Protein AF-A0A182S7S6-F1 (afdb_monomer_lite)

Organism: NCBI:txid74869

Foldseek 3Di:
DDQDPDHPALLSQQAPFDWAWDDPPLVVVVFQATEIERQQCPRPLRFPLLLLLSLLVVVCVVVVLADAAAEEEEQDLQSVQSSVLRVCLRRVHAYEYEYEPLFFVLSVVSNVVSVYHYHYAHPPAACPHCSHRVNVSVVVQVVDPRYDYSYCLAHLSLLQSQQVGVLVSVCVNVVLFAAEEFEFAASQSNLNNNLVNNCVSPVNHAREYEAEALAQAFPPRVQNDDPDPDANATDGGDPDHRNNRDCVSHPHYDYDGQLQQLVQCVCCCVVVVRQAGRVQSSRVVRQSVVSNPPHRPHYYYTYRTGGCSRACVASVDPLNCLLVVSDPQDPPPPDPQQQPFLLVDPDDDFAAAEQQDFQLVVVVVCVVVVHQKHFYAYPVRDTQAMAGNVQSVVCVVVVVDDRRDGNNSRGDRPEGEDERRDGVSSVVSRVVPTVYYHYDHDDPDDPDDDDDPDDDDDDDDDDDPPDPDDDDPPPDDPPPVCLQALVSLVVQLVVPVVCNVVSVVVLLVVLVVQLPDPDLVSLLRSLLNVLVVLVVVDAPLVCLVSLLVQCQDPDLSSVLSSLSSCLSHPDPPRPCLVSLLVSLVVQCPDPDVSSVVSSVVSCVRRDDPSD

InterPro domains:
  IPR000644 CBS domain [PF00571] (349-397)
  IPR000644 CBS domain [PS51371] (346-402)
  IPR001216 Cysteine synthase/cystathionine beta-synthase, pyridoxal-phosphate attachment site [PS00901] (38-56)
  IPR001926 Tryptophan synthase beta chain-like, PALP domain [PF00291] (11-306)
  IPR002553 Clathrin/coatomer adaptor, adaptin-like, N-terminal [PF01602] (500-611)
  IPR005857 Cystathionine beta-synthase [TIGR01137] (8-442)
  IPR011989 Armadillo-like helical [G3DSA:1.25.10.10] (472-611)
  IPR016024 Armadillo-type fold [SSF48371] (484-608)
  IPR036052 Tryptophan synthase beta chain-like, PALP domain superfamily [G3DSA:3.40.50.1100] (14-312)
  IPR036052 Tryptophan synthase beta chain-like, PALP domain superfamily [G3DSA:3.40.50.1100] (46-159)
  IPR036052 Tryptophan synthase beta chain-like, PALP domain superfamily [SSF53686] (4-325)
  IPR046342 CBS domain superfamily [G3DSA:3.10.580.10] (327-471)
  IPR046342 CBS domain superfamily [SSF54631] (346-440)
  IPR050214 Cysteine synthase/Cystathionine beta-synthase [PTHR10314] (9-323)

Sequence (611 aa):
APKPSVLPSILEAVGGTPLVKLNKIPQSLGLKCNVYVKCEFLNPGGSVKDRIGVRMVLEAERKGLLKPGCTIIEPTSGNTGIGLAMAAAARGYRCLIVMPEKMSNEKVDTLKALGAEVIRTPTEAAFDSPEGLIAVSQRLQRAIPDSVILDQYRNAGNPLAHYDGTGAEIVEQLGGRVDMVVIGTGTGGTMTGIGRRIKESCPNCKVIAADPEGSILAEPEELNQTNVSFYEVEGVGYDFLPTVLDRTVVDQWYKFNDRVALPLARRLIRDEGLLCGGSSGGNLFVALEAAKDLKEGENCVVVLPDNIRNYLTKFVSDNWMEARNFKESENCHNQKWWNEKVNTLPLETLLTVRDDAPINDAIEIMKQNNRTHLPVVDGTGAINGVVHLPNLLSKLLNRLAKPSDQVRRTIFKQFVKIDHEENIGRASRILEKDSFVLVTRQELGDHNQTDPCLICSASEKTQPVVGKMALKMVKGNLERMFDKNLTDLVRGIRNNKDNEAKYIAQCIEEIKQELRQDNVNVKSNAVAKLTYLQMCGYDISWAGFNIIEVMSSNRFTCKRIGYLAASQCFHPDSELLMLTTNMIRKDLSSTNQYDAGVALSGLSCFISTDL

Structure (mmCIF, N/CA/C/O backbone):
data_AF-A0A182S7S6-F1
#
_entry.id   AF-A0A182S7S6-F1
#
loop_
_atom_site.group_PDB
_atom_site.id
_atom_site.type_symbol
_atom_site.label_atom_id
_atom_site.label_alt_id
_atom_site.label_comp_id
_atom_site.label_asym_id
_atom_site.label_entity_id
_atom_site.label_seq_id
_atom_site.pdbx_PDB_ins_code
_atom_site.Cartn_x
_atom_site.Cartn_y
_atom_site.Cartn_z
_atom_site.occupancy
_atom_site.B_iso_or_equiv
_atom_site.auth_seq_id
_atom_site.auth_comp_id
_atom_site.auth_asym_id
_atom_site.auth_atom_id
_atom_site.pdbx_PDB_model_num
ATOM 1 N N . ALA A 1 1 ? -21.320 -16.061 14.068 1.00 49.69 1 ALA A N 1
ATOM 2 C CA . ALA A 1 1 ? -21.103 -17.372 14.717 1.00 49.69 1 ALA A CA 1
ATOM 3 C C . ALA A 1 1 ? -19.629 -17.487 15.087 1.00 49.69 1 ALA A C 1
ATOM 5 O O . ALA A 1 1 ? -18.818 -16.956 14.331 1.00 49.69 1 ALA A O 1
ATOM 6 N N . PRO A 1 2 ? -19.276 -18.115 16.221 1.00 68.62 2 PRO A N 1
ATOM 7 C CA . PRO A 1 2 ? -17.877 -18.340 16.581 1.00 68.62 2 PRO A CA 1
ATOM 8 C C . PRO A 1 2 ? -17.161 -19.141 15.484 1.00 68.62 2 PRO A C 1
ATOM 10 O O . PRO A 1 2 ? -17.769 -20.008 14.852 1.00 68.62 2 PRO A O 1
ATOM 13 N N . LYS A 1 3 ? -15.884 -18.822 15.232 1.00 81.75 3 LYS A N 1
ATOM 14 C CA . LYS A 1 3 ? -15.070 -19.544 14.244 1.00 81.75 3 LYS A CA 1
ATOM 15 C C . LYS A 1 3 ? -14.921 -21.013 14.677 1.00 81.75 3 LYS A C 1
ATOM 17 O O . LYS A 1 3 ? -14.753 -21.261 15.874 1.00 81.75 3 LYS A O 1
ATOM 22 N N . PRO A 1 4 ? -14.991 -21.985 13.747 1.00 85.12 4 PRO A N 1
ATOM 23 C CA . PRO A 1 4 ? -14.756 -23.383 14.087 1.00 85.12 4 PRO A CA 1
ATOM 24 C C . PRO A 1 4 ? -13.319 -23.567 14.596 1.00 85.12 4 PRO A C 1
ATOM 26 O O . PRO A 1 4 ? -12.420 -22.820 14.210 1.00 85.12 4 PRO A O 1
ATOM 29 N N . SER A 1 5 ? -13.094 -24.567 15.452 1.00 90.00 5 SER A N 1
ATOM 30 C CA . SER A 1 5 ? -11.764 -24.858 16.014 1.00 90.00 5 SER A CA 1
ATOM 31 C C . SER A 1 5 ? -10.734 -25.247 14.949 1.00 90.00 5 SER A C 1
ATOM 33 O O . SER A 1 5 ? -9.546 -24.985 15.117 1.00 90.00 5 SER A O 1
ATOM 35 N N . VAL A 1 6 ? -11.193 -25.841 13.846 1.00 94.81 6 VAL A N 1
ATOM 36 C CA . VAL A 1 6 ? -10.404 -26.124 12.645 1.00 94.81 6 VAL A CA 1
ATOM 37 C C . VAL A 1 6 ? -11.029 -25.359 11.485 1.00 94.81 6 VAL A C 1
ATOM 39 O O . VAL A 1 6 ? -12.206 -25.546 11.175 1.00 94.81 6 VAL A O 1
ATOM 42 N N . LEU A 1 7 ? -10.248 -24.481 10.857 1.00 96.06 7 LEU A N 1
ATOM 43 C CA . LEU A 1 7 ? -10.706 -23.688 9.719 1.00 96.06 7 LEU A CA 1
ATOM 44 C C . LEU A 1 7 ? -10.622 -24.529 8.432 1.00 96.06 7 LEU A C 1
ATOM 46 O O . LEU A 1 7 ? -9.568 -25.113 8.176 1.00 96.06 7 LEU A O 1
ATOM 50 N N . PRO A 1 8 ? -11.692 -24.602 7.617 1.00 94.25 8 PRO A N 1
ATOM 51 C CA . PRO A 1 8 ? -11.692 -25.408 6.395 1.00 94.25 8 PRO A CA 1
ATOM 52 C C . PRO A 1 8 ? -10.830 -24.793 5.284 1.00 94.25 8 PRO A C 1
ATOM 54 O O . PRO A 1 8 ? -10.317 -25.515 4.433 1.00 94.25 8 PRO A O 1
ATOM 57 N N . SER A 1 9 ? -10.646 -23.472 5.290 1.00 95.75 9 SER A N 1
ATOM 58 C CA . SER A 1 9 ? -9.704 -22.774 4.423 1.00 95.75 9 SER A CA 1
ATOM 59 C C . SER A 1 9 ? -9.145 -21.525 5.113 1.00 95.75 9 SER A C 1
ATOM 61 O O . SER A 1 9 ? -9.561 -21.135 6.206 1.00 95.75 9 SER A O 1
ATOM 63 N N . ILE A 1 10 ? -8.199 -20.856 4.450 1.00 97.31 10 ILE A N 1
ATOM 64 C CA . ILE A 1 10 ? -7.665 -19.574 4.924 1.00 97.31 10 ILE A CA 1
ATOM 65 C C . ILE A 1 10 ? -8.719 -18.453 4.905 1.00 97.31 10 ILE A C 1
ATOM 67 O O . ILE A 1 10 ? -8.581 -17.460 5.615 1.00 97.31 10 ILE A O 1
ATOM 71 N N . LEU A 1 11 ? -9.794 -18.598 4.123 1.00 97.06 11 LEU A N 1
ATOM 72 C CA . LEU A 1 11 ? -10.809 -17.554 3.968 1.00 97.06 11 LEU A CA 1
ATOM 73 C C . LEU A 1 11 ? -11.618 -17.354 5.253 1.00 97.06 11 LEU A C 1
ATOM 75 O O . LEU A 1 11 ? -11.952 -16.222 5.591 1.00 97.06 11 LEU A O 1
ATOM 79 N N . GLU A 1 12 ? -11.860 -18.417 6.025 1.00 96.12 12 GLU A N 1
ATOM 80 C CA . GLU A 1 12 ? -12.516 -18.340 7.336 1.00 96.12 12 GLU A CA 1
ATOM 81 C C . GLU A 1 12 ? -11.613 -17.702 8.410 1.00 96.12 12 GLU A C 1
ATOM 83 O O . GLU A 1 12 ? -12.096 -17.284 9.467 1.00 96.12 12 GLU A O 1
ATOM 88 N N . ALA A 1 13 ? -10.306 -17.574 8.147 1.00 96.62 13 ALA A N 1
ATOM 89 C CA . ALA A 1 13 ? -9.391 -16.842 9.019 1.00 96.62 13 ALA A CA 1
ATOM 90 C C . ALA A 1 13 ? -9.548 -15.318 8.884 1.00 96.62 13 ALA A C 1
ATOM 92 O O . ALA A 1 13 ? -9.164 -14.600 9.804 1.00 96.62 13 ALA A O 1
ATOM 93 N N . VAL A 1 14 ? -10.172 -14.818 7.811 1.00 97.94 14 VAL A N 1
ATOM 94 C CA . VAL A 1 14 ? -10.471 -13.389 7.635 1.00 97.94 14 VAL A CA 1
ATOM 95 C C . VAL A 1 14 ? -11.443 -12.900 8.718 1.00 97.94 14 VAL A C 1
ATOM 97 O O . VAL A 1 14 ? -12.355 -13.609 9.146 1.00 97.94 14 VAL A O 1
ATOM 100 N N . GLY A 1 15 ? -11.227 -11.682 9.205 1.00 97.75 15 GLY A N 1
ATOM 101 C CA . GLY A 1 15 ? -11.987 -11.060 10.283 1.00 97.75 15 GLY A CA 1
ATOM 102 C C . GLY A 1 15 ? -11.678 -11.593 11.681 1.00 97.75 15 GLY A C 1
ATOM 103 O O . GLY A 1 15 ? -10.742 -12.367 11.879 1.00 97.75 15 GLY A O 1
ATOM 104 N N . GLY A 1 16 ? -12.457 -11.166 12.678 1.00 96.94 16 GLY A N 1
ATOM 105 C CA . GLY A 1 16 ? -12.148 -11.443 14.087 1.00 96.94 16 GLY A CA 1
ATOM 106 C C . GLY A 1 16 ? -10.830 -10.800 14.533 1.00 96.94 16 GLY A C 1
ATOM 107 O O . GLY A 1 16 ? -10.088 -11.374 15.326 1.00 96.94 16 GLY A O 1
ATOM 108 N N . THR A 1 17 ? -10.506 -9.634 13.973 1.00 98.56 17 THR A N 1
ATOM 109 C CA . THR A 1 17 ? -9.255 -8.919 14.249 1.00 98.56 17 THR A CA 1
ATOM 110 C C . THR A 1 17 ? -9.295 -8.292 15.645 1.00 98.56 17 THR A C 1
ATOM 112 O O . THR A 1 17 ? -10.367 -7.877 16.111 1.00 98.56 17 THR A O 1
ATOM 115 N N . PRO A 1 18 ? -8.156 -8.200 16.347 1.00 98.56 18 PRO A N 1
ATOM 116 C CA . PRO A 1 18 ? -8.143 -7.672 17.701 1.00 98.56 18 PRO A CA 1
ATOM 117 C C . PRO A 1 18 ? -8.401 -6.161 17.720 1.00 98.56 18 PRO A C 1
ATOM 119 O O . PRO A 1 18 ? -8.042 -5.431 16.791 1.00 98.56 18 PRO A O 1
ATOM 122 N N . LEU A 1 19 ? -9.012 -5.711 18.814 1.00 98.81 19 LEU A N 1
ATOM 123 C CA . LEU A 1 19 ? -9.125 -4.308 19.189 1.00 98.81 19 LEU A CA 1
ATOM 124 C C . LEU A 1 19 ? -8.151 -4.057 20.344 1.00 98.81 19 LEU A C 1
ATOM 126 O O . LEU A 1 19 ? -8.290 -4.653 21.411 1.00 98.81 19 LEU A O 1
ATOM 130 N N . VAL A 1 20 ? -7.140 -3.221 20.121 1.00 98.81 20 VAL A N 1
ATOM 131 C CA . VAL A 1 20 ? -6.027 -3.025 21.064 1.00 98.81 20 VAL A CA 1
ATOM 132 C C . VAL A 1 20 ? -6.047 -1.597 21.594 1.00 98.81 20 VAL A C 1
ATOM 134 O O . VAL A 1 20 ? -6.167 -0.657 20.818 1.00 98.81 20 VAL A O 1
ATOM 137 N N . LYS A 1 21 ? -5.928 -1.411 22.911 1.00 98.56 21 LYS A N 1
ATOM 138 C CA . LYS A 1 21 ? -5.810 -0.076 23.517 1.00 98.56 21 LYS A CA 1
ATOM 139 C C . LYS A 1 21 ? -4.400 0.478 23.301 1.00 98.56 21 LYS A C 1
ATOM 141 O O . LYS A 1 21 ? -3.430 -0.205 23.626 1.00 98.56 21 LYS A O 1
ATOM 146 N N . LEU A 1 22 ? -4.293 1.705 22.795 1.00 98.50 22 LEU A N 1
ATOM 147 C CA . LEU A 1 22 ? -3.026 2.435 22.735 1.00 98.50 22 LEU A CA 1
ATOM 148 C C . LEU A 1 22 ? -2.698 3.015 24.108 1.00 98.50 22 LEU A C 1
ATOM 150 O O . LEU A 1 22 ? -3.566 3.599 24.761 1.00 98.50 22 LEU A O 1
ATOM 154 N N . ASN A 1 23 ? -1.444 2.875 24.536 1.00 94.38 23 ASN A N 1
ATOM 155 C CA . ASN A 1 23 ? -1.043 3.267 25.885 1.00 94.38 23 ASN A CA 1
ATOM 156 C C . ASN A 1 23 ? -0.066 4.438 25.890 1.00 94.38 23 ASN A C 1
ATOM 158 O O . ASN A 1 23 ? -0.181 5.302 26.743 1.00 94.38 23 ASN A O 1
ATOM 162 N N . LYS A 1 24 ? 0.881 4.519 24.957 1.00 96.88 24 LYS A N 1
ATOM 163 C CA . LYS A 1 24 ? 1.946 5.529 24.993 1.00 96.88 24 LYS A CA 1
ATOM 164 C C . LYS A 1 24 ? 1.611 6.761 24.166 1.00 96.88 24 LYS A C 1
ATOM 166 O O . LYS A 1 24 ? 1.774 7.880 24.650 1.00 96.88 24 LYS A O 1
ATOM 171 N N . ILE A 1 25 ? 1.139 6.583 22.932 1.00 97.56 25 ILE A N 1
ATOM 172 C CA . ILE A 1 25 ? 0.964 7.709 22.001 1.00 97.56 25 ILE A CA 1
ATOM 173 C C . ILE A 1 25 ? -0.102 8.703 22.503 1.00 97.56 25 ILE A C 1
ATOM 175 O O . ILE A 1 25 ? 0.243 9.879 22.648 1.00 97.56 25 ILE A O 1
ATOM 179 N N . PRO A 1 26 ? -1.340 8.290 22.849 1.00 96.75 26 PRO A N 1
ATOM 180 C CA . PRO A 1 26 ? -2.356 9.226 23.341 1.00 96.75 26 PRO A CA 1
ATOM 181 C C . PRO A 1 26 ? -1.942 9.917 24.648 1.00 96.75 26 PRO A C 1
ATOM 183 O O . PRO A 1 26 ? -2.117 11.126 24.794 1.00 96.75 26 PRO A O 1
ATOM 186 N N . GLN A 1 27 ? -1.326 9.170 25.575 1.00 93.62 27 GLN A N 1
ATOM 187 C CA . GLN A 1 27 ? -0.860 9.704 26.860 1.00 93.62 27 GLN A CA 1
ATOM 188 C C . GLN A 1 27 ? 0.243 10.751 26.685 1.00 93.62 27 GLN A C 1
ATOM 190 O O . GLN A 1 27 ? 0.220 11.772 27.367 1.00 93.62 27 GLN A O 1
ATOM 195 N N . SER A 1 28 ? 1.160 10.549 25.729 1.00 95.56 28 SER A N 1
ATOM 196 C CA . SER A 1 28 ? 2.210 11.530 25.410 1.00 95.56 28 SER A CA 1
ATOM 197 C C . SER A 1 28 ? 1.666 12.880 24.923 1.00 95.56 28 SER A C 1
ATOM 199 O O . SER A 1 28 ? 2.389 13.870 24.949 1.00 95.56 28 SER A O 1
ATOM 201 N N . LEU A 1 29 ? 0.395 12.923 24.509 1.00 94.00 29 LEU A N 1
ATOM 202 C CA . LEU A 1 29 ? -0.312 14.119 24.048 1.00 94.00 29 LEU A CA 1
ATOM 203 C C . LEU A 1 29 ? -1.386 14.595 25.039 1.00 94.00 29 LEU A C 1
ATOM 205 O O . LEU A 1 29 ? -2.148 15.507 24.733 1.00 94.00 29 LEU A O 1
ATOM 209 N N . GLY A 1 30 ? -1.461 13.985 26.227 1.00 95.00 30 GLY A N 1
ATOM 210 C CA . GLY A 1 30 ? -2.385 14.389 27.286 1.00 95.00 30 GLY A CA 1
ATOM 211 C C . GLY A 1 30 ? -3.857 14.033 27.051 1.00 95.00 30 GLY A C 1
ATOM 212 O O . GLY A 1 30 ? -4.703 14.511 27.811 1.00 95.00 30 GLY A O 1
ATOM 213 N N . LEU A 1 31 ? -4.176 13.194 26.055 1.00 95.88 31 LEU A N 1
ATOM 214 C CA . LEU A 1 31 ? -5.549 12.746 25.800 1.00 95.88 31 LEU A CA 1
ATOM 215 C C . LEU A 1 31 ? -6.095 11.945 26.989 1.00 95.88 31 LEU A C 1
ATOM 217 O O . LEU A 1 31 ? -5.397 11.111 27.570 1.00 95.88 31 LEU A O 1
ATOM 221 N N . LYS A 1 32 ? -7.352 12.220 27.355 1.00 94.31 32 LYS A N 1
ATOM 222 C CA . LYS A 1 32 ? -8.025 11.617 28.519 1.00 94.31 32 LYS A CA 1
ATOM 223 C C . LYS A 1 32 ? -8.926 10.439 28.160 1.00 94.31 32 LYS A C 1
ATOM 225 O O . LYS A 1 32 ? -9.136 9.563 28.994 1.00 94.31 32 LYS A O 1
ATOM 230 N N . CYS A 1 33 ? -9.449 10.416 26.938 1.00 97.88 33 CYS A N 1
ATOM 231 C CA . CYS A 1 33 ? -10.264 9.321 26.430 1.00 97.88 33 CYS A CA 1
ATOM 232 C C . CYS A 1 33 ? -9.437 8.047 26.195 1.00 97.88 33 CYS A C 1
ATOM 234 O O . CYS A 1 33 ? -8.205 8.062 26.109 1.00 97.88 33 CYS A O 1
ATOM 236 N N . ASN A 1 34 ? -10.124 6.916 26.069 1.00 98.44 34 ASN A N 1
ATOM 237 C CA . ASN A 1 34 ? -9.515 5.675 25.624 1.00 98.44 34 ASN A CA 1
ATOM 238 C C . ASN A 1 34 ? -9.375 5.696 24.099 1.00 98.44 34 ASN A C 1
ATOM 240 O O . ASN A 1 34 ? -10.366 5.850 23.389 1.00 98.44 34 ASN A O 1
ATOM 244 N N . VAL A 1 35 ? -8.165 5.461 23.592 1.00 98.69 35 VAL A N 1
ATOM 245 C CA . VAL A 1 35 ? -7.932 5.267 22.155 1.00 98.69 35 VAL A CA 1
ATOM 246 C C . VAL A 1 35 ? -7.641 3.795 21.894 1.00 98.69 35 VAL A C 1
ATOM 248 O O . VAL A 1 35 ? -6.674 3.235 22.414 1.00 98.69 35 VAL A O 1
ATOM 251 N N . TYR A 1 36 ? -8.476 3.173 21.074 1.00 98.88 36 TYR A N 1
ATOM 252 C CA . TYR A 1 36 ? -8.341 1.801 20.613 1.00 98.88 36 TYR A CA 1
ATOM 253 C C . TYR A 1 36 ? -8.019 1.768 19.126 1.00 98.88 36 TYR A C 1
ATOM 255 O O . TYR A 1 36 ? -8.467 2.612 18.356 1.00 98.88 36 TYR A O 1
ATOM 263 N N . VAL A 1 37 ? -7.291 0.744 18.703 1.00 98.88 37 VAL A N 1
ATOM 264 C CA . VAL A 1 37 ? -6.992 0.478 17.302 1.00 98.88 37 VAL A CA 1
ATOM 265 C C . VAL A 1 37 ? -7.560 -0.868 16.879 1.00 98.88 37 VAL A C 1
ATOM 267 O O . VAL A 1 37 ? -7.342 -1.888 17.534 1.00 98.88 37 VAL A O 1
ATOM 270 N N . LYS A 1 38 ? -8.302 -0.879 15.771 1.00 98.94 38 LYS A N 1
ATOM 271 C CA . LYS A 1 38 ? -8.810 -2.095 15.133 1.00 98.94 38 LYS A CA 1
ATOM 272 C C . LYS A 1 38 ? -7.752 -2.598 14.152 1.00 98.94 38 LYS A C 1
ATOM 274 O O . LYS A 1 38 ? -7.540 -1.998 13.095 1.00 98.94 38 LYS A O 1
ATOM 279 N N . CYS A 1 39 ? -7.064 -3.677 14.523 1.00 98.81 39 CYS A N 1
ATOM 280 C CA . CYS A 1 39 ? -5.866 -4.174 13.839 1.00 98.81 39 CYS A CA 1
ATOM 281 C C . CYS A 1 39 ? -6.203 -4.999 12.585 1.00 98.81 39 CYS A C 1
ATOM 283 O O . CYS A 1 39 ? -5.927 -6.196 12.514 1.00 98.81 39 CYS A O 1
ATOM 285 N N . GLU A 1 40 ? -6.797 -4.363 11.574 1.00 98.88 40 GLU A N 1
ATOM 286 C CA . GLU A 1 40 ? -7.159 -5.015 10.305 1.00 98.88 40 GLU A CA 1
ATOM 287 C C . GLU A 1 40 ? -5.955 -5.537 9.510 1.00 98.88 40 GLU A C 1
ATOM 289 O O . GLU A 1 40 ? -6.084 -6.444 8.687 1.00 98.88 40 GLU A O 1
ATOM 294 N N . PHE A 1 41 ? -4.767 -5.025 9.807 1.00 98.62 41 PHE A N 1
ATOM 295 C CA . PHE A 1 41 ? -3.502 -5.495 9.258 1.00 98.62 41 PHE A CA 1
ATOM 296 C C . PHE A 1 41 ? -3.118 -6.939 9.645 1.00 98.62 41 PHE A C 1
ATOM 298 O O . PHE A 1 41 ? -2.167 -7.483 9.078 1.00 98.62 41 PHE A O 1
ATOM 305 N N . LEU A 1 42 ? -3.845 -7.549 10.594 1.00 98.75 42 LEU A N 1
ATOM 306 C CA . LEU A 1 42 ? -3.673 -8.936 11.053 1.00 98.75 42 LEU A CA 1
ATOM 307 C C . LEU A 1 42 ? -4.596 -9.947 10.357 1.00 98.75 42 LEU A C 1
ATOM 309 O O . LEU A 1 42 ? -4.567 -11.129 10.694 1.00 98.75 42 LEU A O 1
ATOM 313 N N . ASN A 1 43 ? -5.413 -9.519 9.391 1.00 98.75 43 ASN A N 1
ATOM 314 C CA . ASN A 1 43 ? -6.061 -10.467 8.482 1.00 98.75 43 ASN A CA 1
ATOM 315 C C . ASN A 1 43 ? -4.993 -11.306 7.730 1.00 98.75 43 ASN A C 1
ATOM 317 O O . ASN A 1 43 ? -3.868 -10.834 7.560 1.00 98.75 43 ASN A O 1
ATOM 321 N N . PRO A 1 44 ? -5.302 -12.532 7.262 1.00 97.94 44 PRO A N 1
ATOM 322 C CA . PRO A 1 44 ? -4.302 -13.462 6.713 1.00 97.94 44 PRO A CA 1
ATOM 323 C C . PRO A 1 44 ? -3.586 -12.969 5.443 1.00 97.94 44 PRO A C 1
ATOM 325 O O . PRO A 1 44 ? -2.400 -13.234 5.259 1.00 97.94 44 PRO A O 1
ATOM 328 N N . GLY A 1 45 ? -4.270 -12.223 4.577 1.00 97.38 45 GLY A N 1
ATOM 329 C CA . GLY A 1 45 ? -3.675 -11.524 3.434 1.00 97.38 45 GLY A CA 1
ATOM 330 C C . GLY A 1 45 ? -2.964 -10.226 3.835 1.00 97.38 45 GLY A C 1
ATOM 331 O O . GLY A 1 45 ? -2.153 -9.696 3.068 1.00 97.38 45 GLY A O 1
ATOM 332 N N . GLY A 1 46 ? -3.177 -9.755 5.064 1.00 98.06 46 GLY A N 1
ATOM 333 C CA . GLY A 1 46 ? -2.471 -8.644 5.694 1.00 98.06 46 GLY A CA 1
ATOM 334 C C . GLY A 1 46 ? -3.206 -7.310 5.636 1.00 98.06 46 GLY A C 1
ATOM 335 O O . GLY A 1 46 ? -2.575 -6.272 5.852 1.00 98.06 46 GLY A O 1
ATOM 336 N N . SER A 1 47 ? -4.501 -7.299 5.296 1.00 98.69 47 SER A N 1
ATOM 337 C CA . SER A 1 47 ? -5.242 -6.044 5.163 1.00 98.69 47 SER A CA 1
ATOM 338 C C . SER A 1 47 ? -6.746 -6.141 5.426 1.00 98.69 47 SER A C 1
ATOM 340 O O . SER A 1 47 ? -7.373 -7.187 5.288 1.00 98.69 47 SER A O 1
ATOM 342 N N . VAL A 1 48 ? -7.362 -4.984 5.664 1.00 98.75 48 VAL A N 1
ATOM 343 C CA . VAL A 1 48 ? -8.819 -4.787 5.727 1.00 98.75 48 VAL A CA 1
ATOM 344 C C . VAL A 1 48 ? -9.546 -5.245 4.457 1.00 98.75 48 VAL A C 1
ATOM 346 O O . VAL A 1 48 ? -10.736 -5.560 4.494 1.00 98.75 48 VAL A O 1
ATOM 349 N N . LYS A 1 49 ? -8.850 -5.276 3.310 1.00 98.62 49 LYS A N 1
ATOM 350 C CA . LYS A 1 49 ? -9.446 -5.607 2.011 1.00 98.62 49 LYS A CA 1
ATOM 351 C C . LYS A 1 49 ? -9.625 -7.109 1.802 1.00 98.62 49 LYS A C 1
ATOM 353 O O . LYS A 1 49 ? -10.387 -7.502 0.922 1.00 98.62 49 LYS A O 1
ATOM 358 N N . ASP A 1 50 ? -9.039 -7.937 2.660 1.00 98.75 50 ASP A N 1
ATOM 359 C CA . ASP A 1 50 ? -9.280 -9.379 2.673 1.00 98.75 50 ASP A CA 1
ATOM 360 C C . ASP A 1 50 ? -10.772 -9.666 2.897 1.00 98.75 50 ASP A C 1
ATOM 362 O O . ASP A 1 50 ? -11.356 -10.518 2.229 1.00 98.75 50 ASP A O 1
ATOM 366 N N . ARG A 1 51 ? -11.423 -8.875 3.764 1.00 98.75 51 ARG A N 1
ATOM 367 C CA . ARG A 1 51 ? -12.864 -8.971 4.045 1.00 98.75 51 ARG A CA 1
ATOM 368 C C . ARG A 1 51 ? -13.706 -8.786 2.792 1.00 98.75 51 ARG A C 1
ATOM 370 O O . ARG A 1 51 ? -14.606 -9.581 2.534 1.00 98.75 51 ARG A O 1
ATOM 377 N N . ILE A 1 52 ? -13.410 -7.747 2.012 1.00 98.62 52 ILE A N 1
ATOM 378 C CA . ILE A 1 52 ? -14.189 -7.434 0.812 1.00 98.62 52 ILE A CA 1
ATOM 379 C C . ILE A 1 52 ? -13.858 -8.404 -0.319 1.00 98.62 52 ILE A C 1
ATOM 381 O O . ILE A 1 52 ? -14.762 -8.804 -1.042 1.00 98.62 52 ILE A O 1
ATOM 385 N N . GLY A 1 53 ? -12.596 -8.832 -0.438 1.00 98.38 53 GLY A N 1
ATOM 386 C CA . GLY A 1 53 ? -12.181 -9.824 -1.427 1.00 98.38 53 GLY A CA 1
ATOM 387 C C . GLY A 1 53 ? -12.937 -11.136 -1.231 1.00 98.38 53 GLY A C 1
ATOM 388 O O . GLY A 1 53 ? -13.600 -11.612 -2.151 1.00 98.38 53 GLY A O 1
ATOM 389 N N . VAL A 1 54 ? -12.939 -11.658 0.000 1.00 98.44 54 VAL A N 1
ATOM 390 C CA . VAL A 1 54 ? -13.701 -12.864 0.349 1.00 98.44 54 VAL A CA 1
ATOM 391 C C . VAL A 1 54 ? -15.202 -12.643 0.160 1.00 98.44 54 VAL A C 1
ATOM 393 O O . VAL A 1 54 ? -15.849 -13.448 -0.508 1.00 98.44 54 VAL A O 1
ATOM 396 N N . ARG A 1 55 ? -15.777 -11.547 0.680 1.00 98.56 55 ARG A N 1
ATOM 397 C CA . ARG A 1 55 ? -17.227 -11.311 0.571 1.00 98.56 55 ARG A CA 1
ATOM 398 C C . ARG A 1 55 ? -17.691 -11.211 -0.881 1.00 98.56 55 ARG A C 1
ATOM 400 O O . ARG A 1 55 ? -18.703 -11.815 -1.222 1.00 98.56 55 ARG A O 1
ATOM 407 N N . MET A 1 56 ? -16.978 -10.474 -1.733 1.00 98.62 56 MET A N 1
ATOM 408 C CA . MET A 1 56 ? -17.362 -10.304 -3.137 1.00 98.62 56 MET A CA 1
ATOM 409 C C . MET A 1 56 ? -17.274 -11.619 -3.919 1.00 98.62 56 MET A C 1
ATOM 411 O O . MET A 1 56 ? -18.182 -11.898 -4.699 1.00 98.62 56 MET A O 1
ATOM 415 N N . VAL A 1 57 ? -16.245 -12.444 -3.679 1.00 98.31 57 VAL A N 1
ATOM 416 C CA . VAL A 1 57 ? -16.122 -13.771 -4.308 1.00 98.31 57 VAL A CA 1
ATOM 417 C C . VAL A 1 57 ? -17.270 -14.682 -3.881 1.00 98.31 57 VAL A C 1
ATOM 419 O O . VAL A 1 57 ? -17.971 -15.207 -4.741 1.00 98.31 57 VAL A O 1
ATOM 422 N N . LEU A 1 58 ? -17.531 -14.809 -2.576 1.00 96.94 58 LEU A N 1
ATOM 423 C CA . LEU A 1 58 ? -18.600 -15.678 -2.070 1.00 96.94 58 LEU A CA 1
ATOM 424 C C . LEU A 1 58 ? -19.992 -15.238 -2.548 1.00 96.94 58 LEU A C 1
ATOM 426 O O . LEU A 1 58 ? -20.835 -16.071 -2.874 1.00 96.94 58 LEU A O 1
ATOM 430 N N . GLU A 1 59 ? -20.254 -13.931 -2.627 1.00 97.69 59 GLU A N 1
ATOM 431 C CA . GLU A 1 59 ? -21.517 -13.422 -3.175 1.00 97.69 59 GLU A CA 1
ATOM 432 C C . GLU A 1 59 ? -21.637 -13.660 -4.683 1.00 97.69 59 GLU A C 1
ATOM 434 O O . GLU A 1 59 ? -22.732 -13.947 -5.169 1.00 97.69 59 GLU A O 1
ATOM 439 N N . ALA A 1 60 ? -20.540 -13.547 -5.435 1.00 97.69 60 ALA A N 1
ATOM 440 C CA . ALA A 1 60 ? -20.532 -13.839 -6.864 1.00 97.69 60 ALA A CA 1
ATOM 441 C C . ALA A 1 60 ? -20.747 -15.337 -7.139 1.00 97.69 60 ALA A C 1
ATOM 443 O O . ALA A 1 60 ? -21.530 -15.672 -8.028 1.00 97.69 60 ALA A O 1
ATOM 444 N N . GLU A 1 61 ? -20.145 -16.226 -6.344 1.00 97.31 61 GLU A N 1
ATOM 445 C CA . GLU A 1 61 ? -20.418 -17.672 -6.371 1.00 97.31 61 GLU A CA 1
ATOM 446 C C . GLU A 1 61 ? -21.893 -17.958 -6.068 1.00 97.31 61 GLU A C 1
ATOM 448 O O . GLU A 1 61 ? -22.576 -18.622 -6.847 1.00 97.31 61 GLU A O 1
ATOM 453 N N . ARG A 1 62 ? -22.427 -17.387 -4.980 1.00 97.12 62 ARG A N 1
ATOM 454 C CA . ARG A 1 62 ? -23.829 -17.566 -4.569 1.00 97.12 62 ARG A CA 1
ATOM 455 C C . ARG A 1 62 ? -24.824 -17.114 -5.642 1.00 97.12 62 ARG A C 1
ATOM 457 O O . ARG A 1 62 ? -25.899 -17.692 -5.764 1.00 97.12 62 ARG A O 1
ATOM 464 N N . LYS A 1 63 ? -24.480 -16.076 -6.409 1.00 96.50 63 LYS A N 1
ATOM 465 C CA . LYS A 1 63 ? -25.288 -15.551 -7.524 1.00 96.50 63 LYS A CA 1
ATOM 466 C C . LYS A 1 63 ? -25.056 -16.290 -8.850 1.00 96.50 63 LYS A C 1
ATOM 468 O O . LYS A 1 63 ? -25.699 -15.948 -9.836 1.00 96.50 63 LYS A O 1
ATOM 473 N N . GLY A 1 64 ? -24.140 -17.258 -8.899 1.00 95.31 64 GLY A N 1
ATOM 474 C CA . GLY A 1 64 ? -23.776 -17.983 -10.121 1.00 95.31 64 GLY A CA 1
ATOM 475 C C . GLY A 1 64 ? -22.985 -17.157 -11.144 1.00 95.31 64 GLY A C 1
ATOM 476 O O . GLY A 1 64 ? -22.900 -17.559 -12.306 1.00 95.31 64 GLY A O 1
ATOM 477 N N . LEU A 1 65 ? -22.423 -16.012 -10.730 1.00 94.19 65 LEU A N 1
ATOM 478 C CA . LEU A 1 65 ? -21.575 -15.144 -11.560 1.00 94.19 65 LEU A CA 1
ATOM 479 C C . LEU A 1 65 ? -20.141 -15.677 -11.668 1.00 94.19 65 LEU A C 1
ATOM 481 O O . LEU A 1 65 ? -19.482 -15.450 -12.677 1.00 94.19 65 LEU A O 1
ATOM 485 N N . LEU A 1 66 ? -19.670 -16.381 -10.634 1.00 95.56 66 LEU A N 1
ATOM 486 C CA . LEU A 1 66 ? -18.415 -17.128 -10.646 1.00 95.56 66 LEU A CA 1
ATOM 487 C C . LEU A 1 66 ? -18.703 -18.627 -10.727 1.00 95.56 66 LEU A C 1
ATOM 489 O O . LEU A 1 66 ? -19.512 -19.153 -9.962 1.00 95.56 66 LEU A O 1
ATOM 493 N N . LYS A 1 67 ? -18.032 -19.302 -11.662 1.00 93.50 67 LYS A N 1
ATOM 494 C CA . LYS A 1 67 ? -18.091 -20.753 -11.884 1.00 93.50 67 LYS A CA 1
ATOM 495 C C . LYS A 1 67 ? -16.669 -21.322 -11.922 1.00 93.50 67 LYS A C 1
ATOM 497 O O . LYS A 1 67 ? -15.744 -20.569 -12.232 1.00 93.50 67 LYS A O 1
ATOM 502 N N . PRO A 1 68 ? -16.465 -22.622 -11.640 1.00 92.75 68 PRO A N 1
ATOM 503 C CA . PRO A 1 68 ? -15.141 -23.238 -11.714 1.00 92.75 68 PRO A CA 1
ATOM 504 C C . PRO A 1 68 ? -14.430 -22.922 -13.038 1.00 92.75 68 PRO A C 1
ATOM 506 O O . PRO A 1 68 ? -15.023 -23.064 -14.105 1.00 92.75 68 PRO A O 1
ATOM 509 N N . GLY A 1 69 ? -13.175 -22.473 -12.961 1.00 87.81 69 GLY A N 1
ATOM 510 C CA . GLY A 1 69 ? -12.384 -22.061 -14.127 1.00 87.81 69 GLY A CA 1
ATOM 511 C C . GLY A 1 69 ? -12.557 -20.601 -14.569 1.00 87.81 69 GLY A C 1
ATOM 512 O O . GLY A 1 69 ? -11.801 -20.155 -15.431 1.00 87.81 69 GLY A O 1
ATOM 513 N N . CYS A 1 70 ? -13.479 -19.831 -13.974 1.00 95.75 70 CYS A N 1
ATOM 514 C CA . CYS A 1 70 ? -13.604 -18.399 -14.256 1.00 95.75 70 CYS A CA 1
ATOM 515 C C . CYS A 1 70 ? -12.336 -17.609 -13.891 1.00 95.75 70 CYS A C 1
ATOM 517 O O . CYS A 1 70 ? -11.575 -17.966 -12.985 1.00 95.75 70 CYS A O 1
ATOM 519 N N . THR A 1 71 ? -12.156 -16.479 -14.577 1.00 98.06 71 THR A N 1
ATOM 520 C CA . THR A 1 71 ? -11.090 -15.510 -14.297 1.00 98.06 71 THR A CA 1
ATOM 521 C C . THR A 1 71 ? -11.643 -14.292 -13.555 1.00 98.06 71 THR A C 1
ATOM 523 O O . THR A 1 71 ? -12.553 -13.622 -14.035 1.00 98.06 71 THR A O 1
ATOM 526 N N . ILE A 1 72 ? -11.069 -13.962 -12.401 1.00 98.50 72 ILE A N 1
ATOM 527 C CA . ILE A 1 72 ? -11.338 -12.709 -11.689 1.00 98.50 72 ILE A CA 1
ATOM 528 C C . ILE A 1 72 ? -10.373 -11.645 -12.213 1.00 98.50 72 ILE A C 1
ATOM 530 O O . ILE A 1 72 ? -9.161 -11.857 -12.216 1.00 98.50 72 ILE A O 1
ATOM 534 N N . ILE A 1 73 ? -10.908 -10.503 -12.637 1.00 98.19 73 ILE A N 1
ATOM 535 C CA . ILE A 1 73 ? -10.144 -9.330 -13.067 1.00 98.19 73 ILE A CA 1
ATOM 536 C C . ILE A 1 73 ? -10.502 -8.178 -12.137 1.00 98.19 73 ILE A C 1
ATOM 538 O O . ILE A 1 73 ? -11.678 -7.864 -12.021 1.00 98.19 73 ILE A O 1
ATOM 542 N N . GLU A 1 74 ? -9.536 -7.514 -11.500 1.00 98.00 74 GLU A N 1
ATOM 543 C CA . GLU A 1 74 ? -9.870 -6.391 -10.610 1.00 98.00 74 GLU A CA 1
ATOM 544 C C . GLU A 1 74 ? -8.924 -5.182 -10.755 1.00 98.00 74 GLU A C 1
ATOM 546 O O . GLU A 1 74 ? -7.701 -5.342 -10.639 1.00 98.00 74 GLU A O 1
ATOM 551 N N . PRO A 1 75 ? -9.473 -3.960 -10.934 1.00 94.19 75 PRO A N 1
ATOM 552 C CA . PRO A 1 75 ? -8.736 -2.712 -10.754 1.00 94.19 75 PRO A CA 1
ATOM 553 C C . PRO A 1 75 ? -8.486 -2.419 -9.267 1.00 94.19 75 PRO A C 1
ATOM 555 O O . PRO A 1 75 ? -9.423 -2.280 -8.475 1.00 94.19 75 PRO A O 1
ATOM 558 N N . THR A 1 76 ? -7.224 -2.283 -8.850 1.00 92.00 76 THR A N 1
ATOM 559 C CA . THR A 1 76 ? -6.904 -2.072 -7.428 1.00 92.00 76 THR A CA 1
ATOM 560 C C . THR A 1 76 ? -5.602 -1.312 -7.163 1.00 92.00 76 THR A C 1
ATOM 562 O O . THR A 1 76 ? -4.662 -1.331 -7.948 1.00 92.00 76 THR A O 1
ATOM 565 N N . SER A 1 77 ? -5.525 -0.681 -5.986 1.00 83.06 77 SER A N 1
ATOM 566 C CA . SER A 1 77 ? -4.299 -0.124 -5.390 1.00 83.06 77 SER A CA 1
ATOM 567 C C . SER A 1 77 ? -3.437 -1.173 -4.659 1.00 83.06 77 SER A C 1
ATOM 569 O O . SER A 1 77 ? -2.443 -0.842 -4.008 1.00 83.06 77 SER A O 1
ATOM 571 N N . GLY A 1 78 ? -3.825 -2.450 -4.730 1.00 91.19 78 GLY A N 1
ATOM 572 C CA . GLY A 1 78 ? -3.023 -3.602 -4.312 1.00 91.19 78 GLY A CA 1
ATOM 573 C C . GLY A 1 78 ? -3.715 -4.490 -3.285 1.00 91.19 78 GLY A C 1
ATOM 574 O O . GLY A 1 78 ? -3.886 -5.677 -3.535 1.00 91.19 78 GLY A O 1
ATOM 575 N N . ASN A 1 79 ? -4.171 -3.932 -2.158 1.00 97.62 79 ASN A N 1
ATOM 576 C CA . ASN A 1 79 ? -4.700 -4.730 -1.040 1.00 97.62 79 ASN A CA 1
ATOM 577 C C . ASN A 1 79 ? -5.958 -5.538 -1.413 1.00 97.62 79 ASN A C 1
ATOM 579 O O . ASN A 1 79 ? -6.048 -6.715 -1.077 1.00 97.62 79 ASN A O 1
ATOM 583 N N . THR A 1 80 ? -6.898 -4.958 -2.170 1.00 98.12 80 THR A N 1
ATOM 584 C CA . THR A 1 80 ? -8.056 -5.716 -2.691 1.00 98.12 80 THR A CA 1
ATOM 585 C C . THR A 1 80 ? -7.613 -6.802 -3.662 1.00 98.12 80 THR A C 1
ATOM 587 O O . THR A 1 80 ? -8.147 -7.904 -3.621 1.00 98.12 80 THR A O 1
ATOM 590 N N . GLY A 1 81 ? -6.591 -6.529 -4.477 1.00 97.62 81 GLY A N 1
ATOM 591 C CA . GLY A 1 81 ? -5.987 -7.539 -5.337 1.00 97.62 81 GLY A CA 1
ATOM 592 C C . GLY A 1 81 ? -5.413 -8.713 -4.546 1.00 97.62 81 GLY A C 1
ATOM 593 O O . GLY A 1 81 ? -5.644 -9.852 -4.925 1.00 97.62 81 GLY A O 1
ATOM 594 N N . ILE A 1 82 ? -4.721 -8.460 -3.430 1.00 98.50 82 ILE A N 1
ATOM 595 C CA . ILE A 1 82 ? -4.175 -9.512 -2.555 1.00 98.50 82 ILE A CA 1
ATOM 596 C C . ILE A 1 82 ? -5.309 -10.338 -1.936 1.00 98.50 82 ILE A C 1
ATOM 598 O O . ILE A 1 82 ? -5.268 -11.565 -1.995 1.00 98.50 82 ILE A O 1
ATOM 602 N N . GLY A 1 83 ? -6.352 -9.685 -1.411 1.00 98.50 83 GLY A N 1
ATOM 603 C CA . GLY A 1 83 ? -7.523 -10.375 -0.864 1.00 98.50 83 GLY A CA 1
ATOM 604 C C . GLY A 1 83 ? -8.240 -11.249 -1.901 1.00 98.50 83 GLY A C 1
ATOM 605 O O . GLY A 1 83 ? -8.612 -12.384 -1.605 1.00 98.50 83 GLY A O 1
ATOM 606 N N . LEU A 1 84 ? -8.387 -10.755 -3.135 1.00 98.56 84 LEU A N 1
ATOM 607 C CA . LEU A 1 84 ? -8.977 -11.509 -4.244 1.00 98.56 84 LEU A CA 1
ATOM 608 C C . LEU A 1 84 ? -8.069 -12.626 -4.752 1.00 98.56 84 LEU A C 1
ATOM 610 O O . LEU A 1 84 ? -8.566 -13.710 -5.022 1.00 98.56 84 LEU A O 1
ATOM 614 N N . ALA A 1 85 ? -6.759 -12.405 -4.851 1.00 98.50 85 ALA A N 1
ATOM 615 C CA . ALA A 1 85 ? -5.798 -13.431 -5.242 1.00 98.50 85 ALA A CA 1
ATOM 616 C C . ALA A 1 85 ? -5.740 -14.569 -4.214 1.00 98.50 85 ALA A C 1
ATOM 618 O O . ALA A 1 85 ? -5.739 -15.733 -4.597 1.00 98.50 85 ALA A O 1
ATOM 619 N N . MET A 1 86 ? -5.793 -14.253 -2.915 1.00 98.56 86 MET A N 1
ATOM 620 C CA . MET A 1 86 ? -5.913 -15.253 -1.850 1.00 98.56 86 MET A CA 1
ATOM 621 C C . MET A 1 86 ? -7.216 -16.059 -1.978 1.00 98.56 86 MET A C 1
ATOM 623 O O . MET A 1 86 ? -7.189 -17.287 -1.900 1.00 98.56 86 MET A O 1
ATOM 627 N N . ALA A 1 87 ? -8.351 -15.389 -2.211 1.00 98.06 87 ALA A N 1
ATOM 628 C CA . ALA A 1 87 ? -9.633 -16.059 -2.433 1.00 98.06 87 ALA A CA 1
ATOM 629 C C . ALA A 1 87 ? -9.628 -16.925 -3.702 1.00 98.06 87 ALA A C 1
ATOM 631 O O . ALA A 1 87 ? -10.095 -18.060 -3.671 1.00 98.06 87 ALA A O 1
ATOM 632 N N . ALA A 1 88 ? -9.050 -16.422 -4.792 1.00 98.00 88 ALA A N 1
ATOM 633 C CA . ALA A 1 88 ? -8.910 -17.125 -6.058 1.00 98.00 88 ALA A CA 1
ATOM 634 C C . ALA A 1 88 ? -8.038 -18.378 -5.921 1.00 98.00 88 ALA A C 1
ATOM 636 O O . ALA A 1 88 ? -8.458 -19.449 -6.349 1.00 98.00 88 ALA A O 1
ATOM 637 N N . ALA A 1 89 ? -6.889 -18.275 -5.249 1.00 97.56 89 ALA A N 1
ATOM 638 C CA . ALA A 1 89 ? -6.008 -19.408 -4.981 1.00 97.56 89 ALA A CA 1
ATOM 639 C C . ALA A 1 89 ? -6.707 -20.494 -4.147 1.00 97.56 89 ALA A C 1
ATOM 641 O O . ALA A 1 89 ? -6.605 -21.677 -4.462 1.00 97.56 89 ALA A O 1
ATOM 642 N N . ALA A 1 90 ? -7.471 -20.102 -3.121 1.00 96.50 90 ALA A N 1
ATOM 643 C CA . ALA A 1 90 ? -8.215 -21.041 -2.281 1.00 96.50 90 ALA A CA 1
ATOM 644 C C . ALA A 1 90 ? -9.419 -21.690 -2.993 1.00 96.50 90 ALA A C 1
ATOM 646 O O . ALA A 1 90 ? -9.831 -22.786 -2.618 1.00 96.50 90 ALA A O 1
ATOM 647 N N . ARG A 1 91 ? -10.004 -21.016 -3.993 1.00 96.00 91 ARG A N 1
ATOM 648 C CA . ARG A 1 91 ? -11.226 -21.451 -4.699 1.00 96.00 91 ARG A CA 1
ATOM 649 C C . ARG A 1 91 ? -10.981 -21.994 -6.111 1.00 96.00 91 ARG A C 1
ATOM 651 O O . ARG A 1 91 ? -11.915 -22.491 -6.731 1.00 96.00 91 ARG A O 1
ATOM 658 N N . GLY A 1 92 ? -9.748 -21.933 -6.613 1.00 95.56 92 GLY A N 1
ATOM 659 C CA . GLY A 1 92 ? -9.381 -22.425 -7.943 1.00 95.56 92 GLY A CA 1
ATOM 660 C C . GLY A 1 92 ? -9.770 -21.493 -9.097 1.00 95.56 92 GLY A C 1
ATOM 661 O O . GLY A 1 92 ? -10.083 -21.974 -10.185 1.00 95.56 92 GLY A O 1
ATOM 662 N N . TYR A 1 93 ? -9.761 -20.175 -8.879 1.00 98.19 93 TYR A N 1
ATOM 663 C CA . TYR A 1 93 ? -9.958 -19.180 -9.941 1.00 98.19 93 TYR A CA 1
ATOM 664 C C . TYR A 1 93 ? -8.624 -18.640 -10.449 1.00 98.19 93 TYR A C 1
ATOM 666 O O . TYR A 1 93 ? -7.673 -18.465 -9.685 1.00 98.19 93 TYR A O 1
ATOM 674 N N . ARG A 1 94 ? -8.571 -18.290 -11.736 1.00 97.94 94 ARG A N 1
ATOM 675 C CA . ARG A 1 94 ? -7.483 -17.459 -12.263 1.00 97.94 94 ARG A CA 1
ATOM 676 C C . ARG A 1 94 ? -7.692 -16.022 -11.784 1.00 97.94 94 ARG A C 1
ATOM 678 O O . ARG A 1 94 ? -8.821 -15.539 -11.784 1.00 97.94 94 ARG A O 1
ATOM 685 N N . CYS A 1 95 ? -6.623 -15.332 -11.397 1.00 98.31 95 CYS A N 1
ATOM 686 C CA . CYS A 1 95 ? -6.695 -13.953 -10.914 1.00 98.31 95 CYS A CA 1
ATOM 687 C C . CYS A 1 95 ? -5.783 -13.042 -11.736 1.00 98.31 95 CYS A C 1
ATOM 689 O O . CYS A 1 95 ? -4.595 -13.326 -11.895 1.00 98.31 95 CYS A O 1
ATOM 691 N N . LEU A 1 96 ? -6.337 -11.941 -12.238 1.00 98.06 96 LEU A N 1
ATOM 692 C CA . LEU A 1 96 ? -5.615 -10.902 -12.958 1.00 98.06 96 LEU A CA 1
ATOM 693 C C . LEU A 1 96 ? -5.866 -9.554 -12.284 1.00 98.06 96 LEU A C 1
ATOM 695 O O . LEU A 1 96 ? -6.995 -9.079 -12.181 1.00 98.06 96 LEU A O 1
ATOM 699 N N . ILE A 1 97 ? -4.791 -8.911 -11.851 1.00 98.12 97 ILE A N 1
ATOM 700 C CA . ILE A 1 97 ? -4.828 -7.628 -11.166 1.00 98.12 97 ILE A CA 1
ATOM 701 C C . ILE A 1 97 ? -4.292 -6.530 -12.074 1.00 98.12 97 ILE A C 1
ATOM 703 O O . ILE A 1 97 ? -3.172 -6.610 -12.580 1.00 98.12 97 ILE A O 1
ATOM 707 N N . VAL A 1 98 ? -5.080 -5.470 -12.229 1.00 95.06 98 VAL A N 1
ATOM 708 C CA . VAL A 1 98 ? -4.635 -4.223 -12.854 1.00 95.06 98 VAL A CA 1
ATOM 709 C C . VAL A 1 98 ? -4.314 -3.240 -11.730 1.00 95.06 98 VAL A C 1
ATOM 711 O O . VAL A 1 98 ? -5.147 -3.037 -10.846 1.00 95.06 98 VAL A O 1
ATOM 714 N N . MET A 1 99 ? -3.111 -2.657 -11.716 1.00 90.94 99 MET A N 1
ATOM 715 C CA . MET A 1 99 ? -2.714 -1.680 -10.690 1.00 90.94 99 MET A CA 1
ATOM 716 C C . MET A 1 99 ? -1.859 -0.531 -11.249 1.00 90.94 99 MET A C 1
ATOM 718 O O . MET A 1 99 ? -1.068 -0.761 -12.163 1.00 90.94 99 MET A O 1
ATOM 722 N N . PRO A 1 100 ? -1.906 0.680 -10.667 1.00 84.88 100 PRO A N 1
ATOM 723 C CA . PRO A 1 100 ? -1.009 1.768 -11.054 1.00 84.88 100 PRO A CA 1
ATOM 724 C C . PRO A 1 100 ? 0.475 1.477 -10.778 1.00 84.88 100 PRO A C 1
ATOM 726 O O . PRO A 1 100 ? 0.817 0.715 -9.868 1.00 84.88 100 PRO A O 1
ATOM 729 N N . GLU A 1 101 ? 1.371 2.134 -11.515 1.00 81.38 101 GLU A N 1
ATOM 730 C CA . GLU A 1 101 ? 2.828 2.027 -11.336 1.00 81.38 101 GLU A CA 1
ATOM 731 C C . GLU A 1 101 ? 3.326 2.528 -9.971 1.00 81.38 101 GLU A C 1
ATOM 733 O O . GLU A 1 101 ? 4.270 1.946 -9.443 1.00 81.38 101 GLU A O 1
ATOM 738 N N . LYS A 1 102 ? 2.674 3.526 -9.346 1.00 79.81 102 LYS A N 1
ATOM 739 C CA . LYS A 1 102 ? 3.093 4.060 -8.031 1.00 79.81 102 LYS A CA 1
ATOM 740 C C . LYS A 1 102 ? 3.038 3.055 -6.878 1.00 79.81 102 LYS A C 1
ATOM 742 O O . LYS A 1 102 ? 3.646 3.291 -5.836 1.00 79.81 102 LYS A O 1
ATOM 747 N N . MET A 1 103 ? 2.265 1.978 -7.031 1.00 82.81 103 MET A N 1
ATOM 748 C CA . MET A 1 103 ? 2.069 0.992 -5.967 1.00 82.81 103 MET A CA 1
ATOM 749 C C . MET A 1 103 ? 3.341 0.168 -5.767 1.00 82.81 103 MET A C 1
ATOM 751 O O . MET A 1 103 ? 3.981 -0.231 -6.747 1.00 82.81 103 MET A O 1
ATOM 755 N N . SER A 1 104 ? 3.666 -0.121 -4.508 1.00 83.62 104 SER A N 1
ATOM 756 C CA . SER A 1 104 ? 4.916 -0.781 -4.118 1.00 83.62 104 SER A CA 1
ATOM 757 C C . SER A 1 104 ? 5.194 -2.117 -4.828 1.00 83.62 104 SER A C 1
ATOM 759 O O . SER A 1 104 ? 4.285 -2.824 -5.278 1.00 83.62 104 SER A O 1
ATOM 761 N N . ASN A 1 105 ? 6.475 -2.481 -4.933 1.00 86.25 105 ASN A N 1
ATOM 762 C CA . ASN A 1 105 ? 6.882 -3.749 -5.547 1.00 86.25 105 ASN A CA 1
ATOM 763 C C . ASN A 1 105 ? 6.540 -4.943 -4.650 1.00 86.25 105 ASN A C 1
ATOM 765 O O . ASN A 1 105 ? 6.169 -5.996 -5.154 1.00 86.25 105 ASN A O 1
ATOM 769 N N . GLU A 1 106 ? 6.535 -4.754 -3.333 1.00 92.94 106 GLU A N 1
ATOM 770 C CA . GLU A 1 106 ? 6.160 -5.775 -2.358 1.00 92.94 106 GLU A CA 1
ATOM 771 C C . GLU A 1 106 ? 4.719 -6.268 -2.571 1.00 92.94 106 GLU A C 1
ATOM 773 O O . GLU A 1 106 ? 4.429 -7.458 -2.412 1.00 92.94 106 GLU A O 1
ATOM 778 N N . LYS A 1 107 ? 3.808 -5.380 -3.000 1.00 93.06 107 LYS A N 1
ATOM 779 C CA . LYS A 1 107 ? 2.446 -5.762 -3.405 1.00 93.06 107 LYS A CA 1
ATOM 780 C C . LYS A 1 107 ? 2.450 -6.634 -4.660 1.00 93.06 107 LYS A C 1
ATOM 782 O O . LYS A 1 107 ? 1.726 -7.626 -4.707 1.00 93.06 107 LYS A O 1
ATOM 787 N N . VAL A 1 108 ? 3.262 -6.292 -5.662 1.00 92.44 108 VAL A N 1
ATOM 788 C CA . VAL A 1 108 ? 3.407 -7.093 -6.891 1.00 92.44 108 VAL A CA 1
ATOM 789 C C . VAL A 1 108 ? 3.965 -8.474 -6.580 1.00 92.44 108 VAL A C 1
ATOM 791 O O . VAL A 1 108 ? 3.439 -9.465 -7.080 1.00 92.44 108 VAL A O 1
ATOM 794 N N . ASP A 1 109 ? 4.999 -8.547 -5.750 1.00 95.25 109 ASP A N 1
ATOM 795 C CA . ASP A 1 109 ? 5.645 -9.808 -5.397 1.00 95.25 109 ASP A CA 1
ATOM 796 C C . ASP A 1 109 ? 4.694 -10.710 -4.604 1.00 95.25 109 ASP A C 1
ATOM 798 O O . ASP A 1 109 ? 4.582 -11.899 -4.903 1.00 95.25 109 ASP A O 1
ATOM 802 N N . THR A 1 110 ? 3.914 -10.133 -3.682 1.00 97.12 110 THR A N 1
ATOM 803 C CA . THR A 1 110 ? 2.856 -10.859 -2.959 1.00 97.12 110 THR A CA 1
ATOM 804 C C . THR A 1 110 ? 1.795 -11.411 -3.917 1.00 97.12 110 THR A C 1
ATOM 806 O O . THR A 1 110 ? 1.409 -12.573 -3.812 1.00 97.12 110 THR A O 1
ATOM 809 N N . LEU A 1 111 ? 1.334 -10.610 -4.883 1.00 97.88 111 LEU A N 1
ATOM 810 C CA . LEU A 1 111 ? 0.344 -11.041 -5.876 1.00 97.88 111 LEU A CA 1
ATOM 811 C C . LEU A 1 111 ? 0.858 -12.174 -6.763 1.00 97.88 111 LEU A C 1
ATOM 813 O O . LEU A 1 111 ? 0.156 -13.163 -6.963 1.00 97.88 111 LEU A O 1
ATOM 817 N N . LYS A 1 112 ? 2.094 -12.059 -7.253 1.00 96.38 112 LYS A N 1
ATOM 818 C CA . LYS A 1 112 ? 2.731 -13.109 -8.056 1.00 96.38 112 LYS A CA 1
ATOM 819 C C . LYS A 1 112 ? 2.907 -14.399 -7.262 1.00 96.38 112 LYS A C 1
ATOM 821 O O . LYS A 1 112 ? 2.663 -15.472 -7.803 1.00 96.38 112 LYS A O 1
ATOM 826 N N . ALA A 1 113 ? 3.284 -14.305 -5.985 1.00 97.06 113 ALA A N 1
ATOM 827 C CA . ALA A 1 113 ? 3.398 -15.466 -5.103 1.00 97.06 113 ALA A CA 1
ATOM 828 C C . ALA A 1 113 ? 2.047 -16.169 -4.876 1.00 97.06 113 ALA A C 1
ATOM 830 O O . ALA A 1 113 ? 2.007 -17.389 -4.755 1.00 97.06 113 ALA A O 1
ATOM 831 N N . LEU A 1 114 ? 0.939 -15.418 -4.885 1.00 97.69 114 LEU A N 1
ATOM 832 C CA . LEU A 1 114 ? -0.429 -15.953 -4.857 1.00 97.69 114 LEU A CA 1
ATOM 833 C C . LEU A 1 114 ? -0.909 -16.488 -6.221 1.00 97.69 114 LEU A C 1
ATOM 835 O O . LEU A 1 114 ? -2.053 -16.922 -6.335 1.00 97.69 114 LEU A O 1
ATOM 839 N N . GLY A 1 115 ? -0.065 -16.456 -7.257 1.00 97.06 115 GLY A N 1
ATOM 840 C CA . GLY A 1 115 ? -0.396 -16.931 -8.601 1.00 97.06 115 GLY A CA 1
ATOM 841 C C . GLY A 1 115 ? -1.203 -15.942 -9.446 1.00 97.06 115 GLY A C 1
ATOM 842 O O . GLY A 1 115 ? -1.728 -16.332 -10.487 1.00 97.06 115 GLY A O 1
ATOM 843 N N . ALA A 1 116 ? -1.316 -14.677 -9.028 1.00 97.81 116 ALA A N 1
ATOM 844 C CA . ALA A 1 116 ? -2.006 -13.659 -9.809 1.00 97.81 116 ALA A CA 1
ATOM 845 C C . ALA A 1 116 ? -1.115 -13.079 -10.917 1.00 97.81 116 ALA A C 1
ATOM 847 O O . ALA A 1 116 ? 0.077 -12.813 -10.731 1.00 97.81 116 ALA A O 1
ATOM 848 N N . GLU A 1 117 ? -1.727 -12.803 -12.064 1.00 97.12 117 GLU A N 1
ATOM 849 C CA . GLU A 1 117 ? -1.122 -12.010 -13.129 1.00 97.12 117 GLU A CA 1
ATOM 850 C C . GLU A 1 117 ? -1.271 -10.521 -12.819 1.00 97.12 117 GLU A C 1
ATOM 852 O O . GLU A 1 117 ? -2.305 -10.082 -12.320 1.00 97.12 117 GLU A O 1
ATOM 857 N N . VAL A 1 118 ? -0.241 -9.728 -13.115 1.00 94.81 118 VAL A N 1
ATOM 858 C CA . VAL A 1 118 ? -0.212 -8.300 -12.776 1.00 94.81 118 VAL A CA 1
ATOM 859 C C . VAL A 1 118 ? 0.037 -7.464 -14.023 1.00 94.81 118 VAL A C 1
ATOM 861 O O . VAL A 1 118 ? 1.066 -7.615 -14.680 1.00 94.81 118 VAL A O 1
ATOM 864 N N . ILE A 1 119 ? -0.874 -6.531 -14.294 1.00 92.75 119 ILE A N 1
ATOM 865 C CA . ILE A 1 119 ? -0.753 -5.522 -15.347 1.00 92.75 119 ILE A CA 1
ATOM 866 C C . ILE A 1 119 ? -0.635 -4.144 -14.693 1.00 92.75 119 ILE A C 1
ATOM 868 O O . ILE A 1 119 ? -1.463 -3.764 -13.865 1.00 92.75 119 ILE A O 1
ATOM 872 N N . ARG A 1 120 ? 0.413 -3.396 -15.055 1.00 85.69 120 ARG A N 1
ATOM 873 C CA . ARG A 1 120 ? 0.641 -2.032 -14.565 1.00 85.69 120 ARG A CA 1
ATOM 874 C C . ARG A 1 120 ? -0.013 -0.999 -15.492 1.00 85.69 120 ARG A C 1
ATOM 876 O O . ARG A 1 120 ? 0.023 -1.173 -16.709 1.00 85.69 120 ARG A O 1
ATOM 883 N N . THR A 1 121 ? -0.571 0.070 -14.926 1.00 83.38 121 THR A N 1
ATOM 884 C CA . THR A 1 121 ? -1.074 1.249 -15.661 1.00 83.38 121 THR A CA 1
ATOM 885 C C . THR A 1 121 ? -0.334 2.523 -15.235 1.00 83.38 121 THR A C 1
ATOM 887 O O . THR A 1 121 ? 0.097 2.598 -14.078 1.00 83.38 121 THR A O 1
ATOM 890 N N . PRO A 1 122 ? -0.208 3.543 -16.107 1.00 77.75 122 PRO A N 1
ATOM 891 C CA . PRO A 1 122 ? 0.389 4.827 -15.734 1.00 77.75 122 PRO A CA 1
ATOM 892 C C . PRO A 1 122 ? -0.313 5.444 -14.516 1.00 77.75 122 PRO A C 1
ATOM 894 O O . PRO A 1 122 ? -1.527 5.309 -14.361 1.00 77.75 122 PRO A O 1
ATOM 897 N N . THR A 1 123 ? 0.444 6.102 -13.636 1.00 75.62 123 THR A N 1
ATOM 898 C CA . THR A 1 123 ? -0.099 6.649 -12.376 1.00 75.62 123 THR A CA 1
ATOM 899 C C . THR A 1 123 ? -0.921 7.914 -12.606 1.00 75.62 123 THR A C 1
ATOM 901 O O . THR A 1 123 ? -1.926 8.126 -11.942 1.00 75.62 123 THR A O 1
ATOM 904 N N . GLU A 1 124 ? -0.487 8.738 -13.549 1.00 72.62 124 GLU A N 1
ATOM 905 C CA . GLU A 1 124 ? -1.089 10.009 -13.951 1.00 72.62 124 GLU A CA 1
ATOM 906 C C . GLU A 1 124 ? -2.315 9.861 -14.861 1.00 72.62 124 GLU A C 1
ATOM 908 O O . GLU A 1 124 ? -2.945 10.857 -15.207 1.00 72.62 124 GLU A O 1
ATOM 913 N N . ALA A 1 125 ? -2.627 8.640 -15.306 1.00 74.50 125 ALA A N 1
ATOM 914 C CA . ALA A 1 125 ? -3.796 8.412 -16.136 1.00 74.50 125 ALA A CA 1
ATOM 915 C C . ALA A 1 125 ? -5.058 8.700 -15.313 1.00 74.50 125 ALA A C 1
ATOM 917 O O . ALA A 1 125 ? -5.316 8.014 -14.323 1.00 74.50 125 ALA A O 1
ATOM 918 N N . ALA A 1 126 ? -5.840 9.689 -15.753 1.00 76.50 126 ALA A N 1
ATOM 919 C CA . ALA A 1 126 ? -7.150 9.988 -15.185 1.00 76.50 126 ALA A CA 1
ATOM 920 C C . ALA A 1 126 ? -8.042 8.735 -15.170 1.00 76.50 126 ALA A C 1
ATOM 922 O O . ALA A 1 126 ? -7.877 7.830 -15.999 1.00 76.50 126 ALA A O 1
ATOM 923 N N . PHE A 1 127 ? -8.992 8.673 -14.236 1.00 77.31 127 PHE A N 1
ATOM 924 C CA . PHE A 1 127 ? -9.833 7.486 -14.045 1.00 77.31 127 PHE A CA 1
ATOM 925 C C . PHE A 1 127 ? -10.623 7.070 -15.306 1.00 77.31 127 PHE A C 1
ATOM 927 O O . PHE A 1 127 ? -10.916 5.883 -15.480 1.00 77.31 127 PHE A O 1
ATOM 934 N N . ASP A 1 128 ? -10.938 8.022 -16.188 1.00 79.38 128 ASP A N 1
ATOM 935 C CA . ASP A 1 128 ? -11.669 7.856 -17.449 1.00 79.38 128 ASP A CA 1
ATOM 936 C C . ASP A 1 128 ? -10.758 7.663 -18.679 1.00 79.38 128 ASP A C 1
ATOM 938 O O . ASP A 1 128 ? -11.240 7.433 -19.792 1.00 79.38 128 ASP A O 1
ATOM 942 N N . SER A 1 129 ? -9.435 7.687 -18.489 1.00 81.94 129 SER A N 1
ATOM 943 C CA . SER A 1 129 ? -8.462 7.469 -19.557 1.00 81.94 129 SER A CA 1
ATOM 944 C C . SER A 1 129 ? -8.549 6.041 -20.121 1.00 81.94 129 SER A C 1
ATOM 946 O O . SER A 1 129 ? -8.622 5.078 -19.352 1.00 81.94 129 SER A O 1
ATOM 948 N N . PRO A 1 130 ? -8.419 5.844 -21.451 1.00 79.81 130 PRO A N 1
ATOM 949 C CA . PRO A 1 130 ? -8.317 4.515 -22.064 1.00 79.81 130 PRO A CA 1
ATOM 950 C C . PRO A 1 130 ? -7.128 3.674 -21.570 1.00 79.81 130 PRO A C 1
ATOM 952 O O . PRO A 1 130 ? -7.143 2.445 -21.680 1.00 79.81 130 PRO A O 1
ATOM 955 N N . GLU A 1 131 ? -6.088 4.333 -21.056 1.00 81.25 131 GLU A N 1
ATOM 956 C CA . GLU A 1 131 ? -4.899 3.714 -20.453 1.00 81.25 131 GLU A CA 1
ATOM 957 C C . GLU A 1 131 ? -5.015 3.597 -18.925 1.00 81.25 131 GLU A C 1
ATOM 959 O O . GLU A 1 131 ? -4.151 3.011 -18.271 1.00 81.25 131 GLU A O 1
ATOM 964 N N . GLY A 1 132 ? -6.098 4.138 -18.363 1.00 81.19 132 GLY A N 1
ATOM 965 C CA . GLY A 1 132 ? -6.398 4.143 -16.945 1.00 81.19 132 GLY A CA 1
ATOM 966 C C . GLY A 1 132 ? -6.822 2.778 -16.409 1.00 81.19 132 GLY A C 1
ATOM 967 O O . GLY A 1 132 ? -7.242 1.864 -17.127 1.00 81.19 132 GLY A O 1
ATOM 968 N N . LEU A 1 133 ? -6.733 2.670 -15.086 1.00 85.94 133 LEU A N 1
ATOM 969 C CA . LEU A 1 133 ? -6.981 1.467 -14.297 1.00 85.94 133 LEU A CA 1
ATOM 970 C C . LEU A 1 133 ? -8.316 0.767 -14.639 1.00 85.94 133 LEU A C 1
ATOM 972 O O . LEU A 1 133 ? -8.364 -0.454 -14.825 1.00 85.94 133 LEU A O 1
ATOM 976 N N . ILE A 1 134 ? -9.400 1.543 -14.741 1.00 87.06 134 ILE A N 1
ATOM 977 C CA . ILE A 1 134 ? -10.759 1.032 -14.976 1.00 87.06 134 ILE A CA 1
ATOM 978 C C . ILE A 1 134 ? -10.919 0.567 -16.429 1.00 87.06 134 ILE A C 1
ATOM 980 O O . ILE A 1 134 ? -11.336 -0.568 -16.675 1.00 87.06 134 ILE A O 1
ATOM 984 N N . ALA A 1 135 ? -10.544 1.405 -17.400 1.00 89.81 135 ALA A N 1
ATOM 985 C CA . ALA A 1 135 ? -10.713 1.111 -18.822 1.00 89.81 135 ALA A CA 1
ATOM 986 C C . ALA A 1 135 ? -9.896 -0.113 -19.270 1.00 89.81 135 ALA A C 1
ATOM 988 O O . ALA A 1 135 ? -10.400 -0.964 -20.012 1.00 89.81 135 ALA A O 1
ATOM 989 N N . VAL A 1 136 ? -8.657 -0.245 -18.777 1.00 91.81 136 VAL A N 1
ATOM 990 C CA . VAL A 1 136 ? -7.809 -1.419 -19.034 1.00 91.81 136 VAL A CA 1
ATOM 991 C C . VAL A 1 136 ? -8.460 -2.689 -18.487 1.00 91.81 136 VAL A C 1
ATOM 993 O O . VAL A 1 136 ? -8.536 -3.680 -19.214 1.00 91.81 136 VAL A O 1
ATOM 996 N N . SER A 1 137 ? -8.997 -2.653 -17.263 1.00 94.06 137 SER A N 1
ATOM 997 C CA . SER A 1 137 ? -9.694 -3.801 -16.663 1.00 94.06 137 SER A CA 1
ATOM 998 C C . SER A 1 137 ? -10.902 -4.230 -17.501 1.00 94.06 137 SER A C 1
ATOM 1000 O O . SER A 1 137 ? -11.033 -5.402 -17.850 1.00 94.06 137 SER A O 1
ATOM 1002 N N . GLN A 1 138 ? -11.739 -3.279 -17.923 1.00 93.19 138 GLN A N 1
ATOM 1003 C CA . GLN A 1 138 ? -12.904 -3.552 -18.775 1.00 9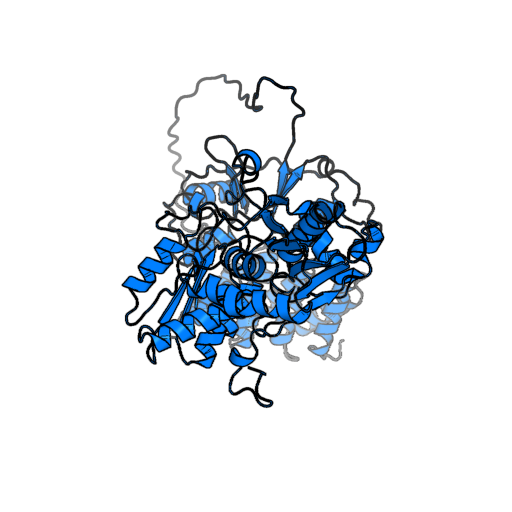3.19 138 GLN A CA 1
ATOM 1004 C C . GLN A 1 138 ? -12.518 -4.096 -20.158 1.00 93.19 138 GLN A C 1
ATOM 1006 O O . GLN A 1 138 ? -13.210 -4.949 -20.715 1.00 93.19 138 GLN A O 1
ATOM 1011 N N . ARG A 1 139 ? -11.409 -3.618 -20.739 1.00 94.44 139 ARG A N 1
ATOM 1012 C CA . ARG A 1 139 ? -10.886 -4.146 -22.007 1.00 94.44 139 ARG A CA 1
ATOM 1013 C C . ARG A 1 139 ? -10.433 -5.596 -21.861 1.00 94.44 139 ARG A C 1
ATOM 1015 O O . ARG A 1 139 ? -10.721 -6.396 -22.745 1.00 94.44 139 ARG A O 1
ATOM 1022 N N . LEU A 1 140 ? -9.758 -5.927 -20.762 1.00 94.50 140 LEU A N 1
ATOM 1023 C CA . LEU A 1 140 ? -9.334 -7.296 -20.467 1.00 94.50 140 LEU A CA 1
ATOM 1024 C C . LEU A 1 140 ? -10.537 -8.214 -20.265 1.00 94.50 140 LEU A C 1
ATOM 1026 O O . LEU A 1 140 ? -10.561 -9.292 -20.845 1.00 94.50 140 LEU A O 1
ATOM 1030 N N . GLN A 1 141 ? -11.564 -7.761 -19.545 1.00 96.31 141 GLN A N 1
ATOM 1031 C CA . GLN A 1 141 ? -12.794 -8.534 -19.370 1.00 96.31 141 GLN A CA 1
ATOM 1032 C C . GLN A 1 141 ? -13.477 -8.856 -20.706 1.00 96.31 141 GLN A C 1
ATOM 1034 O O . GLN A 1 141 ? -13.906 -9.982 -20.924 1.00 96.31 141 GLN A O 1
ATOM 1039 N N . ARG A 1 142 ? -13.535 -7.898 -21.643 1.00 96.25 142 ARG A N 1
ATOM 1040 C CA . ARG A 1 142 ? -14.082 -8.148 -22.991 1.00 96.25 142 ARG A CA 1
ATOM 1041 C C . ARG A 1 142 ? -13.249 -9.137 -23.811 1.00 96.25 142 ARG A C 1
ATOM 1043 O O . ARG A 1 142 ? -13.792 -9.786 -24.698 1.00 96.25 142 ARG A O 1
ATOM 1050 N N . ALA A 1 143 ? -11.944 -9.208 -23.559 1.00 96.00 143 ALA A N 1
ATOM 1051 C CA . ALA A 1 143 ? -11.015 -10.042 -24.317 1.00 96.00 143 ALA A CA 1
ATOM 1052 C C . ALA A 1 143 ? -10.842 -11.456 -23.736 1.00 96.00 143 ALA A C 1
ATOM 1054 O O . ALA A 1 143 ? -10.456 -12.363 -24.469 1.00 96.00 143 ALA A O 1
ATOM 1055 N N . ILE A 1 144 ? -11.093 -11.644 -22.438 1.00 96.12 144 ILE A N 1
ATOM 1056 C CA . ILE A 1 144 ? -10.903 -12.912 -21.730 1.00 96.12 144 ILE A CA 1
ATOM 1057 C C . ILE A 1 144 ? -12.279 -13.561 -21.509 1.00 96.12 144 ILE A C 1
ATOM 1059 O O . ILE A 1 144 ? -13.074 -13.028 -20.729 1.00 96.12 144 ILE A O 1
ATOM 1063 N N . PRO A 1 145 ? -12.576 -14.702 -22.160 1.00 94.81 145 PRO A N 1
ATOM 1064 C CA . PRO A 1 145 ? -13.803 -15.457 -21.914 1.00 94.81 145 PRO A CA 1
ATOM 1065 C C . PRO A 1 145 ? -13.942 -15.865 -20.445 1.00 94.81 145 PRO A C 1
ATOM 1067 O O . PRO A 1 145 ? -12.941 -16.022 -19.745 1.00 94.81 145 PRO A O 1
ATOM 1070 N N . ASP A 1 146 ? -15.182 -16.050 -19.990 1.00 94.50 146 ASP A N 1
ATOM 1071 C CA . ASP A 1 146 ? -15.501 -16.505 -18.629 1.00 94.50 146 ASP A CA 1
ATOM 1072 C C . ASP A 1 146 ? -14.793 -15.691 -17.533 1.00 94.50 146 ASP A C 1
ATOM 1074 O O . ASP A 1 146 ? -14.281 -16.229 -16.546 1.00 94.50 146 ASP A O 1
ATOM 1078 N N . SER A 1 147 ? -14.755 -14.367 -17.717 1.00 97.31 147 SER A N 1
ATOM 1079 C CA . SER A 1 147 ? -14.141 -13.432 -16.780 1.00 97.31 147 SER A CA 1
ATOM 1080 C C . SER A 1 147 ? -15.139 -12.465 -16.146 1.00 97.31 147 SER A C 1
ATOM 1082 O O . SER A 1 147 ? -16.143 -12.066 -16.744 1.00 97.31 147 SER A O 1
ATOM 1084 N N . VAL A 1 148 ? -14.852 -12.061 -14.909 1.00 97.38 148 VAL A N 1
ATOM 1085 C CA . VAL A 1 148 ? -15.677 -11.124 -14.144 1.00 97.38 148 VAL A CA 1
ATOM 1086 C C . VAL A 1 148 ? -14.816 -10.037 -13.519 1.00 97.38 148 VAL A C 1
ATOM 1088 O O . VAL A 1 148 ? -13.743 -10.315 -12.985 1.00 97.38 148 VAL A O 1
ATOM 1091 N N . ILE A 1 149 ? -15.322 -8.806 -13.560 1.00 97.75 149 ILE A N 1
ATOM 1092 C CA . ILE A 1 149 ? -14.856 -7.721 -12.699 1.00 97.75 149 ILE A CA 1
ATOM 1093 C C . ILE A 1 149 ? -15.827 -7.622 -11.532 1.00 97.75 149 ILE A C 1
ATOM 1095 O O . ILE A 1 149 ? -17.025 -7.428 -11.748 1.00 97.75 149 ILE A O 1
ATOM 1099 N N . LEU A 1 150 ? -15.329 -7.804 -10.307 1.00 97.62 150 LEU A N 1
ATOM 1100 C CA . LEU A 1 150 ? -16.179 -7.737 -9.118 1.00 97.62 150 LEU A CA 1
ATOM 1101 C C . LEU A 1 150 ? -16.480 -6.289 -8.738 1.00 97.62 150 LEU A C 1
ATOM 1103 O O . LEU A 1 150 ? -17.564 -6.039 -8.223 1.00 97.62 150 LEU A O 1
ATOM 1107 N N . ASP A 1 151 ? -15.571 -5.366 -9.055 1.00 96.50 151 ASP A N 1
ATOM 1108 C CA . ASP A 1 151 ? -15.742 -3.915 -8.994 1.00 96.50 151 ASP A CA 1
ATOM 1109 C C . ASP A 1 151 ? -15.986 -3.379 -7.577 1.00 96.50 151 ASP A C 1
ATOM 1111 O O . ASP A 1 151 ? -17.086 -2.965 -7.198 1.00 96.50 151 ASP A O 1
ATOM 1115 N N . GLN A 1 152 ? -14.919 -3.331 -6.780 1.00 97.06 152 GLN A N 1
ATOM 1116 C CA . GLN A 1 152 ? -14.933 -2.807 -5.411 1.00 97.06 152 GLN A CA 1
ATOM 1117 C C . GLN A 1 152 ? -15.480 -1.373 -5.267 1.00 97.06 152 GLN A C 1
ATOM 1119 O O . GLN A 1 152 ? -15.832 -0.978 -4.151 1.00 97.06 152 GLN A O 1
ATOM 1124 N N . TYR A 1 153 ? -15.538 -0.585 -6.347 1.00 96.25 153 TYR A N 1
ATOM 1125 C CA . TYR A 1 153 ? -16.031 0.795 -6.332 1.00 96.25 153 TYR A CA 1
ATOM 1126 C C . TYR A 1 153 ? -17.559 0.873 -6.377 1.00 96.25 153 TYR A C 1
ATOM 1128 O O . TYR A 1 153 ? -18.131 1.899 -5.999 1.00 96.25 153 TYR A O 1
ATOM 1136 N N . ARG A 1 154 ? -18.221 -0.203 -6.826 1.00 97.56 154 ARG A N 1
ATOM 1137 C CA . ARG A 1 154 ? -19.680 -0.284 -7.012 1.00 97.56 154 ARG A CA 1
ATOM 1138 C C . ARG A 1 154 ? -20.332 -1.448 -6.269 1.00 97.56 154 ARG A C 1
ATOM 1140 O O . ARG A 1 154 ? -21.528 -1.405 -5.987 1.00 97.56 154 ARG A O 1
ATOM 1147 N N . ASN A 1 155 ? -19.577 -2.494 -5.953 1.00 98.44 155 ASN A N 1
ATOM 1148 C CA . ASN A 1 155 ? -20.110 -3.726 -5.392 1.00 98.44 155 ASN A CA 1
ATOM 1149 C C . ASN A 1 155 ? -20.542 -3.555 -3.934 1.00 98.44 155 ASN A C 1
ATOM 1151 O O . ASN A 1 155 ? -19.722 -3.287 -3.056 1.00 98.44 155 ASN A O 1
ATOM 1155 N N . ALA A 1 156 ? -21.824 -3.803 -3.658 1.00 98.38 156 ALA A N 1
ATOM 1156 C CA . ALA A 1 156 ? -22.386 -3.751 -2.309 1.00 98.38 156 ALA A CA 1
ATOM 1157 C C . ALA A 1 156 ? -21.688 -4.704 -1.319 1.00 98.38 156 ALA A C 1
ATOM 1159 O O . ALA A 1 156 ? -21.694 -4.445 -0.119 1.00 98.38 156 ALA A O 1
ATOM 1160 N N . GLY A 1 157 ? -21.037 -5.770 -1.800 1.00 98.56 157 GLY A N 1
ATOM 1161 C CA . GLY A 1 157 ? -20.232 -6.669 -0.974 1.00 98.56 157 GLY A CA 1
ATOM 1162 C C . GLY A 1 157 ? -19.085 -5.969 -0.238 1.00 98.56 157 GLY A C 1
ATOM 1163 O O . GLY A 1 157 ? -18.708 -6.428 0.836 1.00 98.56 157 GLY A O 1
ATOM 1164 N N . ASN A 1 158 ? -18.577 -4.843 -0.754 1.00 98.69 158 ASN A N 1
ATOM 1165 C CA . ASN A 1 158 ? -17.563 -4.034 -0.079 1.00 98.69 158 ASN A CA 1
ATOM 1166 C C . ASN A 1 158 ? -18.110 -3.398 1.222 1.00 98.69 158 ASN A C 1
ATOM 1168 O O . ASN A 1 158 ? -17.686 -3.821 2.300 1.00 98.69 158 ASN A O 1
ATOM 1172 N N . PRO A 1 159 ? -19.082 -2.461 1.191 1.00 98.81 159 PRO A N 1
ATOM 1173 C CA . PRO A 1 159 ? -19.618 -1.887 2.424 1.00 98.81 159 PRO A CA 1
ATOM 1174 C C . PRO A 1 159 ? -20.320 -2.919 3.315 1.00 98.81 159 PRO A C 1
ATOM 1176 O O . PRO A 1 159 ? -20.202 -2.838 4.536 1.00 98.81 159 PRO A O 1
ATOM 1179 N N . LEU A 1 160 ? -20.984 -3.935 2.747 1.00 98.81 160 LEU A N 1
ATOM 1180 C CA . LEU A 1 160 ? -21.652 -4.970 3.546 1.00 98.81 160 LEU A CA 1
ATOM 1181 C C . LEU A 1 160 ? -20.672 -5.839 4.344 1.00 98.81 160 LEU A C 1
ATOM 1183 O O . LEU A 1 160 ? -20.976 -6.191 5.479 1.00 98.81 160 LEU A O 1
ATOM 1187 N N . ALA A 1 161 ? -19.474 -6.132 3.824 1.00 98.81 161 ALA A N 1
ATOM 1188 C CA . ALA A 1 161 ? -18.451 -6.849 4.596 1.00 98.81 161 ALA A CA 1
ATOM 1189 C C . ALA A 1 161 ? -18.039 -6.091 5.871 1.00 98.81 161 ALA A C 1
ATOM 1191 O O . ALA A 1 161 ? -17.677 -6.698 6.880 1.00 98.81 161 ALA A O 1
ATOM 1192 N N . HIS A 1 162 ? -18.104 -4.762 5.830 1.00 98.88 162 HIS A N 1
ATOM 1193 C CA . HIS A 1 162 ? -17.777 -3.904 6.960 1.00 98.88 162 HIS A CA 1
ATOM 1194 C C . HIS A 1 162 ? -18.978 -3.645 7.869 1.00 98.88 162 HIS A C 1
ATOM 1196 O O . HIS A 1 162 ? -18.797 -3.568 9.075 1.00 98.88 162 HIS A O 1
ATOM 1202 N N . TYR A 1 163 ? -20.189 -3.574 7.326 1.00 98.88 163 TYR A N 1
ATOM 1203 C CA . TYR A 1 163 ? -21.418 -3.440 8.109 1.00 98.88 163 TYR A CA 1
ATOM 1204 C C . TYR A 1 163 ? -21.759 -4.716 8.903 1.00 98.88 163 TYR A C 1
ATOM 1206 O O . TYR A 1 163 ? -22.041 -4.651 10.102 1.00 98.88 163 TYR A O 1
ATOM 1214 N N . ASP A 1 164 ? -21.684 -5.884 8.254 1.00 98.50 164 ASP A N 1
ATOM 1215 C CA . ASP A 1 164 ? -21.954 -7.192 8.873 1.00 98.50 164 ASP A CA 1
ATOM 1216 C C . ASP A 1 164 ? -20.764 -7.705 9.698 1.00 98.50 164 ASP A C 1
ATOM 1218 O O . ASP A 1 164 ? -20.942 -8.477 10.635 1.00 98.50 164 ASP A O 1
ATOM 1222 N N . GLY A 1 165 ? -19.546 -7.313 9.314 1.00 98.31 165 GLY A N 1
ATOM 1223 C CA . GLY A 1 165 ? -18.298 -7.772 9.918 1.00 98.31 165 GLY A CA 1
ATOM 1224 C C . GLY A 1 165 ? -17.660 -6.703 10.792 1.00 98.31 165 GLY A C 1
ATOM 1225 O O . GLY A 1 165 ? -17.920 -6.629 11.986 1.00 98.31 165 GLY A O 1
ATOM 1226 N N . THR A 1 166 ? -16.794 -5.874 10.204 1.00 98.69 166 THR A N 1
ATOM 1227 C CA . THR A 1 166 ? -15.895 -4.974 10.952 1.00 98.69 166 THR A CA 1
ATOM 1228 C C . THR A 1 166 ? -16.610 -4.079 11.973 1.00 98.69 166 THR A C 1
ATOM 1230 O O . THR A 1 166 ? -16.163 -3.988 13.111 1.00 98.69 166 THR A O 1
ATOM 1233 N N . GLY A 1 167 ? -17.711 -3.432 11.589 1.00 98.56 167 GLY A N 1
ATOM 1234 C CA . GLY A 1 167 ? -18.505 -2.569 12.461 1.00 98.56 167 GLY A CA 1
ATOM 1235 C C . GLY A 1 167 ? -19.200 -3.352 13.571 1.00 98.56 167 GLY A C 1
ATOM 1236 O O . GLY A 1 167 ? -19.189 -2.910 14.714 1.00 98.56 167 GLY A O 1
ATOM 1237 N N . ALA A 1 168 ? -19.740 -4.536 13.262 1.00 98.44 168 ALA A N 1
ATOM 1238 C CA . ALA A 1 168 ? -20.365 -5.403 14.259 1.00 98.44 168 ALA A CA 1
ATOM 1239 C C . ALA A 1 168 ? -19.335 -5.899 15.286 1.00 98.44 168 ALA A C 1
ATOM 1241 O O . ALA A 1 168 ? -19.588 -5.835 16.485 1.00 98.44 168 ALA A O 1
ATOM 1242 N N . GLU A 1 169 ? -18.142 -6.292 14.828 1.00 98.62 169 GLU A N 1
ATOM 1243 C CA . GLU A 1 169 ? -17.032 -6.675 15.706 1.00 98.62 169 GLU A CA 1
ATOM 1244 C C . GLU A 1 169 ? -16.616 -5.526 16.635 1.00 98.62 169 GLU A C 1
ATOM 1246 O O . GLU A 1 169 ? -16.384 -5.763 17.814 1.00 98.62 169 GLU A O 1
ATOM 1251 N N . ILE A 1 170 ? -16.529 -4.283 16.140 1.00 98.81 170 ILE A N 1
ATOM 1252 C CA . ILE A 1 170 ? -16.175 -3.118 16.973 1.00 98.81 170 ILE A CA 1
ATOM 1253 C C . ILE A 1 170 ? -17.228 -2.890 18.068 1.00 98.81 170 ILE A C 1
ATOM 1255 O O . ILE A 1 170 ? -16.870 -2.700 19.232 1.00 98.81 170 ILE A O 1
ATOM 1259 N N . VAL A 1 171 ? -18.515 -2.932 17.707 1.00 98.50 171 VAL A N 1
ATOM 1260 C CA . VAL A 1 171 ? -19.630 -2.778 18.656 1.00 98.50 171 VAL A CA 1
ATOM 1261 C C . VAL A 1 171 ? -19.586 -3.875 19.719 1.00 98.50 171 VAL A C 1
ATOM 1263 O O . VAL A 1 171 ? -19.676 -3.575 20.908 1.00 98.50 171 VAL A O 1
ATOM 1266 N N . GLU A 1 172 ? -19.399 -5.131 19.312 1.00 98.19 172 GLU A N 1
ATOM 1267 C CA . GLU A 1 172 ? -19.299 -6.277 20.219 1.00 98.19 172 GLU A CA 1
ATOM 1268 C C . GLU A 1 172 ? -18.098 -6.145 21.170 1.00 98.19 172 GLU A C 1
ATOM 1270 O O . GLU A 1 172 ? -18.250 -6.267 22.385 1.00 98.19 172 GLU A O 1
ATOM 1275 N N . GLN A 1 173 ? -16.915 -5.819 20.639 1.00 98.56 173 GLN A N 1
ATOM 1276 C CA . GLN A 1 173 ? -15.659 -5.733 21.395 1.00 98.56 173 GLN A CA 1
ATOM 1277 C C . GLN A 1 173 ? -15.657 -4.635 22.469 1.00 98.56 173 GLN A C 1
ATOM 1279 O O . GLN A 1 173 ? -14.924 -4.752 23.451 1.00 98.56 173 GLN A O 1
ATOM 1284 N N . LEU A 1 174 ? -16.474 -3.587 22.313 1.00 98.12 174 LEU A N 1
ATOM 1285 C CA . LEU A 1 174 ? -16.645 -2.518 23.306 1.00 98.12 174 LEU A CA 1
ATOM 1286 C C . LEU A 1 174 ? -17.985 -2.579 24.053 1.00 98.12 174 LEU A C 1
ATOM 1288 O O . LEU A 1 174 ? -18.303 -1.669 24.825 1.00 98.12 174 LEU A O 1
ATOM 1292 N N . GLY A 1 175 ? -18.773 -3.641 23.854 1.00 97.25 175 GLY A N 1
ATOM 1293 C CA . GLY A 1 175 ? -20.080 -3.806 24.491 1.00 97.25 175 GLY A CA 1
ATOM 1294 C C . GLY A 1 175 ? -21.034 -2.644 24.200 1.00 97.25 175 GLY A C 1
ATOM 1295 O O . GLY A 1 175 ? -21.714 -2.171 25.106 1.00 97.25 175 GLY A O 1
ATOM 1296 N N . GLY A 1 176 ? -21.020 -2.127 22.968 1.00 96.56 176 GLY A N 1
ATOM 1297 C CA . GLY A 1 176 ? -21.865 -1.010 22.532 1.00 96.56 176 GLY A CA 1
ATOM 1298 C C . GLY A 1 176 ? -21.441 0.376 23.031 1.00 96.56 176 GLY A C 1
ATOM 1299 O O . GLY A 1 176 ? -22.191 1.330 22.863 1.00 96.56 176 GLY A O 1
ATOM 1300 N N . ARG A 1 177 ? -20.258 0.525 23.639 1.00 97.56 177 ARG A N 1
ATOM 1301 C CA . ARG A 1 177 ? -19.756 1.821 24.131 1.00 97.56 177 ARG A CA 1
ATOM 1302 C C . ARG A 1 177 ? -18.680 2.373 23.205 1.00 97.56 177 ARG A C 1
ATOM 1304 O O . ARG A 1 177 ? -17.491 2.178 23.452 1.00 97.56 177 ARG A O 1
ATOM 1311 N N . VAL A 1 178 ? -19.112 3.019 22.126 1.00 98.31 178 VAL A N 1
ATOM 1312 C CA . VAL A 1 178 ? -18.238 3.671 21.142 1.00 98.31 178 VAL A CA 1
ATOM 1313 C C . VAL A 1 178 ? -18.683 5.120 20.999 1.00 98.31 178 VAL A C 1
ATOM 1315 O O . VAL A 1 178 ? -19.841 5.363 20.666 1.00 98.31 178 VAL A O 1
ATOM 1318 N N . ASP A 1 179 ? -17.774 6.058 21.249 1.00 98.62 179 ASP A N 1
ATOM 1319 C CA . ASP A 1 179 ? -18.066 7.497 21.246 1.00 98.62 179 ASP A CA 1
ATOM 1320 C C . ASP A 1 179 ? -17.504 8.180 19.995 1.00 98.62 179 ASP A C 1
ATOM 1322 O O . ASP A 1 179 ? -18.051 9.171 19.508 1.00 98.62 179 ASP A O 1
ATOM 1326 N N . MET A 1 180 ? -16.432 7.621 19.430 1.00 98.81 180 MET A N 1
ATOM 1327 C CA . MET A 1 180 ? -15.852 8.071 18.172 1.00 98.81 180 MET A CA 1
ATOM 1328 C C . MET A 1 180 ? -15.253 6.902 17.389 1.00 98.81 180 MET A C 1
ATOM 1330 O O . MET A 1 180 ? -14.623 6.014 17.963 1.00 98.81 180 MET A O 1
ATOM 1334 N N . VAL A 1 181 ? -15.389 6.924 16.066 1.00 98.88 181 VAL A N 1
ATOM 1335 C CA . VAL A 1 181 ? -14.680 6.020 15.157 1.00 98.88 181 VAL A CA 1
ATOM 1336 C C . VAL A 1 181 ? -14.010 6.813 14.039 1.00 98.88 181 VAL A C 1
ATOM 1338 O O . VAL A 1 181 ? -14.633 7.677 13.430 1.00 98.88 181 VAL A O 1
ATOM 1341 N N . VAL A 1 182 ? -12.739 6.519 13.772 1.00 98.88 182 VAL A N 1
ATOM 1342 C CA . VAL A 1 182 ? -11.902 7.213 12.787 1.00 98.88 182 VAL A CA 1
ATOM 1343 C C . VAL A 1 182 ? -11.429 6.232 11.725 1.00 98.88 182 VAL A C 1
ATOM 1345 O O . VAL A 1 182 ? -10.776 5.223 12.023 1.00 98.88 182 VAL A O 1
ATOM 1348 N N . ILE A 1 183 ? -11.782 6.510 10.471 1.00 98.75 183 ILE A N 1
ATOM 1349 C CA . ILE A 1 183 ? -11.572 5.589 9.351 1.00 98.75 183 ILE A CA 1
ATOM 1350 C C . ILE A 1 183 ? -10.983 6.354 8.160 1.00 98.75 183 ILE A C 1
ATOM 1352 O O . ILE A 1 183 ? -11.476 7.409 7.765 1.00 98.75 183 ILE A O 1
ATOM 1356 N N . GLY A 1 184 ? -9.931 5.795 7.564 1.00 98.00 184 GLY A N 1
ATOM 1357 C CA . GLY A 1 184 ? -9.346 6.301 6.323 1.00 98.00 184 GLY A CA 1
ATOM 1358 C C . GLY A 1 184 ? -10.212 5.996 5.106 1.00 98.00 184 GLY A C 1
ATOM 1359 O O . GLY A 1 184 ? -10.689 4.866 4.942 1.00 98.00 184 GLY A O 1
ATOM 1360 N N . THR A 1 185 ? -10.379 6.977 4.224 1.00 96.44 185 THR A N 1
ATOM 1361 C CA . THR A 1 185 ? -11.301 6.880 3.088 1.00 96.44 185 THR A CA 1
ATOM 1362 C C . THR A 1 185 ? -10.548 6.623 1.784 1.00 96.44 185 THR A C 1
ATOM 1364 O O . THR A 1 185 ? -9.755 7.434 1.327 1.00 96.44 185 THR A O 1
ATOM 1367 N N . GLY A 1 186 ? -10.783 5.451 1.188 1.00 95.12 186 GLY A N 1
ATOM 1368 C CA . GLY A 1 186 ? -10.359 5.101 -0.175 1.00 95.12 186 GLY A CA 1
ATOM 1369 C C . GLY A 1 186 ? -11.583 4.896 -1.059 1.00 95.12 186 GLY A C 1
ATOM 1370 O O . GLY A 1 186 ? -12.244 5.850 -1.437 1.00 95.12 186 GLY A O 1
ATOM 1371 N N . THR A 1 187 ? -11.970 3.639 -1.307 1.00 97.25 187 THR A N 1
ATOM 1372 C CA . THR A 1 187 ? -13.251 3.348 -1.986 1.00 97.25 187 THR A CA 1
ATOM 1373 C C . THR A 1 187 ? -14.475 3.836 -1.206 1.00 97.25 187 THR A C 1
ATOM 1375 O O . THR A 1 187 ? -15.556 3.910 -1.764 1.00 97.25 187 THR A O 1
ATOM 1378 N N . GLY A 1 188 ? -14.336 4.109 0.094 1.00 97.81 188 GLY A N 1
ATOM 1379 C CA . GLY A 1 188 ? -15.432 4.506 0.979 1.00 97.81 188 GLY A CA 1
ATOM 1380 C C . GLY A 1 188 ? -16.206 3.348 1.607 1.00 97.81 188 GLY A C 1
ATOM 1381 O O . GLY A 1 188 ? -16.830 3.541 2.640 1.00 97.81 188 GLY A O 1
ATOM 1382 N N . GLY A 1 189 ? -16.097 2.120 1.092 1.00 98.56 189 GLY A N 1
ATOM 1383 C CA . GLY A 1 189 ? -16.892 0.997 1.609 1.00 98.56 189 GLY A CA 1
ATOM 1384 C C . GLY A 1 189 ? -16.653 0.682 3.094 1.00 98.56 189 GLY A C 1
ATOM 1385 O O . GLY A 1 189 ? -17.604 0.411 3.822 1.00 98.56 189 GLY A O 1
ATOM 1386 N N . THR A 1 190 ? -15.412 0.789 3.584 1.00 98.75 190 THR A N 1
ATOM 1387 C CA . THR A 1 190 ? -15.110 0.632 5.021 1.00 98.75 190 THR A CA 1
ATOM 1388 C C . THR A 1 190 ? -15.747 1.736 5.863 1.00 98.75 190 THR A C 1
ATOM 1390 O O . THR A 1 190 ? -16.373 1.424 6.874 1.00 98.75 190 THR A O 1
ATOM 1393 N N . MET A 1 191 ? -15.643 2.994 5.418 1.00 98.25 191 MET A N 1
ATOM 1394 C CA . MET A 1 191 ? -16.276 4.145 6.066 1.00 98.25 191 MET A CA 1
ATOM 1395 C C . MET A 1 191 ? -17.789 3.952 6.156 1.00 98.25 191 MET A C 1
ATOM 1397 O O . MET A 1 191 ? -18.362 3.956 7.239 1.00 98.25 191 MET A O 1
ATOM 1401 N N . THR A 1 192 ? -18.423 3.697 5.015 1.00 98.81 192 THR A N 1
ATOM 1402 C CA . THR A 1 192 ? -19.871 3.540 4.906 1.00 98.81 192 THR A CA 1
ATOM 1403 C C . THR A 1 192 ? -20.387 2.350 5.703 1.00 98.81 192 THR A C 1
ATOM 1405 O O . THR A 1 192 ? -21.362 2.483 6.437 1.00 98.81 192 THR A O 1
ATOM 1408 N N . GLY A 1 193 ? -19.741 1.188 5.598 1.00 98.81 193 GLY A N 1
ATOM 1409 C CA . GLY A 1 193 ? -20.190 -0.014 6.294 1.00 98.81 193 GLY A CA 1
ATOM 1410 C C . GLY A 1 193 ? -20.091 0.108 7.814 1.00 98.81 193 GLY A C 1
ATOM 1411 O O . GLY A 1 193 ? -21.067 -0.165 8.514 1.00 98.81 193 GLY A O 1
ATOM 1412 N N . ILE A 1 194 ? -18.940 0.560 8.327 1.00 98.81 194 ILE A N 1
ATOM 1413 C CA . ILE A 1 194 ? -18.762 0.774 9.770 1.00 98.81 194 ILE A CA 1
ATOM 1414 C C . ILE A 1 194 ? -19.675 1.906 10.245 1.00 98.81 194 ILE A C 1
ATOM 1416 O O . ILE A 1 194 ? -20.395 1.715 11.218 1.00 98.81 194 ILE A O 1
ATOM 1420 N N . GLY A 1 195 ? -19.696 3.043 9.543 1.00 98.56 195 GLY A N 1
ATOM 1421 C CA . GLY A 1 195 ? -20.509 4.207 9.893 1.00 98.56 195 GLY A CA 1
ATOM 1422 C C . GLY A 1 195 ? -21.989 3.863 10.035 1.00 98.56 195 GLY A C 1
ATOM 1423 O O . GLY A 1 195 ? -22.574 4.145 11.074 1.00 98.56 195 GLY A O 1
ATOM 1424 N N . ARG A 1 196 ? -22.581 3.153 9.062 1.00 98.69 196 ARG A N 1
ATOM 1425 C CA . ARG A 1 196 ? -23.987 2.709 9.145 1.00 98.69 196 ARG A CA 1
ATOM 1426 C C . ARG A 1 196 ? -24.243 1.807 10.353 1.00 98.69 196 ARG A C 1
ATOM 1428 O O . ARG A 1 196 ? -25.166 2.066 11.118 1.00 98.69 196 ARG A O 1
ATOM 1435 N N . ARG A 1 197 ? -23.398 0.792 10.576 1.00 98.69 197 ARG A N 1
ATOM 1436 C CA . ARG A 1 197 ? -23.552 -0.129 11.718 1.00 98.69 197 ARG A CA 1
ATOM 1437 C C . ARG A 1 197 ? -23.427 0.599 13.058 1.00 98.69 197 ARG A C 1
ATOM 1439 O O . ARG A 1 197 ? -24.172 0.309 13.994 1.00 98.69 197 ARG A O 1
ATOM 1446 N N . ILE A 1 198 ? -22.477 1.525 13.148 1.00 98.12 198 ILE A N 1
ATOM 1447 C CA . ILE A 1 198 ? -22.224 2.322 14.346 1.00 98.12 198 ILE A CA 1
ATOM 1448 C C . ILE A 1 198 ? -23.380 3.286 14.601 1.00 98.12 198 ILE A C 1
ATOM 1450 O O . ILE A 1 198 ? -23.849 3.332 15.727 1.00 98.12 198 ILE A O 1
ATOM 1454 N N . LYS A 1 199 ? -23.909 3.985 13.592 1.00 98.00 199 LYS A N 1
ATOM 1455 C CA . LYS A 1 199 ? -25.063 4.884 13.768 1.00 98.00 199 LYS A CA 1
ATOM 1456 C C . LYS A 1 199 ? -26.331 4.149 14.214 1.00 98.00 199 LYS A C 1
ATOM 1458 O O . LYS A 1 199 ? -27.118 4.713 14.965 1.00 98.00 199 LYS A O 1
ATOM 1463 N N . GLU A 1 200 ? -26.514 2.893 13.811 1.00 98.00 200 GLU A N 1
ATOM 1464 C CA . GLU A 1 200 ? -27.615 2.054 14.304 1.00 98.00 200 GLU A CA 1
ATOM 1465 C C . GLU A 1 200 ? -27.421 1.597 15.756 1.00 98.00 200 GLU A C 1
ATOM 1467 O O . GLU A 1 200 ? -28.378 1.561 16.525 1.00 98.00 200 GLU A O 1
ATOM 1472 N N . SER A 1 201 ? -26.194 1.223 16.131 1.00 97.56 201 SER A N 1
ATOM 1473 C CA . SER A 1 201 ? -25.913 0.588 17.432 1.00 97.56 201 SER A CA 1
ATOM 1474 C C . SER A 1 201 ? -25.569 1.601 18.531 1.00 97.56 201 SER A C 1
ATOM 1476 O O . SER A 1 201 ? -25.903 1.405 19.696 1.00 97.56 201 SER A O 1
ATOM 1478 N N . CYS A 1 202 ? -24.895 2.682 18.147 1.00 97.19 202 CYS A N 1
ATOM 1479 C CA . CYS A 1 202 ? -24.340 3.743 18.979 1.00 97.19 202 CYS A CA 1
ATOM 1480 C C . CYS A 1 202 ? -24.657 5.103 18.316 1.00 97.19 202 CYS A C 1
ATOM 1482 O O . CYS A 1 202 ? -23.757 5.742 17.766 1.00 97.19 202 CYS A O 1
ATOM 1484 N N . PRO A 1 203 ? -25.919 5.575 18.325 1.00 96.50 203 PRO A N 1
ATOM 1485 C CA . PRO A 1 203 ? -26.355 6.724 17.517 1.00 96.50 203 PRO A CA 1
ATOM 1486 C C . PRO A 1 203 ? -25.620 8.037 17.832 1.00 96.50 203 PRO A C 1
ATOM 1488 O O . PRO A 1 203 ? -25.479 8.888 16.957 1.00 96.50 203 PRO A O 1
ATOM 1491 N N . ASN A 1 204 ? -25.106 8.178 19.057 1.00 96.38 204 ASN A N 1
ATOM 1492 C CA . ASN A 1 204 ? -24.334 9.345 19.493 1.00 96.38 204 ASN A CA 1
ATOM 1493 C C . ASN A 1 204 ? -22.845 9.279 19.107 1.00 96.38 204 ASN A C 1
ATOM 1495 O O . ASN A 1 204 ? -22.125 10.252 19.316 1.00 96.38 204 ASN A O 1
ATOM 1499 N N . CYS A 1 205 ? -22.369 8.150 18.571 1.00 98.25 205 CYS A N 1
ATOM 1500 C CA . CYS A 1 205 ? -20.981 8.003 18.153 1.00 98.25 205 CYS A CA 1
ATOM 1501 C C . CYS A 1 205 ? -20.671 8.952 16.992 1.00 98.25 205 CYS A C 1
ATOM 1503 O O . CYS A 1 205 ? -21.392 8.984 15.988 1.00 98.25 205 CYS A O 1
ATOM 1505 N N . LYS A 1 206 ? -19.547 9.664 17.100 1.00 98.56 206 LYS A N 1
ATOM 1506 C CA . LYS A 1 206 ? -18.997 10.475 16.013 1.00 98.56 206 LYS A CA 1
ATOM 1507 C C . LYS A 1 206 ? -18.269 9.584 15.004 1.00 98.56 206 LYS A C 1
ATOM 1509 O O . LYS A 1 206 ? -17.369 8.833 15.373 1.00 98.56 206 LYS A O 1
ATOM 1514 N N . VAL A 1 207 ? -18.632 9.664 13.733 1.00 98.69 207 VAL A N 1
ATOM 1515 C CA . VAL A 1 207 ? -17.981 8.982 12.612 1.00 98.69 207 VAL A CA 1
ATOM 1516 C C . VAL A 1 207 ? -17.103 10.001 11.896 1.00 98.69 207 VAL A C 1
ATOM 1518 O O . VAL A 1 207 ? -17.602 10.933 11.267 1.00 98.69 207 VAL A O 1
ATOM 1521 N N . ILE A 1 208 ? -15.790 9.826 12.013 1.00 98.81 208 ILE A N 1
ATOM 1522 C CA . ILE A 1 208 ? -14.780 10.757 11.514 1.00 98.81 208 ILE A CA 1
ATOM 1523 C C . ILE A 1 208 ? -14.046 10.143 10.324 1.00 98.81 208 ILE A C 1
ATOM 1525 O O . ILE A 1 208 ? -13.526 9.023 10.396 1.00 98.81 208 ILE A O 1
ATOM 1529 N N . ALA A 1 209 ? -13.958 10.907 9.241 1.00 98.62 209 ALA A N 1
ATOM 1530 C CA . ALA A 1 209 ? -13.277 10.506 8.024 1.00 98.62 209 ALA A CA 1
ATOM 1531 C C . ALA A 1 209 ? -11.901 11.150 7.881 1.00 98.62 209 ALA A C 1
ATOM 1533 O O . ALA A 1 209 ? -11.762 12.369 7.941 1.00 98.62 209 ALA A O 1
ATOM 1534 N N . ALA A 1 210 ? -10.892 10.312 7.645 1.00 98.69 210 ALA A N 1
ATOM 1535 C CA . ALA A 1 210 ? -9.543 10.738 7.304 1.00 98.69 210 ALA A CA 1
ATOM 1536 C C . ALA A 1 210 ? -9.327 10.606 5.789 1.00 98.69 210 ALA A C 1
ATOM 1538 O O . ALA A 1 210 ? -9.448 9.511 5.231 1.00 98.69 210 ALA A O 1
ATOM 1539 N N . ASP A 1 211 ? -9.000 11.708 5.121 1.00 98.50 211 ASP A N 1
ATOM 1540 C CA . ASP A 1 211 ? -8.799 11.770 3.670 1.00 98.50 211 ASP A CA 1
ATOM 1541 C C . ASP A 1 211 ? -7.478 12.495 3.350 1.00 98.50 211 ASP A C 1
ATOM 1543 O O . ASP A 1 211 ? -7.206 13.539 3.942 1.00 98.50 211 ASP A O 1
ATOM 1547 N N . PRO A 1 212 ? -6.604 11.973 2.472 1.00 97.81 212 PRO A N 1
ATOM 1548 C CA . PRO A 1 212 ? -5.324 12.621 2.205 1.00 97.81 212 PRO A CA 1
ATOM 1549 C C . PRO A 1 212 ? -5.494 13.926 1.412 1.00 97.81 212 PRO A C 1
ATOM 1551 O O . PRO A 1 212 ? -6.385 14.061 0.570 1.00 97.81 212 PRO A O 1
ATOM 1554 N N . GLU A 1 213 ? -4.610 14.896 1.635 1.00 97.19 213 GLU A N 1
ATOM 1555 C CA . GLU A 1 213 ? -4.449 16.044 0.736 1.00 97.19 213 GLU A CA 1
ATOM 1556 C C . GLU A 1 213 ? -4.182 15.560 -0.703 1.00 97.19 213 GLU A C 1
ATOM 1558 O O . GLU A 1 213 ? -3.365 14.670 -0.933 1.00 97.19 213 GLU A O 1
ATOM 1563 N N . GLY A 1 214 ? -4.910 16.123 -1.670 1.00 92.81 214 GLY A N 1
ATOM 1564 C CA . GLY A 1 214 ? -4.902 15.725 -3.086 1.00 92.81 214 GLY A CA 1
ATOM 1565 C C . GLY A 1 214 ? -6.060 14.803 -3.489 1.00 92.81 214 GLY A C 1
ATOM 1566 O O . GLY A 1 214 ? -6.255 14.537 -4.670 1.00 92.81 214 GLY A O 1
ATOM 1567 N N . SER A 1 215 ? -6.841 14.324 -2.520 1.00 95.94 215 SER A N 1
ATOM 1568 C CA . SER A 1 215 ? -8.132 13.655 -2.732 1.00 95.94 215 SER A CA 1
ATOM 1569 C C . SER A 1 215 ? -9.297 14.650 -2.720 1.00 95.94 215 SER A C 1
ATOM 1571 O O . SER A 1 215 ? -9.202 15.682 -2.049 1.00 95.94 215 SER A O 1
ATOM 1573 N N . ILE A 1 216 ? -10.396 14.305 -3.405 1.00 96.69 216 ILE A N 1
ATOM 1574 C CA . ILE A 1 216 ? -11.641 15.097 -3.480 1.00 96.69 216 ILE A CA 1
ATOM 1575 C C . ILE A 1 216 ? -12.812 14.480 -2.690 1.00 96.69 216 ILE A C 1
ATOM 1577 O O . ILE A 1 216 ? -13.977 14.797 -2.924 1.00 96.69 216 ILE A O 1
ATOM 1581 N N . LEU A 1 217 ? -12.544 13.513 -1.808 1.00 97.75 217 LEU A N 1
ATOM 1582 C CA . LEU A 1 217 ? -13.616 12.765 -1.139 1.00 97.75 217 LEU A CA 1
ATOM 1583 C C . LEU A 1 217 ? -14.251 13.534 0.028 1.00 97.75 217 LEU A C 1
ATOM 1585 O O . LEU A 1 217 ? -15.409 13.264 0.360 1.00 97.75 217 LEU A O 1
ATOM 1589 N N . ALA A 1 218 ? -13.499 14.441 0.656 1.00 98.19 218 ALA A N 1
ATOM 1590 C CA . ALA A 1 218 ? -13.917 15.134 1.868 1.00 98.19 218 ALA A CA 1
ATOM 1591 C C . ALA A 1 218 ? -15.008 16.188 1.641 1.00 98.19 218 ALA A C 1
ATOM 1593 O O . ALA A 1 218 ? -15.096 16.795 0.576 1.00 98.19 218 ALA A O 1
ATOM 1594 N N . GLU A 1 219 ? -15.820 16.406 2.681 1.00 97.75 219 GLU A N 1
ATOM 1595 C CA . GLU A 1 219 ? -16.823 17.470 2.754 1.00 97.75 219 GLU A CA 1
ATOM 1596 C C . GLU A 1 219 ? -16.568 18.375 3.982 1.00 97.75 219 GLU A C 1
ATOM 1598 O O . GLU A 1 219 ? -16.233 17.865 5.055 1.00 97.75 219 GLU A O 1
ATOM 1603 N N . PRO A 1 220 ? -16.758 19.702 3.866 1.00 97.81 220 PRO A N 1
ATOM 1604 C CA . PRO A 1 220 ? -17.191 20.408 2.661 1.00 97.81 220 PRO A CA 1
ATOM 1605 C C . PRO A 1 220 ? -16.046 20.556 1.634 1.00 97.81 220 PRO A C 1
ATOM 1607 O O . PRO A 1 220 ? -14.882 20.300 1.948 1.00 97.81 220 PRO A O 1
ATOM 1610 N N . GLU A 1 221 ? -16.380 20.917 0.391 1.00 96.38 221 GLU A N 1
ATOM 1611 C CA . GLU A 1 221 ? -15.453 20.882 -0.758 1.00 96.38 221 GLU A CA 1
ATOM 1612 C C . GLU A 1 221 ? -14.233 21.803 -0.580 1.00 96.38 221 GLU A C 1
ATOM 1614 O O . GLU A 1 221 ? -13.165 21.555 -1.136 1.00 96.38 221 GLU A O 1
ATOM 1619 N N . GLU A 1 222 ? -14.344 22.842 0.250 1.00 97.44 222 GLU A N 1
ATOM 1620 C CA . GLU A 1 222 ? -13.240 23.747 0.572 1.00 97.44 222 GLU A CA 1
ATOM 1621 C C . GLU A 1 222 ? -12.052 23.013 1.214 1.00 97.44 222 GLU A C 1
ATOM 1623 O O . GLU A 1 222 ? -10.910 23.435 1.035 1.00 97.44 222 GLU A O 1
ATOM 1628 N N . LEU A 1 223 ? -12.284 21.880 1.893 1.00 97.00 223 LEU A N 1
ATOM 1629 C CA . LEU A 1 223 ? -11.214 21.040 2.449 1.00 97.00 223 LEU A CA 1
ATOM 1630 C C . LEU A 1 223 ? -10.342 20.379 1.370 1.00 97.00 223 LEU A C 1
ATOM 1632 O O . LEU A 1 223 ? -9.236 19.924 1.665 1.00 97.00 223 LEU A O 1
ATOM 1636 N N . ASN A 1 224 ? -10.829 20.296 0.131 1.00 96.94 224 ASN A N 1
ATOM 1637 C CA . ASN A 1 224 ? -10.121 19.664 -0.979 1.00 96.94 224 ASN A CA 1
ATOM 1638 C C . ASN A 1 224 ? -9.269 20.656 -1.779 1.00 96.94 224 ASN A C 1
ATOM 1640 O O . ASN A 1 224 ? -8.534 20.244 -2.675 1.00 96.94 224 ASN A O 1
ATOM 1644 N N . GLN A 1 225 ? -9.320 21.951 -1.452 1.00 94.25 225 GLN A N 1
ATOM 1645 C CA . GLN A 1 225 ? -8.497 22.964 -2.108 1.00 94.25 225 GLN A CA 1
ATOM 1646 C C . GLN A 1 225 ? -7.024 22.765 -1.740 1.00 94.25 225 GLN A C 1
ATOM 1648 O O . GLN A 1 225 ? -6.594 23.036 -0.620 1.00 94.25 225 GLN A O 1
ATOM 1653 N N . THR A 1 226 ? -6.231 22.273 -2.691 1.00 91.75 226 THR A N 1
ATOM 1654 C CA . THR A 1 226 ? -4.800 22.040 -2.496 1.00 91.75 226 THR A CA 1
ATOM 1655 C C . THR A 1 226 ? -4.035 22.082 -3.814 1.00 91.75 226 THR A C 1
ATOM 1657 O O . THR A 1 226 ? -4.579 21.802 -4.879 1.00 91.75 226 THR A O 1
ATOM 1660 N N . ASN A 1 227 ? -2.739 22.383 -3.723 1.00 86.62 227 ASN A N 1
ATOM 1661 C CA . ASN A 1 227 ? -1.793 22.260 -4.834 1.00 86.62 227 ASN A CA 1
ATOM 1662 C C . ASN A 1 227 ? -1.141 20.862 -4.891 1.00 86.62 227 ASN A C 1
ATOM 1664 O O . ASN A 1 227 ? -0.288 20.607 -5.742 1.00 86.62 227 ASN A O 1
ATOM 1668 N N . VAL A 1 228 ? -1.501 19.961 -3.971 1.00 86.00 228 VAL A N 1
ATOM 1669 C CA . VAL A 1 228 ? -0.983 18.590 -3.909 1.00 86.00 228 VAL A CA 1
ATOM 1670 C C . VAL A 1 228 ? -1.700 17.723 -4.942 1.00 86.00 228 VAL A C 1
ATOM 1672 O O . VAL A 1 228 ? -2.885 17.439 -4.812 1.00 86.00 228 VAL A O 1
ATOM 1675 N N . SER A 1 229 ? -0.968 17.264 -5.956 1.00 75.62 229 SER A N 1
ATOM 1676 C CA . SER A 1 229 ? -1.459 16.318 -6.974 1.00 75.62 229 SER A CA 1
ATOM 1677 C C . SER A 1 229 ? -0.907 14.898 -6.803 1.00 75.62 229 SER A C 1
ATOM 1679 O O . SER A 1 229 ? -1.432 13.944 -7.375 1.00 75.62 229 SER A O 1
ATOM 1681 N N . PHE A 1 230 ? 0.146 14.740 -5.999 1.00 83.81 230 PHE A N 1
ATOM 1682 C CA . PHE A 1 230 ? 0.785 13.465 -5.697 1.00 83.81 230 PHE A CA 1
ATOM 1683 C C . PHE A 1 230 ? 1.045 13.346 -4.196 1.00 83.81 230 PHE A C 1
ATOM 1685 O O . PHE A 1 230 ? 1.516 14.292 -3.569 1.00 83.81 230 PHE A O 1
ATOM 1692 N N . TYR A 1 231 ? 0.788 12.159 -3.655 1.00 90.75 231 TYR A N 1
ATOM 1693 C CA . TYR A 1 231 ? 1.079 11.777 -2.277 1.00 90.75 231 TYR A CA 1
ATOM 1694 C C . TYR A 1 231 ? 1.569 10.321 -2.233 1.00 90.75 231 TYR A C 1
ATOM 1696 O O . TYR A 1 231 ? 1.203 9.492 -3.077 1.00 90.75 231 TYR A O 1
ATOM 1704 N N . GLU A 1 232 ? 2.421 10.023 -1.255 1.00 91.19 232 GLU A N 1
ATOM 1705 C CA . GLU A 1 232 ? 3.134 8.753 -1.093 1.00 91.19 232 GLU A CA 1
ATOM 1706 C C . GLU A 1 232 ? 2.338 7.699 -0.318 1.00 91.19 232 GLU A C 1
ATOM 1708 O O . GLU A 1 232 ? 2.539 6.499 -0.537 1.00 91.19 232 GLU A O 1
ATOM 1713 N N . VAL A 1 233 ? 1.447 8.113 0.590 1.00 95.44 233 VAL A N 1
ATOM 1714 C CA . VAL A 1 233 ? 0.540 7.195 1.290 1.00 95.44 233 VAL A CA 1
ATOM 1715 C C . VAL A 1 233 ? -0.348 6.459 0.279 1.00 95.44 233 VAL A C 1
ATOM 1717 O O . VAL A 1 233 ? -0.965 7.041 -0.608 1.00 95.44 233 VAL A O 1
ATOM 1720 N N . GLU A 1 234 ? -0.446 5.138 0.425 1.00 93.50 234 GLU A N 1
ATOM 1721 C CA . GLU A 1 234 ? -1.199 4.282 -0.493 1.00 93.50 234 GLU A CA 1
ATOM 1722 C C . GLU A 1 234 ? -2.510 3.781 0.135 1.00 93.50 234 GLU A C 1
ATOM 1724 O O . GLU A 1 234 ? -2.589 3.500 1.331 1.00 93.50 234 GLU A O 1
ATOM 1729 N N . GLY A 1 235 ? -3.536 3.579 -0.701 1.00 91.06 235 GLY A N 1
ATOM 1730 C CA . GLY A 1 235 ? -4.781 2.891 -0.322 1.00 91.06 235 GLY A CA 1
ATOM 1731 C C . GLY A 1 235 ? -5.931 3.784 0.161 1.00 91.06 235 GLY A C 1
ATOM 1732 O O . GLY A 1 235 ? -7.013 3.257 0.436 1.00 91.06 235 GLY A O 1
ATOM 1733 N N . VAL A 1 236 ? -5.715 5.097 0.216 1.00 95.81 236 VAL A N 1
ATOM 1734 C CA . VAL A 1 236 ? -6.699 6.142 0.543 1.00 95.81 236 VAL A CA 1
ATOM 1735 C C . VAL A 1 236 ? -6.676 7.244 -0.520 1.00 95.81 236 VAL A C 1
ATOM 1737 O O . VAL A 1 236 ? -5.686 7.357 -1.241 1.00 95.81 236 VAL A O 1
ATOM 1740 N N . GLY A 1 237 ? -7.750 8.031 -0.589 1.00 94.50 237 GLY A N 1
ATOM 1741 C CA . GLY A 1 237 ? -7.930 9.143 -1.517 1.00 94.50 237 GLY A CA 1
ATOM 1742 C C . GLY A 1 237 ? -8.244 8.736 -2.960 1.00 94.50 237 GLY A C 1
ATOM 1743 O O . GLY A 1 237 ? -7.732 7.732 -3.457 1.00 94.50 237 GLY A O 1
ATOM 1744 N N . TYR A 1 238 ? -9.085 9.525 -3.634 1.00 90.62 238 TYR A N 1
ATOM 1745 C CA . TYR A 1 238 ? -9.416 9.374 -5.057 1.00 90.62 238 TYR A CA 1
ATOM 1746 C C . TYR A 1 238 ? -9.744 10.724 -5.709 1.00 90.62 238 TYR A C 1
ATOM 1748 O O . TYR A 1 238 ? -10.101 11.685 -5.031 1.00 90.62 238 TYR A O 1
ATOM 1756 N N . ASP A 1 239 ? -9.631 10.756 -7.036 1.00 87.88 239 ASP A N 1
ATOM 1757 C CA . ASP A 1 239 ? -9.987 11.848 -7.952 1.00 87.88 239 ASP A CA 1
ATOM 1758 C C . ASP A 1 239 ? -11.434 11.744 -8.482 1.00 87.88 239 ASP A C 1
ATOM 1760 O O . ASP A 1 239 ? -11.863 12.537 -9.316 1.00 87.88 239 ASP A O 1
ATOM 1764 N N . PHE A 1 240 ? -12.203 10.767 -7.993 1.00 90.62 240 PHE A N 1
ATOM 1765 C CA . PHE A 1 240 ? -13.626 10.575 -8.278 1.00 90.62 240 PHE A CA 1
ATOM 1766 C C . PHE A 1 240 ? -14.350 10.052 -7.033 1.00 90.62 240 PHE A C 1
ATOM 1768 O O . PHE A 1 240 ? -13.724 9.472 -6.146 1.00 90.62 240 PHE A O 1
ATOM 1775 N N . LEU A 1 241 ? -15.679 10.196 -6.987 1.00 95.12 241 LEU A N 1
ATOM 1776 C CA . LEU A 1 241 ? -16.524 9.667 -5.910 1.00 95.12 241 LEU A CA 1
ATOM 1777 C C . LEU A 1 241 ? -16.959 8.219 -6.216 1.00 95.12 241 LEU A C 1
ATOM 1779 O O . LEU A 1 241 ? -17.752 8.002 -7.140 1.00 95.12 241 LEU A O 1
ATOM 1783 N N . PRO A 1 242 ? -16.487 7.203 -5.467 1.00 96.00 242 PRO A N 1
ATOM 1784 C CA . PRO A 1 242 ? -16.926 5.826 -5.666 1.00 96.00 242 PRO A CA 1
ATOM 1785 C C . PRO A 1 242 ? -18.403 5.650 -5.300 1.00 96.00 242 PRO A C 1
ATOM 1787 O O . PRO A 1 242 ? -18.886 6.221 -4.328 1.00 96.00 242 PRO A O 1
ATOM 1790 N N . THR A 1 243 ? -19.120 4.781 -6.016 1.00 98.19 243 THR A N 1
ATOM 1791 C CA . THR A 1 243 ? -20.556 4.537 -5.775 1.00 98.19 243 THR A CA 1
ATOM 1792 C C . THR A 1 243 ? -20.842 3.965 -4.382 1.00 98.19 243 THR A C 1
ATOM 1794 O O . THR A 1 243 ? -21.912 4.198 -3.831 1.00 98.19 243 THR A O 1
ATOM 1797 N N . VAL A 1 244 ? -19.905 3.208 -3.806 1.00 98.44 244 VAL A N 1
ATOM 1798 C CA . VAL A 1 244 ? -20.058 2.626 -2.461 1.00 98.44 244 VAL A CA 1
ATOM 1799 C C . VAL A 1 244 ? -19.803 3.616 -1.317 1.00 98.44 244 VAL A C 1
ATOM 1801 O O . VAL A 1 244 ? -20.058 3.252 -0.170 1.00 98.44 244 VAL A O 1
ATOM 1804 N N . LEU A 1 245 ? -19.295 4.823 -1.600 1.00 98.56 245 LEU A N 1
ATOM 1805 C CA . LEU A 1 245 ? -19.086 5.867 -0.599 1.00 98.56 245 LEU A CA 1
ATOM 1806 C C . LEU A 1 245 ? -20.401 6.609 -0.338 1.00 98.56 245 LEU A C 1
ATOM 1808 O O . LEU A 1 245 ? -20.840 7.445 -1.121 1.00 98.56 245 LEU A O 1
ATOM 1812 N N . ASP A 1 246 ? -21.000 6.332 0.808 1.00 98.44 246 ASP A N 1
ATOM 1813 C CA . ASP A 1 246 ? -22.045 7.156 1.401 1.00 98.44 246 ASP A CA 1
ATOM 1814 C C . ASP A 1 246 ? -21.397 8.172 2.348 1.00 98.44 246 ASP A C 1
ATOM 1816 O O . ASP A 1 246 ? -20.905 7.786 3.409 1.00 98.44 246 ASP A O 1
ATOM 1820 N N . ARG A 1 247 ? -21.362 9.451 1.961 1.00 98.25 247 ARG A N 1
ATOM 1821 C CA . ARG A 1 247 ? -20.782 10.515 2.797 1.00 98.25 247 ARG A CA 1
ATOM 1822 C C . ARG A 1 247 ? -21.726 10.987 3.907 1.00 98.25 247 ARG A C 1
ATOM 1824 O O . ARG A 1 247 ? -21.258 11.536 4.894 1.00 98.25 247 ARG A O 1
ATOM 1831 N N . THR A 1 248 ? -23.027 10.690 3.812 1.00 98.06 248 THR A N 1
ATOM 1832 C CA . THR A 1 248 ? -24.052 11.166 4.765 1.00 98.06 248 THR A CA 1
ATOM 1833 C C . THR A 1 248 ? -23.921 10.561 6.163 1.00 98.06 248 THR A C 1
ATOM 1835 O O . THR A 1 248 ? -24.489 11.081 7.118 1.00 98.06 248 THR A O 1
ATOM 1838 N N . VAL A 1 249 ? -23.169 9.465 6.298 1.00 97.69 249 VAL A N 1
ATOM 1839 C CA . VAL A 1 249 ? -22.901 8.830 7.597 1.00 97.69 249 VAL A CA 1
ATOM 1840 C C . VAL A 1 249 ? -21.722 9.450 8.344 1.00 97.69 249 VAL A C 1
ATOM 1842 O O . VAL A 1 249 ? -21.490 9.078 9.493 1.00 97.69 249 VAL A O 1
ATOM 1845 N N . VAL A 1 250 ? -20.956 10.330 7.695 1.00 98.50 250 VAL A N 1
ATOM 1846 C CA . VAL A 1 250 ? -19.771 10.978 8.262 1.00 98.50 250 VAL A CA 1
ATOM 1847 C C . VAL A 1 250 ? -20.194 12.273 8.944 1.00 98.50 250 VAL A C 1
ATOM 1849 O O . VAL A 1 250 ? -20.818 13.124 8.320 1.00 98.50 250 VAL A O 1
ATOM 1852 N N . ASP A 1 251 ? -19.827 12.440 10.214 1.00 98.44 251 ASP A N 1
ATOM 1853 C CA . ASP A 1 251 ? -20.110 13.677 10.948 1.00 98.44 251 ASP A CA 1
ATOM 1854 C C . ASP A 1 251 ? -19.067 14.761 10.650 1.00 98.44 251 ASP A C 1
ATOM 1856 O O . ASP A 1 251 ? -19.392 15.946 10.625 1.00 98.44 251 ASP A O 1
ATOM 1860 N N . GLN A 1 252 ? -17.804 14.370 10.438 1.00 98.31 252 GLN A N 1
ATOM 1861 C CA . GLN A 1 252 ? -16.722 15.313 10.164 1.00 98.31 252 GLN A CA 1
ATOM 1862 C C . GLN A 1 252 ? -15.585 14.689 9.349 1.00 98.31 252 GLN A C 1
ATOM 1864 O O . GLN A 1 252 ? -15.190 13.540 9.570 1.00 98.31 252 GLN A O 1
ATOM 1869 N N . TRP A 1 253 ? -15.020 15.484 8.441 1.00 98.62 253 TRP A N 1
ATOM 1870 C CA . TRP A 1 253 ? -13.852 15.134 7.639 1.00 98.62 253 TRP A CA 1
ATOM 1871 C C . TRP A 1 253 ? -12.609 15.883 8.110 1.00 98.62 253 TRP A C 1
ATOM 1873 O O . TRP A 1 253 ? -12.675 17.043 8.512 1.00 98.62 253 TRP A O 1
ATOM 1883 N N . TYR A 1 254 ? -11.464 15.216 8.013 1.00 98.62 254 TYR A N 1
ATOM 1884 C CA . TYR A 1 254 ? -10.150 15.789 8.267 1.00 98.62 254 TYR A CA 1
ATOM 1885 C C . TYR A 1 254 ? -9.198 15.425 7.136 1.00 98.62 254 TYR A C 1
ATOM 1887 O O . TYR A 1 254 ? -9.176 14.283 6.661 1.00 98.62 254 TYR A O 1
ATOM 1895 N N . LYS A 1 255 ? -8.364 16.396 6.760 1.00 98.38 255 LYS A N 1
ATOM 1896 C CA . LYS A 1 255 ? -7.252 16.173 5.842 1.00 98.38 255 LYS A CA 1
ATOM 1897 C C . LYS A 1 255 ? -5.996 15.761 6.601 1.00 98.38 255 LYS A C 1
ATOM 1899 O O . LYS A 1 255 ? -5.764 16.195 7.730 1.00 98.38 255 LYS A O 1
ATOM 1904 N N . PHE A 1 256 ? -5.174 14.936 5.968 1.00 98.19 256 PHE A N 1
ATOM 1905 C CA . PHE A 1 256 ? -3.815 14.656 6.421 1.00 98.19 256 PHE A CA 1
ATOM 1906 C C . PHE A 1 256 ? -2.859 14.602 5.229 1.00 98.19 256 PHE A C 1
ATOM 1908 O O . PHE A 1 256 ? -3.276 14.404 4.091 1.00 98.19 256 PHE A O 1
ATOM 1915 N N . ASN A 1 257 ? -1.561 14.712 5.494 1.00 97.38 257 ASN A N 1
ATOM 1916 C CA . ASN A 1 257 ? -0.518 14.578 4.479 1.00 97.38 257 ASN A CA 1
ATOM 1917 C C . ASN A 1 257 ? 0.557 13.563 4.894 1.00 97.38 257 ASN A C 1
ATOM 1919 O O . ASN A 1 257 ? 0.584 13.063 6.024 1.00 97.38 257 ASN A O 1
ATOM 1923 N N . ASP A 1 258 ? 1.464 13.256 3.968 1.00 96.94 258 ASP A N 1
ATOM 1924 C CA . ASP A 1 258 ? 2.516 12.256 4.175 1.00 96.94 258 ASP A CA 1
ATOM 1925 C C . ASP A 1 258 ? 3.458 12.611 5.337 1.00 96.94 258 ASP A C 1
ATOM 1927 O O . ASP A 1 258 ? 3.901 11.718 6.067 1.00 96.94 258 ASP A O 1
ATOM 1931 N N . ARG A 1 259 ? 3.728 13.912 5.548 1.00 96.06 259 ARG A N 1
ATOM 1932 C CA . ARG A 1 259 ? 4.645 14.410 6.591 1.00 96.06 259 ARG A CA 1
ATOM 1933 C C . ARG A 1 259 ? 4.148 14.107 7.998 1.00 96.06 259 ARG A C 1
ATOM 1935 O O . ARG A 1 259 ? 4.972 13.939 8.890 1.00 96.06 259 ARG A O 1
ATOM 1942 N N . VAL A 1 260 ? 2.835 14.021 8.202 1.00 96.81 260 VAL A N 1
ATOM 1943 C CA . VAL A 1 260 ? 2.259 13.631 9.499 1.00 96.81 260 VAL A CA 1
ATOM 1944 C C . VAL A 1 260 ? 1.967 12.135 9.564 1.00 96.81 260 VAL A C 1
ATOM 1946 O O . VAL A 1 260 ? 2.238 11.497 10.582 1.00 96.81 260 VAL A O 1
ATOM 1949 N N . ALA A 1 261 ? 1.480 11.543 8.470 1.00 98.31 261 ALA A N 1
ATOM 1950 C CA . ALA A 1 261 ? 1.050 10.151 8.451 1.00 98.31 261 ALA A CA 1
ATOM 1951 C C . ALA A 1 261 ? 2.218 9.171 8.628 1.00 98.31 261 ALA A C 1
ATOM 1953 O O . ALA A 1 261 ? 2.156 8.271 9.468 1.00 98.31 261 ALA A O 1
ATOM 1954 N N . LEU A 1 262 ? 3.299 9.331 7.862 1.00 98.44 262 LEU A N 1
ATOM 1955 C CA . LEU A 1 262 ? 4.373 8.336 7.817 1.00 98.44 262 LEU A CA 1
ATOM 1956 C C . LEU A 1 262 ? 5.222 8.302 9.101 1.00 98.44 262 LEU A C 1
ATOM 1958 O O . LEU A 1 262 ? 5.467 7.203 9.610 1.00 98.44 262 LEU A O 1
ATOM 1962 N N . PRO A 1 263 ? 5.623 9.439 9.707 1.00 98.00 263 PRO A N 1
ATOM 1963 C CA . PRO A 1 263 ? 6.295 9.416 11.007 1.00 98.00 263 PRO A CA 1
ATOM 1964 C C . PRO A 1 263 ? 5.415 8.836 12.116 1.00 98.00 263 PRO A C 1
ATOM 1966 O O . PRO A 1 263 ? 5.902 8.091 12.969 1.00 98.00 263 PRO A O 1
ATOM 1969 N N . LEU A 1 264 ? 4.109 9.114 12.092 1.00 98.12 264 LEU A N 1
ATOM 1970 C CA . LEU A 1 264 ? 3.191 8.593 13.098 1.00 98.12 264 LEU A CA 1
ATOM 1971 C C . LEU A 1 264 ? 2.943 7.084 12.937 1.00 98.12 264 LEU A C 1
ATOM 1973 O O . LEU A 1 264 ? 2.869 6.372 13.939 1.00 98.12 264 LEU A O 1
ATOM 1977 N N . ALA A 1 265 ? 2.934 6.561 11.706 1.00 98.62 265 ALA A N 1
ATOM 1978 C CA . ALA A 1 265 ? 2.969 5.117 11.462 1.00 98.62 265 ALA A CA 1
ATOM 1979 C C . ALA A 1 265 ? 4.237 4.473 12.061 1.00 98.62 265 ALA A C 1
ATOM 1981 O O . ALA A 1 265 ? 4.167 3.413 12.683 1.00 98.62 265 ALA A O 1
ATOM 1982 N N . ARG A 1 266 ? 5.400 5.136 11.973 1.00 98.50 266 ARG A N 1
ATOM 1983 C CA . ARG A 1 266 ? 6.627 4.657 12.639 1.00 98.50 266 ARG A CA 1
ATOM 1984 C C . ARG A 1 266 ? 6.542 4.712 14.163 1.00 98.50 266 ARG A C 1
ATOM 1986 O O . ARG A 1 266 ? 7.095 3.830 14.817 1.00 98.50 266 ARG A O 1
ATOM 1993 N N . ARG A 1 267 ? 5.826 5.681 14.741 1.00 98.00 267 ARG A N 1
ATOM 1994 C CA . ARG A 1 267 ? 5.535 5.694 16.185 1.00 98.00 267 ARG A CA 1
ATOM 1995 C C . ARG A 1 267 ? 4.615 4.551 16.602 1.00 98.00 267 ARG A C 1
ATOM 1997 O O . ARG A 1 267 ? 4.892 3.930 17.616 1.00 98.00 267 ARG A O 1
ATOM 2004 N N . LEU A 1 268 ? 3.588 4.207 15.820 1.00 98.69 268 LEU A N 1
ATOM 2005 C CA . LEU A 1 268 ? 2.765 3.013 16.082 1.00 98.69 268 LEU A CA 1
ATOM 2006 C C . LEU A 1 268 ? 3.624 1.740 16.175 1.00 98.69 268 LEU A C 1
ATOM 2008 O O . LEU A 1 268 ? 3.426 0.917 17.068 1.00 98.69 268 LEU A O 1
ATOM 2012 N N . ILE A 1 269 ? 4.627 1.613 15.306 1.00 98.44 269 ILE A N 1
ATOM 2013 C CA . ILE A 1 269 ? 5.583 0.500 15.338 1.00 98.44 269 ILE A CA 1
ATOM 2014 C C . ILE A 1 269 ? 6.476 0.578 16.583 1.00 98.44 269 ILE A C 1
ATOM 2016 O O . ILE A 1 269 ? 6.572 -0.386 17.339 1.00 98.44 269 ILE A O 1
ATOM 2020 N N . ARG A 1 270 ? 7.140 1.719 16.797 1.00 97.94 270 ARG A N 1
ATOM 2021 C CA . ARG A 1 270 ? 8.166 1.890 17.837 1.00 97.94 270 ARG A CA 1
ATOM 2022 C C . ARG A 1 270 ? 7.593 1.907 19.251 1.00 97.94 270 ARG A C 1
ATOM 2024 O O . ARG A 1 270 ? 8.155 1.289 20.153 1.00 97.94 270 ARG A O 1
ATOM 2031 N N . ASP A 1 271 ? 6.512 2.646 19.448 1.00 98.12 271 ASP A N 1
ATOM 2032 C CA . ASP A 1 271 ? 5.981 2.958 20.770 1.00 98.12 271 ASP A CA 1
ATOM 2033 C C . ASP A 1 271 ? 4.989 1.872 21.216 1.00 98.12 271 ASP A C 1
ATOM 2035 O O . ASP A 1 271 ? 4.998 1.485 22.387 1.00 98.12 271 ASP A O 1
ATOM 2039 N N . GLU A 1 272 ? 4.189 1.333 20.288 1.00 98.25 272 GLU A N 1
ATOM 2040 C CA . GLU A 1 272 ? 3.072 0.417 20.583 1.00 98.25 272 GLU A CA 1
ATOM 2041 C C . GLU A 1 272 ? 3.283 -1.010 20.041 1.00 98.25 272 GLU A C 1
ATOM 2043 O O . GLU A 1 272 ? 2.493 -1.902 20.340 1.00 98.25 272 GLU A O 1
ATOM 2048 N N . GLY A 1 273 ? 4.340 -1.263 19.258 1.00 98.19 273 GLY A N 1
ATOM 2049 C CA . GLY A 1 273 ? 4.627 -2.592 18.699 1.00 98.19 273 GLY A CA 1
ATOM 2050 C C . GLY A 1 273 ? 3.681 -3.019 17.570 1.00 98.19 273 GLY A C 1
ATOM 2051 O O . GLY A 1 273 ? 3.555 -4.209 17.284 1.00 98.19 273 GLY A O 1
ATOM 2052 N N . LEU A 1 274 ? 2.995 -2.070 16.925 1.00 98.69 274 LEU A N 1
ATOM 2053 C CA . LEU A 1 274 ? 1.984 -2.341 15.904 1.00 98.69 274 LEU A CA 1
ATOM 2054 C C . LEU A 1 274 ? 2.578 -2.194 14.501 1.00 98.69 274 LEU A C 1
ATOM 2056 O O . LEU A 1 274 ? 2.790 -1.083 14.015 1.00 98.69 274 LEU A O 1
ATOM 2060 N N . LEU A 1 275 ? 2.813 -3.325 13.830 1.00 98.56 275 LEU A N 1
ATOM 2061 C CA . LEU A 1 275 ? 3.435 -3.411 12.501 1.00 98.56 275 LEU A CA 1
ATOM 2062 C C . LEU A 1 275 ? 2.486 -3.002 11.359 1.00 98.56 275 LEU A C 1
ATOM 2064 O O . LEU A 1 275 ? 2.236 -3.769 10.430 1.00 98.56 275 LEU A O 1
ATOM 2068 N N . CYS A 1 276 ? 1.965 -1.781 11.424 1.00 98.50 276 CYS A N 1
ATOM 2069 C CA . CYS A 1 276 ? 0.962 -1.224 10.519 1.00 98.50 276 CYS A CA 1
ATOM 2070 C C . CYS A 1 276 ? 1.561 -0.355 9.390 1.00 98.50 276 CYS A C 1
ATOM 2072 O O . CYS A 1 276 ? 2.712 0.068 9.455 1.00 98.50 276 CYS A O 1
ATOM 2074 N N . GLY A 1 277 ? 0.784 -0.111 8.332 1.00 98.25 277 GLY A N 1
ATOM 2075 C CA . GLY A 1 277 ? 1.167 0.668 7.150 1.00 98.25 277 GLY A CA 1
ATOM 2076 C C . GLY A 1 277 ? 0.906 2.176 7.257 1.00 98.25 277 GLY A C 1
ATOM 2077 O O . GLY A 1 277 ? 0.361 2.665 8.245 1.00 98.25 277 GLY A O 1
ATOM 2078 N N . GLY A 1 278 ? 1.248 2.925 6.201 1.00 98.00 278 GLY A N 1
ATOM 2079 C CA . GLY A 1 278 ? 1.221 4.398 6.203 1.00 98.00 278 GLY A CA 1
ATOM 2080 C C . GLY A 1 278 ? -0.160 5.029 6.435 1.00 98.00 278 GLY A C 1
ATOM 2081 O O . GLY A 1 278 ? -0.277 5.978 7.208 1.00 98.00 278 GLY A O 1
ATOM 2082 N N . SER A 1 279 ? -1.226 4.470 5.846 1.00 98.38 279 SER A N 1
ATOM 2083 C CA . SER A 1 279 ? -2.602 4.968 6.053 1.00 98.38 279 SER A CA 1
ATOM 2084 C C . SER A 1 279 ? -3.069 4.842 7.510 1.00 98.38 279 SER A C 1
ATOM 2086 O O . SER A 1 279 ? -3.863 5.652 7.979 1.00 98.38 279 SER A O 1
ATOM 2088 N N . SER A 1 280 ? -2.515 3.885 8.260 1.00 98.81 280 SER A N 1
ATOM 2089 C CA . SER A 1 280 ? -2.759 3.729 9.698 1.00 98.81 280 SER A CA 1
ATOM 2090 C C . SER A 1 280 ? -2.259 4.939 10.490 1.00 98.81 280 SER A C 1
ATOM 2092 O O . SER A 1 280 ? -2.929 5.392 11.415 1.00 98.81 280 SER A O 1
ATOM 2094 N N . GLY A 1 281 ? -1.111 5.500 10.097 1.00 98.69 281 GLY A N 1
ATOM 2095 C CA . GLY A 1 281 ? -0.586 6.732 10.680 1.00 98.69 281 GLY A CA 1
ATOM 2096 C C . GLY A 1 281 ? -1.442 7.954 10.345 1.00 98.69 281 GLY A C 1
ATOM 2097 O O . GLY A 1 281 ? -1.698 8.763 11.228 1.00 98.69 281 GLY A O 1
ATOM 2098 N N . GLY A 1 282 ? -1.964 8.054 9.117 1.00 98.62 282 GLY A N 1
ATOM 2099 C CA . GLY A 1 282 ? -2.919 9.107 8.738 1.00 98.62 282 GLY A CA 1
ATOM 2100 C C . GLY A 1 282 ? -4.210 9.056 9.564 1.00 98.62 282 GLY A C 1
ATOM 2101 O O . GLY A 1 282 ? -4.633 10.065 10.124 1.00 98.62 282 GLY A O 1
ATOM 2102 N N . ASN A 1 283 ? -4.784 7.860 9.734 1.00 98.88 283 ASN A N 1
ATOM 2103 C CA . ASN A 1 283 ? -5.979 7.667 10.561 1.00 98.88 283 ASN A CA 1
ATOM 2104 C C . ASN A 1 283 ? -5.714 8.007 12.030 1.00 98.88 283 ASN A C 1
ATOM 2106 O O . ASN A 1 283 ? -6.548 8.641 12.673 1.00 98.88 283 ASN A O 1
AT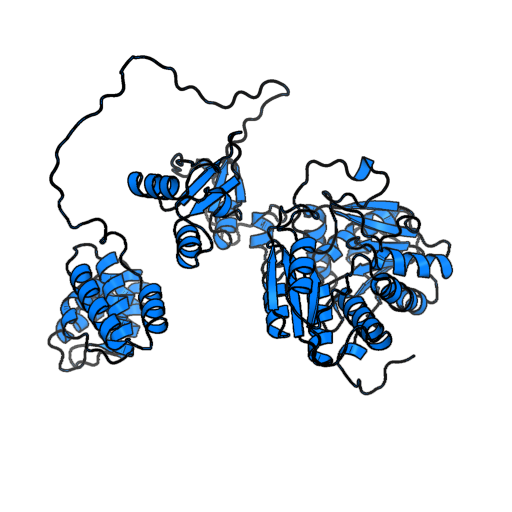OM 2110 N N . LEU A 1 284 ? -4.554 7.607 12.565 1.00 98.75 284 LEU A N 1
ATOM 2111 C CA . LEU A 1 284 ? -4.189 7.948 13.934 1.00 98.75 284 LEU A CA 1
ATOM 2112 C C . LEU A 1 284 ? -3.988 9.455 14.099 1.00 98.75 284 LEU A C 1
ATOM 2114 O O . LEU A 1 284 ? -4.443 9.996 15.096 1.00 98.75 284 LEU A O 1
ATOM 2118 N N . PHE A 1 285 ? -3.361 10.141 13.142 1.00 98.69 285 PHE A N 1
ATOM 2119 C CA . PHE A 1 285 ? -3.186 11.595 13.203 1.00 98.69 285 PHE A CA 1
ATOM 2120 C C . PHE A 1 285 ? -4.540 12.296 13.341 1.00 98.69 285 PHE A C 1
ATOM 2122 O O . PHE A 1 285 ? -4.746 13.055 14.285 1.00 98.69 285 PHE A O 1
ATOM 2129 N N . VAL A 1 286 ? -5.492 11.953 12.469 1.00 98.69 286 VAL A N 1
ATOM 2130 C CA . VAL A 1 286 ? -6.857 12.488 12.533 1.00 98.69 286 VAL A CA 1
ATOM 2131 C C . VAL A 1 286 ? -7.532 12.149 13.860 1.00 98.69 286 VAL A C 1
ATOM 2133 O O . VAL A 1 286 ? -8.184 13.005 14.449 1.00 98.69 286 VAL A O 1
ATOM 2136 N N . ALA A 1 287 ? -7.349 10.932 14.374 1.00 98.62 287 ALA A N 1
ATOM 2137 C CA . ALA A 1 287 ? -7.919 10.547 15.658 1.00 98.62 287 ALA A CA 1
ATOM 2138 C C . ALA A 1 287 ? -7.350 11.349 16.828 1.00 98.62 287 ALA A C 1
ATOM 2140 O O . ALA A 1 287 ? -8.105 11.741 17.709 1.00 98.62 287 ALA A O 1
ATOM 2141 N N . LEU A 1 288 ? -6.044 11.617 16.838 1.00 98.12 288 LEU A N 1
ATOM 2142 C CA . LEU A 1 288 ? -5.405 12.416 17.884 1.00 98.12 288 LEU A CA 1
ATOM 2143 C C . LEU A 1 288 ? -5.864 13.879 17.851 1.00 98.12 288 LEU A C 1
ATOM 2145 O O . LEU A 1 288 ? -5.919 14.514 18.901 1.00 98.12 288 LEU A O 1
ATOM 2149 N N . GLU A 1 289 ? -6.221 14.398 16.675 1.00 97.75 289 GLU A N 1
ATOM 2150 C CA . GLU A 1 289 ? -6.802 15.732 16.523 1.00 97.75 289 GLU A CA 1
ATOM 2151 C C . GLU A 1 289 ? -8.278 15.770 16.938 1.00 97.75 289 GLU A C 1
ATOM 2153 O O . GLU A 1 289 ? -8.660 16.589 17.772 1.00 97.75 289 GLU A O 1
ATOM 2158 N N . ALA A 1 290 ? -9.101 14.856 16.421 1.00 97.44 290 ALA A N 1
ATOM 2159 C CA . ALA A 1 290 ? -10.537 14.821 16.693 1.00 97.44 290 ALA A CA 1
ATOM 2160 C C . ALA A 1 290 ? -10.865 14.427 18.144 1.00 97.44 290 ALA A C 1
ATOM 2162 O O . ALA A 1 290 ? -11.836 14.911 18.724 1.00 97.44 290 ALA A O 1
ATOM 2163 N N . ALA A 1 291 ? -10.054 13.566 18.766 1.00 96.94 291 ALA A N 1
ATOM 2164 C CA . ALA A 1 291 ? -10.307 13.060 20.113 1.00 96.94 291 ALA A CA 1
ATOM 2165 C C . ALA A 1 291 ? -9.958 14.051 21.238 1.00 96.94 291 ALA A C 1
ATOM 2167 O O . ALA A 1 291 ? -10.172 13.721 22.405 1.00 96.94 291 ALA A O 1
ATOM 2168 N N . LYS A 1 292 ? -9.445 15.251 20.924 1.00 94.75 292 LYS A N 1
ATOM 2169 C CA . LYS A 1 292 ? -9.144 16.300 21.921 1.00 94.75 292 LYS A CA 1
ATOM 2170 C C . LYS A 1 292 ? -10.378 16.736 22.711 1.00 94.75 292 LYS A C 1
ATOM 2172 O O . LYS A 1 292 ? -10.252 17.078 23.883 1.00 94.75 292 LYS A O 1
ATOM 2177 N N . ASP A 1 293 ? -11.551 16.664 22.089 1.00 89.75 293 ASP A N 1
ATOM 2178 C CA . ASP A 1 293 ? -12.827 17.028 22.712 1.00 89.75 293 ASP A CA 1
ATOM 2179 C C . ASP A 1 293 ? -13.444 15.893 23.544 1.00 89.75 293 ASP A C 1
ATOM 2181 O O . ASP A 1 293 ? -14.466 16.099 24.204 1.00 89.75 293 ASP A O 1
ATOM 2185 N N . LEU A 1 294 ? -12.855 14.691 23.503 1.00 96.56 294 LEU A N 1
ATOM 2186 C CA . LEU A 1 294 ? -13.355 13.541 24.246 1.00 96.56 294 LEU A CA 1
ATOM 2187 C C . LEU A 1 294 ? -12.859 13.548 25.695 1.00 96.56 294 LEU A C 1
ATOM 2189 O O . LEU A 1 294 ? -11.719 13.900 26.011 1.00 96.56 294 LEU A O 1
ATOM 2193 N N . LYS A 1 295 ? -13.735 13.106 26.588 1.00 96.50 295 LYS A N 1
ATOM 2194 C CA . LYS A 1 295 ? -13.552 13.075 28.036 1.00 96.50 295 LYS A CA 1
ATOM 2195 C C . LYS A 1 295 ? -13.006 11.730 28.503 1.00 96.50 295 LYS A C 1
ATOM 2197 O O . LYS A 1 295 ? -12.949 10.740 27.774 1.00 96.50 295 LYS A O 1
ATOM 2202 N N . GLU A 1 296 ? -12.596 11.699 29.765 1.00 96.94 296 GLU A N 1
ATOM 2203 C CA . GLU A 1 296 ? -12.211 10.459 30.431 1.00 96.94 296 GLU A CA 1
ATOM 2204 C C . GLU A 1 296 ? -13.365 9.444 30.414 1.00 96.94 296 GLU A C 1
ATOM 2206 O O . GLU A 1 296 ? -14.515 9.786 30.685 1.00 96.94 296 GLU A O 1
ATOM 2211 N N . GLY A 1 297 ? -13.050 8.192 30.077 1.00 96.38 297 GLY A N 1
ATOM 2212 C CA . GLY A 1 297 ? -14.025 7.103 29.965 1.00 96.38 297 GLY A CA 1
ATOM 2213 C C . GLY A 1 297 ? -14.662 6.931 28.582 1.00 96.38 297 GLY A C 1
ATOM 2214 O O . GLY A 1 297 ? -15.154 5.837 28.308 1.00 96.38 297 GLY A O 1
ATOM 2215 N N . GLU A 1 298 ? -14.600 7.938 27.704 1.00 98.38 298 GLU A N 1
ATOM 2216 C CA . GLU A 1 298 ? -15.078 7.831 26.317 1.00 98.38 298 GLU A CA 1
ATOM 2217 C C . GLU A 1 298 ? -14.099 7.022 25.448 1.00 98.38 298 GLU A C 1
ATOM 2219 O O . GLU A 1 298 ? -12.889 7.007 25.694 1.00 98.38 298 GLU A O 1
ATOM 2224 N N . ASN A 1 299 ? -14.617 6.333 24.431 1.00 98.69 299 ASN A N 1
ATOM 2225 C CA . ASN A 1 299 ? -13.892 5.375 23.603 1.00 98.69 299 ASN A CA 1
ATOM 2226 C C . ASN A 1 299 ? -13.820 5.835 22.139 1.00 98.69 299 ASN A C 1
ATOM 2228 O O . ASN A 1 299 ? -14.820 5.835 21.417 1.00 98.69 299 ASN A O 1
ATOM 2232 N N . CYS A 1 300 ? -12.605 6.152 21.690 1.00 98.81 300 CYS A N 1
ATOM 2233 C CA . CYS A 1 300 ? -12.264 6.419 20.297 1.00 98.81 300 CYS A CA 1
ATOM 2234 C C . CYS A 1 300 ? -11.641 5.174 19.650 1.00 98.81 300 CYS A C 1
ATOM 2236 O O . CYS A 1 300 ? -10.693 4.602 20.188 1.00 98.81 300 CYS A O 1
ATOM 2238 N N . VAL A 1 301 ? -12.151 4.751 18.493 1.00 98.88 301 VAL A N 1
ATOM 2239 C CA . VAL A 1 301 ? -11.651 3.598 17.731 1.00 98.88 301 VAL A CA 1
ATOM 2240 C C . VAL A 1 301 ? -11.033 4.059 16.416 1.00 98.88 301 VAL A C 1
ATOM 2242 O O . VAL A 1 301 ? -11.671 4.756 15.639 1.00 98.88 301 VAL A O 1
ATOM 2245 N N . VAL A 1 302 ? -9.819 3.606 16.113 1.00 98.88 302 VAL A N 1
ATOM 2246 C CA . VAL A 1 302 ? -9.092 3.933 14.878 1.00 98.88 302 VAL A CA 1
ATOM 2247 C C . VAL A 1 302 ? -8.851 2.665 14.067 1.00 98.88 302 VAL A C 1
ATOM 2249 O O . VAL A 1 302 ? -8.343 1.674 14.588 1.00 98.88 302 VAL A O 1
ATOM 2252 N N . VAL A 1 303 ? -9.184 2.661 12.778 1.00 98.88 303 VAL A N 1
ATOM 2253 C CA . VAL A 1 303 ? -8.917 1.497 11.912 1.00 98.88 303 VAL A CA 1
ATOM 2254 C C . VAL A 1 303 ? -7.483 1.543 11.381 1.00 98.88 303 VAL A C 1
ATOM 2256 O O . VAL A 1 303 ? -7.099 2.532 10.760 1.00 98.88 303 VAL A O 1
ATOM 2259 N N . LEU A 1 304 ? -6.708 0.466 11.565 1.00 98.88 304 LEU A N 1
ATOM 2260 C CA . LEU A 1 304 ? -5.350 0.317 11.014 1.00 98.88 304 LEU A CA 1
ATOM 2261 C C . LEU A 1 304 ? -5.375 -0.657 9.821 1.00 98.88 304 LEU A C 1
ATOM 2263 O O . LEU A 1 304 ? -5.437 -1.871 10.045 1.00 98.88 304 LEU A O 1
ATOM 2267 N N . PRO A 1 305 ? -5.396 -0.166 8.563 1.00 98.75 305 PRO A N 1
ATOM 2268 C CA . PRO A 1 305 ? -5.876 -0.959 7.431 1.00 98.75 305 PRO A CA 1
ATOM 2269 C C . PRO A 1 305 ? -4.969 -2.100 6.970 1.00 98.75 305 PRO A C 1
ATOM 2271 O O . PRO A 1 305 ? -5.490 -3.126 6.545 1.00 98.75 305 PRO A O 1
ATOM 2274 N N . ASP A 1 306 ? -3.649 -1.923 6.967 1.00 98.62 306 ASP A N 1
ATOM 2275 C CA . ASP A 1 306 ? -2.691 -2.902 6.437 1.00 98.62 306 ASP A CA 1
ATOM 2276 C C . ASP A 1 306 ? -1.345 -2.864 7.173 1.00 98.62 306 ASP A C 1
ATOM 2278 O O . ASP A 1 306 ? -1.152 -2.046 8.074 1.00 98.62 306 ASP A O 1
ATOM 2282 N N . ASN A 1 307 ? -0.450 -3.809 6.865 1.00 97.56 307 ASN A N 1
ATOM 2283 C CA . ASN A 1 307 ? 0.815 -3.992 7.585 1.00 97.56 307 ASN A CA 1
ATOM 2284 C C . ASN A 1 307 ? 2.048 -3.480 6.818 1.00 97.56 307 ASN A C 1
ATOM 2286 O O . ASN A 1 307 ? 2.001 -3.176 5.624 1.00 97.56 307 ASN A O 1
ATOM 2290 N N . ILE A 1 308 ? 3.184 -3.423 7.522 1.00 97.69 308 ILE A N 1
ATOM 2291 C CA . ILE A 1 308 ? 4.471 -2.947 6.987 1.00 97.69 308 ILE A CA 1
ATOM 2292 C C . ILE A 1 308 ? 5.019 -3.756 5.805 1.00 97.69 308 ILE A C 1
ATOM 2294 O O . ILE A 1 308 ? 5.872 -3.234 5.092 1.00 97.69 308 ILE A O 1
ATOM 2298 N N . ARG A 1 309 ? 4.556 -4.998 5.565 1.00 97.94 309 ARG A N 1
ATOM 2299 C CA . ARG A 1 309 ? 5.052 -5.862 4.471 1.00 97.94 309 ARG A CA 1
ATOM 2300 C C . ARG A 1 309 ? 4.991 -5.136 3.135 1.00 97.94 309 ARG A C 1
ATOM 2302 O O . ARG A 1 309 ? 5.905 -5.244 2.332 1.00 97.94 309 ARG A O 1
ATOM 2309 N N . ASN A 1 310 ? 3.924 -4.373 2.922 1.00 95.94 310 ASN A N 1
ATOM 2310 C CA . ASN A 1 310 ? 3.687 -3.643 1.684 1.00 95.94 310 ASN A CA 1
ATOM 2311 C C . ASN A 1 310 ? 4.661 -2.468 1.469 1.00 95.94 310 ASN A C 1
ATOM 2313 O O . ASN A 1 310 ? 4.639 -1.876 0.395 1.00 95.94 310 ASN A O 1
ATOM 2317 N N . TYR A 1 311 ? 5.469 -2.095 2.466 1.00 96.12 311 TYR A N 1
ATOM 2318 C CA . TYR A 1 311 ? 6.209 -0.831 2.495 1.00 96.12 311 TYR A CA 1
ATOM 2319 C C . TYR A 1 311 ? 7.644 -0.968 3.024 1.00 96.12 311 TYR A C 1
ATOM 2321 O O . TYR A 1 311 ? 8.243 0.035 3.422 1.00 96.12 311 TYR A O 1
ATOM 2329 N N . LEU A 1 312 ? 8.198 -2.185 3.050 1.00 95.00 312 LEU A N 1
ATOM 2330 C CA . LEU A 1 312 ? 9.517 -2.475 3.630 1.00 95.00 312 LEU A CA 1
ATOM 2331 C C . LEU A 1 312 ? 10.637 -1.634 3.002 1.00 95.00 312 LEU A C 1
ATOM 2333 O O . LEU A 1 312 ? 11.537 -1.181 3.706 1.00 95.00 312 LEU A O 1
ATOM 2337 N N . THR A 1 313 ? 10.562 -1.376 1.697 1.00 90.19 313 THR A N 1
ATOM 2338 C CA . THR A 1 313 ? 11.516 -0.521 0.974 1.00 90.19 313 THR A CA 1
ATOM 2339 C C . THR A 1 313 ? 11.084 0.946 0.863 1.00 90.19 313 THR A C 1
ATOM 2341 O O . THR A 1 313 ? 11.824 1.751 0.296 1.00 90.19 313 THR A O 1
ATOM 2344 N N . LYS A 1 314 ? 9.922 1.308 1.427 1.00 91.44 314 LYS A N 1
ATOM 2345 C CA . LYS A 1 314 ? 9.388 2.680 1.496 1.00 91.44 314 LYS A CA 1
ATOM 2346 C C . LYS A 1 314 ? 9.561 3.261 2.906 1.00 91.44 314 LYS A C 1
ATOM 2348 O O . LYS A 1 314 ? 10.673 3.272 3.416 1.00 91.44 314 LYS A O 1
ATOM 2353 N N . PHE A 1 315 ? 8.484 3.716 3.558 1.00 95.50 315 PHE A N 1
ATOM 2354 C CA . PHE A 1 315 ? 8.531 4.472 4.822 1.00 95.50 315 PHE A CA 1
ATOM 2355 C C . PHE A 1 315 ? 9.199 3.735 5.997 1.00 95.50 315 PHE A C 1
ATOM 2357 O O . PHE A 1 315 ? 9.585 4.364 6.981 1.00 95.50 315 PHE A O 1
ATOM 2364 N N . VAL A 1 316 ? 9.335 2.407 5.915 1.00 95.81 316 VAL A N 1
ATOM 2365 C CA . VAL A 1 316 ? 10.088 1.613 6.896 1.00 95.81 316 VAL A CA 1
ATOM 2366 C C . VAL A 1 316 ? 11.589 1.926 6.822 1.00 95.81 316 VAL A C 1
ATOM 2368 O O . VAL A 1 316 ? 12.270 1.910 7.846 1.00 95.81 316 VAL A O 1
ATOM 2371 N N . SER A 1 317 ? 12.102 2.251 5.633 1.00 91.94 317 SER A N 1
ATOM 2372 C CA . SER A 1 317 ? 13.493 2.635 5.400 1.00 91.94 317 SER A CA 1
ATOM 2373 C C . SER A 1 317 ? 13.739 4.093 5.793 1.00 91.94 317 SER A C 1
ATOM 2375 O O . SER A 1 317 ? 13.136 5.007 5.229 1.00 91.94 317 SER A O 1
ATOM 2377 N N . ASP A 1 318 ? 14.692 4.320 6.705 1.00 89.00 318 ASP A N 1
ATOM 2378 C CA . ASP A 1 318 ? 15.131 5.669 7.090 1.00 89.00 318 ASP A CA 1
ATOM 2379 C C . ASP A 1 318 ? 15.604 6.481 5.884 1.00 89.00 318 ASP A C 1
ATOM 2381 O O . ASP A 1 318 ? 15.143 7.599 5.689 1.00 89.00 318 ASP A O 1
ATOM 2385 N N . ASN A 1 319 ? 16.425 5.890 5.012 1.00 83.31 319 ASN A N 1
ATOM 2386 C CA . ASN A 1 319 ? 16.910 6.558 3.802 1.00 83.31 319 ASN A CA 1
ATOM 2387 C C . ASN A 1 319 ? 15.766 7.061 2.912 1.00 83.31 319 ASN A C 1
ATOM 2389 O O . ASN A 1 319 ? 15.829 8.166 2.382 1.00 83.31 319 ASN A O 1
ATOM 2393 N N . TRP A 1 320 ? 14.708 6.258 2.746 1.00 86.94 320 TRP A N 1
ATOM 2394 C CA . TRP A 1 320 ? 13.554 6.643 1.933 1.00 86.94 320 TRP A CA 1
ATOM 2395 C C . TRP A 1 320 ? 12.790 7.816 2.565 1.00 86.94 320 TRP A C 1
ATOM 2397 O O . TRP A 1 320 ? 12.352 8.719 1.849 1.00 86.94 320 TRP A O 1
ATOM 2407 N N . MET A 1 321 ? 12.670 7.827 3.899 1.00 90.50 321 MET A N 1
ATOM 2408 C CA . MET A 1 321 ? 12.058 8.922 4.662 1.00 90.50 321 MET A CA 1
ATOM 2409 C C . MET A 1 321 ? 12.896 10.206 4.590 1.00 90.50 321 MET A C 1
ATOM 2411 O O . MET A 1 321 ? 12.343 11.287 4.394 1.00 90.50 321 MET A O 1
ATOM 2415 N N . GLU A 1 322 ? 14.219 10.090 4.714 1.00 86.19 322 GLU A N 1
ATOM 2416 C CA . GLU A 1 322 ? 15.178 11.199 4.624 1.00 86.19 322 GLU A CA 1
ATOM 2417 C C . GLU A 1 322 ? 15.185 11.819 3.222 1.00 86.19 322 GLU A C 1
ATOM 2419 O O . GLU A 1 322 ? 15.099 13.038 3.070 1.00 86.19 322 GLU A O 1
ATOM 2424 N N . ALA A 1 323 ? 15.171 10.985 2.179 1.00 80.06 323 ALA A N 1
ATOM 2425 C CA . ALA A 1 323 ? 15.110 11.428 0.788 1.00 80.06 323 ALA A CA 1
ATOM 2426 C C . ALA A 1 323 ? 13.912 12.352 0.502 1.00 80.06 323 ALA A C 1
ATOM 2428 O O . ALA A 1 323 ? 14.016 13.306 -0.276 1.00 80.06 323 ALA A O 1
ATOM 2429 N N . ARG A 1 324 ? 12.782 12.094 1.168 1.00 84.25 324 ARG A N 1
ATOM 2430 C CA . ARG A 1 324 ? 11.501 12.791 0.985 1.00 84.25 324 ARG A CA 1
ATOM 2431 C C . ARG A 1 324 ? 11.208 13.842 2.057 1.00 84.25 324 ARG A C 1
ATOM 2433 O O . ARG A 1 324 ? 10.104 14.376 2.091 1.00 84.25 324 ARG A O 1
ATOM 2440 N N . ASN A 1 325 ? 12.182 14.170 2.910 1.00 86.19 325 ASN A N 1
ATOM 2441 C CA . ASN A 1 325 ? 12.031 15.130 4.012 1.00 86.19 325 ASN A CA 1
ATOM 2442 C C . ASN A 1 325 ? 10.924 14.767 5.018 1.00 86.19 325 ASN A C 1
ATOM 2444 O O . ASN A 1 325 ? 10.296 15.646 5.611 1.00 86.19 325 ASN A O 1
ATOM 2448 N N . PHE A 1 326 ? 10.679 13.472 5.222 1.00 90.94 326 PHE A N 1
ATOM 2449 C CA . PHE A 1 326 ? 9.794 12.968 6.277 1.00 90.94 326 PHE A CA 1
ATOM 2450 C C . PHE A 1 326 ? 10.556 12.612 7.560 1.00 90.94 326 PHE A C 1
ATOM 2452 O O . PHE A 1 326 ? 9.947 12.399 8.606 1.00 90.94 326 PHE A O 1
ATOM 2459 N N . LYS A 1 327 ? 11.887 12.539 7.480 1.00 89.19 327 LYS A N 1
ATOM 2460 C CA . LYS A 1 327 ? 12.819 12.389 8.599 1.00 89.19 327 LYS A CA 1
ATOM 2461 C C . LYS A 1 327 ? 14.038 13.272 8.330 1.00 89.19 327 LYS A C 1
ATOM 2463 O O . LYS A 1 327 ? 14.467 13.377 7.184 1.00 89.19 327 LYS A O 1
ATOM 2468 N N . GLU A 1 328 ? 14.597 13.884 9.367 1.00 84.94 328 GLU A N 1
ATOM 2469 C CA . GLU A 1 328 ? 15.872 14.595 9.249 1.00 84.94 328 GLU A CA 1
ATOM 2470 C C . GLU A 1 328 ? 17.027 13.617 8.980 1.00 84.94 328 GLU A C 1
ATOM 2472 O O . GLU A 1 328 ? 17.103 12.532 9.570 1.00 84.94 328 GLU A O 1
ATOM 2477 N N . SER A 1 329 ? 17.924 14.002 8.071 1.00 79.56 329 SER A N 1
ATOM 2478 C CA . SER A 1 329 ? 19.104 13.210 7.724 1.00 79.56 329 SER A CA 1
ATOM 2479 C C . SER A 1 329 ? 20.156 13.299 8.827 1.00 79.56 329 SER A C 1
ATOM 2481 O O . SER A 1 329 ? 20.653 14.381 9.138 1.00 79.56 329 SER A O 1
ATOM 2483 N N . GLU A 1 330 ? 20.545 12.154 9.385 1.00 79.06 330 GLU A N 1
ATOM 2484 C CA . GLU A 1 330 ? 21.529 12.083 10.470 1.00 79.06 330 GLU A CA 1
ATOM 2485 C C . GLU A 1 330 ? 22.915 11.671 9.957 1.00 79.06 330 GLU A C 1
ATOM 2487 O O . GLU A 1 330 ? 23.069 10.645 9.288 1.00 79.06 330 GLU A O 1
ATOM 2492 N N . ASN A 1 331 ? 23.945 12.441 10.331 1.00 81.56 331 ASN A N 1
ATOM 2493 C CA . ASN A 1 331 ? 25.346 12.135 10.031 1.00 81.56 331 ASN A CA 1
ATOM 2494 C C . ASN A 1 331 ? 25.898 11.058 10.979 1.00 81.56 331 ASN A C 1
ATOM 2496 O O . ASN A 1 331 ? 26.748 11.326 11.827 1.00 81.56 331 ASN A O 1
ATOM 2500 N N . CYS A 1 332 ? 25.415 9.824 10.846 1.00 75.44 332 CYS A N 1
ATOM 2501 C CA . CYS A 1 332 ? 25.752 8.720 11.751 1.00 75.44 332 CYS A CA 1
ATOM 2502 C C . CYS A 1 332 ? 27.248 8.348 11.784 1.00 75.44 332 CYS A C 1
ATOM 2504 O O . CYS A 1 332 ? 27.693 7.674 12.712 1.00 75.44 332 CYS A O 1
ATOM 2506 N N . HIS A 1 333 ? 28.035 8.783 10.795 1.00 80.38 333 HIS A N 1
ATOM 2507 C CA . HIS A 1 333 ? 29.461 8.468 10.672 1.00 80.38 333 HIS A CA 1
ATOM 2508 C C . HIS A 1 333 ? 30.377 9.698 10.746 1.00 80.38 333 HIS A C 1
ATOM 2510 O O . HIS A 1 333 ? 31.560 9.583 10.429 1.00 80.38 333 HIS A O 1
ATOM 2516 N N . ASN A 1 334 ? 29.859 10.864 11.156 1.00 84.12 334 ASN A N 1
ATOM 2517 C CA . ASN A 1 334 ? 30.620 12.117 11.263 1.00 84.12 334 ASN A CA 1
ATOM 2518 C C . ASN A 1 334 ? 31.434 12.451 9.998 1.00 84.12 334 ASN A C 1
ATOM 2520 O O . ASN A 1 334 ? 32.580 12.906 10.058 1.00 84.12 334 ASN A O 1
ATOM 2524 N N . GLN A 1 335 ? 30.843 12.213 8.829 1.00 88.94 335 GLN A N 1
ATOM 2525 C CA . GLN A 1 335 ? 31.450 12.524 7.542 1.00 88.94 335 GLN A CA 1
ATOM 2526 C C . GLN A 1 335 ? 31.597 14.043 7.414 1.00 88.94 335 GLN A C 1
ATOM 2528 O O . GLN A 1 335 ? 30.628 14.781 7.595 1.00 88.94 335 GLN A O 1
ATOM 2533 N N . LYS A 1 336 ? 32.816 14.513 7.119 1.00 89.69 336 LYS A N 1
ATOM 2534 C CA . LYS A 1 336 ? 33.145 15.950 7.090 1.00 89.69 336 LYS A CA 1
ATOM 2535 C C . LYS A 1 336 ? 32.332 16.723 6.046 1.00 89.69 336 LYS A C 1
ATOM 2537 O O . LYS A 1 336 ? 31.896 17.831 6.326 1.00 89.69 336 LYS A O 1
ATOM 2542 N N . TRP A 1 337 ? 32.074 16.095 4.900 1.00 89.12 337 TRP A N 1
ATOM 2543 C CA . TRP A 1 337 ? 31.321 16.670 3.783 1.00 89.12 337 TRP A CA 1
ATOM 2544 C C . TRP A 1 337 ? 29.801 16.676 3.996 1.00 89.12 337 TRP A C 1
ATOM 2546 O O . TRP A 1 337 ? 29.079 17.279 3.213 1.00 89.12 337 TRP A O 1
ATOM 2556 N N . TRP A 1 338 ? 29.278 16.016 5.036 1.00 88.06 338 TRP A N 1
ATOM 2557 C CA . TRP A 1 338 ? 27.832 15.796 5.191 1.00 88.06 338 TRP A CA 1
ATOM 2558 C C . TRP A 1 338 ? 27.015 17.088 5.204 1.00 88.06 338 TRP A C 1
ATOM 2560 O O . TRP A 1 338 ? 25.957 17.162 4.585 1.00 88.06 338 TRP A O 1
ATOM 2570 N N . ASN A 1 339 ? 27.521 18.096 5.919 1.00 88.25 339 ASN A N 1
ATOM 2571 C CA . ASN A 1 339 ? 26.870 19.392 6.099 1.00 88.25 339 ASN A CA 1
ATOM 2572 C C . ASN A 1 339 ? 27.298 20.429 5.053 1.00 88.25 339 ASN A C 1
ATOM 2574 O O . ASN A 1 339 ? 26.798 21.554 5.084 1.00 88.25 339 ASN A O 1
ATOM 2578 N N . GLU A 1 340 ? 28.221 20.083 4.152 1.00 91.00 340 GLU A N 1
ATOM 2579 C CA . GLU A 1 340 ? 28.540 20.951 3.022 1.00 91.00 340 GLU A CA 1
ATOM 2580 C C . GLU A 1 340 ? 27.319 21.075 2.106 1.00 91.00 340 GLU A C 1
ATOM 2582 O O . GLU A 1 340 ? 26.432 20.216 2.102 1.00 91.00 340 GLU A O 1
ATOM 2587 N N . LYS A 1 341 ? 27.249 22.181 1.368 1.00 90.81 341 LYS A N 1
ATOM 2588 C CA . LYS A 1 341 ? 26.139 22.482 0.465 1.00 90.81 341 LYS A CA 1
ATOM 2589 C C . LYS A 1 341 ? 26.358 21.817 -0.884 1.00 90.81 341 LYS A C 1
ATOM 2591 O O . LYS A 1 341 ? 27.486 21.700 -1.340 1.00 90.81 341 LYS A O 1
ATOM 2596 N N . VAL A 1 342 ? 25.289 21.422 -1.563 1.00 89.19 342 VAL A N 1
ATOM 2597 C CA . VAL A 1 342 ? 25.385 20.800 -2.895 1.00 89.19 342 VAL A CA 1
ATOM 2598 C C . VAL A 1 342 ? 26.061 21.730 -3.910 1.00 89.19 342 VAL A C 1
ATOM 2600 O O . VAL A 1 342 ? 26.768 21.253 -4.793 1.00 89.19 342 VAL A O 1
ATOM 2603 N N . ASN A 1 343 ? 25.917 23.049 -3.752 1.00 88.19 343 ASN A N 1
ATOM 2604 C CA . ASN A 1 343 ? 26.588 24.056 -4.577 1.00 88.19 343 ASN A CA 1
ATOM 2605 C C . ASN A 1 343 ? 28.133 24.049 -4.484 1.00 88.19 343 ASN A C 1
ATOM 2607 O O . ASN A 1 343 ? 28.782 24.634 -5.350 1.00 88.19 343 ASN A O 1
ATOM 2611 N N . THR A 1 344 ? 28.733 23.392 -3.481 1.00 89.06 344 THR A N 1
ATOM 2612 C CA . THR A 1 344 ? 30.197 23.266 -3.371 1.00 89.06 344 THR A CA 1
ATOM 2613 C C . THR A 1 344 ? 30.747 22.198 -4.313 1.00 89.06 344 THR A C 1
ATOM 2615 O O . THR A 1 344 ? 31.950 22.166 -4.581 1.00 89.06 344 THR A O 1
ATOM 2618 N N . LEU A 1 345 ? 29.879 21.328 -4.842 1.00 87.00 345 LEU A N 1
ATOM 2619 C CA . LEU A 1 345 ? 30.248 20.312 -5.813 1.00 87.00 345 LEU A CA 1
ATOM 2620 C C . LEU A 1 345 ? 30.443 20.945 -7.202 1.00 87.00 345 LEU A C 1
ATOM 2622 O O . LEU A 1 345 ? 29.644 21.789 -7.612 1.00 87.00 345 LEU A O 1
ATOM 2626 N N . PRO A 1 346 ? 31.455 20.510 -7.976 1.00 84.44 346 PRO A N 1
ATOM 2627 C CA . PRO A 1 346 ? 31.675 20.981 -9.340 1.00 84.44 346 PRO A CA 1
ATOM 2628 C C . PRO A 1 346 ? 30.635 20.366 -10.294 1.00 84.44 346 PRO A C 1
ATOM 2630 O O . PRO A 1 346 ? 30.922 19.419 -11.025 1.00 84.44 346 PRO A O 1
ATOM 2633 N N . LEU A 1 347 ? 29.400 20.868 -10.245 1.00 82.94 347 LEU A N 1
ATOM 2634 C CA . LEU A 1 347 ? 28.294 20.409 -11.084 1.00 82.94 347 LEU A CA 1
ATOM 2635 C C . LEU A 1 347 ? 28.297 21.145 -12.431 1.00 82.94 347 LEU A C 1
ATOM 2637 O O . LEU A 1 347 ? 28.331 22.372 -12.486 1.00 82.94 347 LEU A O 1
ATOM 2641 N N . GLU A 1 348 ? 28.239 20.388 -13.527 1.00 79.06 348 GLU A N 1
ATOM 2642 C CA . GLU A 1 348 ? 28.109 20.932 -14.881 1.00 79.06 348 GLU A CA 1
ATOM 2643 C C . GLU A 1 348 ? 26.642 21.201 -15.237 1.00 79.06 348 GLU A C 1
ATOM 2645 O O . GLU A 1 348 ? 25.745 20.442 -14.862 1.00 79.06 348 GLU A O 1
ATOM 2650 N N . THR A 1 349 ? 26.394 22.233 -16.046 1.00 77.69 349 THR A N 1
ATOM 2651 C CA . THR A 1 349 ? 25.069 22.474 -16.626 1.00 77.69 349 THR A CA 1
ATOM 2652 C C . THR A 1 349 ? 24.678 21.319 -17.550 1.00 77.69 349 THR A C 1
ATOM 2654 O O . THR A 1 349 ? 25.392 20.987 -18.501 1.00 77.69 349 THR A O 1
ATOM 2657 N N . LEU A 1 350 ? 23.527 20.703 -17.277 1.00 77.44 350 LEU A N 1
ATOM 2658 C CA . LEU A 1 350 ? 23.018 19.579 -18.057 1.00 77.44 350 LEU A CA 1
ATOM 2659 C C . LEU A 1 350 ? 22.309 20.055 -19.327 1.00 77.44 350 LEU A C 1
ATOM 2661 O O . LEU A 1 350 ? 21.525 21.002 -19.307 1.00 77.44 350 LEU A O 1
ATOM 2665 N N . LEU A 1 351 ? 22.538 19.332 -20.422 1.00 86.62 351 LEU A N 1
ATOM 2666 C CA . LEU A 1 351 ? 21.733 19.453 -21.634 1.00 86.62 351 LEU A CA 1
ATOM 2667 C C . LEU A 1 351 ? 20.377 18.794 -21.403 1.00 86.62 351 LEU A C 1
ATOM 2669 O O . LEU A 1 351 ? 20.314 17.672 -20.901 1.00 86.62 351 LEU A O 1
ATOM 2673 N N . THR A 1 352 ? 19.305 19.475 -21.793 1.00 90.25 352 THR A N 1
ATOM 2674 C CA . THR A 1 352 ? 17.934 18.973 -21.677 1.00 90.25 352 THR A CA 1
ATOM 2675 C C . THR A 1 352 ? 17.387 18.552 -23.038 1.00 90.25 352 THR A C 1
ATOM 2677 O O . THR A 1 352 ? 17.909 18.931 -24.087 1.00 90.25 352 THR A O 1
ATOM 2680 N N . VAL A 1 353 ? 16.329 17.743 -23.030 1.00 92.81 353 VAL A N 1
ATOM 2681 C CA . VAL A 1 353 ? 15.567 17.382 -24.231 1.00 92.81 353 VAL A CA 1
ATOM 2682 C C . VAL A 1 353 ? 14.088 17.666 -24.005 1.00 92.81 353 VAL A C 1
ATOM 2684 O O . VAL A 1 353 ? 13.590 17.512 -22.891 1.00 92.81 353 VAL A O 1
ATOM 2687 N N . ARG A 1 354 ? 13.374 18.086 -25.050 1.00 92.75 354 ARG A N 1
ATOM 2688 C CA . ARG A 1 354 ? 11.930 18.309 -24.955 1.00 92.75 354 ARG A CA 1
ATOM 2689 C C . ARG A 1 354 ? 11.161 16.989 -24.923 1.00 92.75 354 ARG A C 1
ATOM 2691 O O . ARG A 1 354 ? 11.559 16.008 -25.549 1.00 92.75 354 ARG A O 1
ATOM 2698 N N . ASP A 1 355 ? 10.039 16.962 -24.218 1.00 91.44 355 ASP A N 1
ATOM 2699 C CA . ASP A 1 355 ? 9.171 15.786 -24.101 1.00 91.44 355 ASP A CA 1
ATOM 2700 C C . ASP A 1 355 ? 8.439 15.408 -25.409 1.00 91.44 355 ASP A C 1
ATOM 2702 O O . ASP A 1 355 ? 8.045 14.251 -25.603 1.00 91.44 355 ASP A O 1
ATOM 2706 N N . ASP A 1 356 ? 8.278 16.373 -26.314 1.00 91.56 356 ASP A N 1
ATOM 2707 C CA . ASP A 1 356 ? 7.724 16.239 -27.661 1.00 91.56 356 ASP A CA 1
ATOM 2708 C C . ASP A 1 356 ? 8.758 15.842 -28.726 1.00 91.56 356 ASP A C 1
ATOM 2710 O O . ASP A 1 356 ? 8.361 15.478 -29.837 1.00 91.56 356 ASP A O 1
ATOM 2714 N N . ALA A 1 357 ? 10.051 15.836 -28.386 1.00 92.44 357 ALA A N 1
ATOM 2715 C CA . ALA A 1 357 ? 11.110 15.432 -29.301 1.00 92.44 357 ALA A CA 1
ATOM 2716 C C . ALA A 1 357 ? 11.027 13.927 -29.631 1.00 92.44 357 ALA A C 1
ATOM 2718 O O . ALA A 1 357 ? 10.632 13.123 -28.777 1.00 92.44 357 ALA A O 1
ATOM 2719 N N . PRO A 1 358 ? 11.422 13.508 -30.845 1.00 94.19 358 PRO A N 1
ATOM 2720 C CA . PRO A 1 358 ? 11.630 12.105 -31.176 1.00 94.19 358 PRO A CA 1
ATOM 2721 C C . PRO A 1 358 ? 12.672 11.440 -30.268 1.00 94.19 358 PRO A C 1
ATOM 2723 O O . PRO A 1 358 ? 13.693 12.027 -29.911 1.00 94.19 358 PRO A O 1
ATOM 2726 N N . ILE A 1 359 ? 12.461 10.163 -29.950 1.00 92.88 359 ILE A N 1
ATOM 2727 C CA . ILE A 1 359 ? 13.422 9.349 -29.191 1.00 92.88 359 ILE A CA 1
ATOM 2728 C C . ILE A 1 359 ? 14.792 9.295 -29.885 1.00 92.88 359 ILE A C 1
ATOM 2730 O O . ILE A 1 359 ? 15.822 9.279 -29.209 1.00 92.88 359 ILE A O 1
ATOM 2734 N N . ASN A 1 360 ? 14.822 9.280 -31.221 1.00 92.19 360 ASN A N 1
ATOM 2735 C CA . ASN A 1 360 ? 16.071 9.287 -31.981 1.00 92.19 360 ASN A CA 1
ATOM 2736 C C . ASN A 1 360 ? 16.919 10.544 -31.719 1.00 92.19 360 ASN A C 1
ATOM 2738 O O . ASN A 1 360 ? 18.130 10.428 -31.540 1.00 92.19 360 ASN A O 1
ATOM 2742 N N . ASP A 1 361 ? 16.284 11.709 -31.608 1.00 91.88 361 ASP A N 1
ATOM 2743 C CA . ASP A 1 361 ? 16.965 12.981 -31.352 1.00 91.88 361 ASP A CA 1
ATOM 2744 C C . ASP A 1 361 ? 17.588 12.976 -29.951 1.00 91.88 361 ASP A C 1
ATOM 2746 O O . ASP A 1 361 ? 18.737 13.372 -29.773 1.00 91.88 361 ASP A O 1
ATOM 2750 N N . ALA A 1 362 ? 16.885 12.426 -28.954 1.00 91.31 362 ALA A N 1
ATOM 2751 C CA . ALA A 1 362 ? 17.439 12.246 -27.611 1.00 91.31 362 ALA A CA 1
ATOM 2752 C C . ALA A 1 362 ? 18.683 11.335 -27.612 1.00 91.31 362 ALA A C 1
ATOM 2754 O O . ALA A 1 362 ? 19.667 11.630 -26.931 1.00 91.31 362 ALA A O 1
ATOM 2755 N N . ILE A 1 363 ? 18.667 10.245 -28.391 1.00 89.81 363 ILE A N 1
ATOM 2756 C CA . ILE A 1 363 ? 19.830 9.355 -28.553 1.00 89.81 363 ILE A CA 1
ATOM 2757 C C . ILE A 1 363 ? 20.989 10.093 -29.230 1.00 89.81 363 ILE A C 1
ATOM 2759 O O . ILE A 1 363 ? 22.146 9.905 -28.851 1.00 89.81 363 ILE A O 1
ATOM 2763 N N . GLU A 1 364 ? 20.701 10.913 -30.236 1.00 89.94 364 GLU A N 1
ATOM 2764 C CA . GLU A 1 364 ? 21.715 11.678 -30.953 1.00 89.94 364 GLU A CA 1
ATOM 2765 C C . GLU A 1 364 ? 22.360 12.743 -30.059 1.00 89.94 364 GLU A C 1
ATOM 2767 O O . GLU A 1 364 ? 23.587 12.793 -29.981 1.00 89.94 364 GLU A O 1
ATOM 2772 N N . ILE A 1 365 ? 21.566 13.498 -29.293 1.00 89.44 365 ILE A N 1
ATOM 2773 C CA . ILE A 1 365 ? 22.065 14.468 -28.306 1.00 89.44 365 ILE A CA 1
ATOM 2774 C C . ILE A 1 365 ? 22.961 13.771 -27.273 1.00 89.44 365 ILE A C 1
ATOM 2776 O O . ILE A 1 365 ? 24.056 14.261 -26.982 1.00 89.44 365 ILE A O 1
ATOM 2780 N N . MET A 1 366 ? 22.543 12.612 -26.748 1.00 90.25 366 MET A N 1
ATOM 2781 C CA . MET A 1 366 ? 23.358 11.814 -25.820 1.00 90.25 366 MET A CA 1
ATOM 2782 C C . MET A 1 366 ? 24.706 11.419 -26.436 1.00 90.25 366 MET A C 1
ATOM 2784 O O . MET A 1 366 ? 25.745 11.577 -25.795 1.00 90.25 366 MET A O 1
ATOM 2788 N N . LYS A 1 367 ? 24.706 10.950 -27.690 1.00 86.38 367 LYS A N 1
ATOM 2789 C CA . LYS A 1 367 ? 25.922 10.538 -28.410 1.00 86.38 367 LYS A CA 1
ATOM 2790 C C . LYS A 1 367 ? 26.864 11.705 -28.680 1.00 86.38 367 LYS A C 1
ATOM 2792 O O . LYS A 1 367 ? 28.046 11.602 -28.370 1.00 86.38 367 LYS A O 1
ATOM 2797 N N . GLN A 1 368 ? 26.350 12.797 -29.245 1.00 89.62 368 GLN A N 1
ATOM 2798 C CA . GLN A 1 368 ? 27.150 13.963 -29.628 1.00 89.62 368 GLN A CA 1
ATOM 2799 C C . GLN A 1 368 ? 27.840 14.608 -28.420 1.00 89.62 368 GLN A C 1
ATOM 2801 O O . GLN A 1 368 ? 28.948 15.119 -28.546 1.00 89.62 368 GLN A O 1
ATOM 2806 N N . ASN A 1 369 ? 27.212 14.534 -27.244 1.00 85.62 369 ASN A N 1
ATOM 2807 C CA . ASN A 1 369 ? 27.704 15.167 -26.023 1.00 85.62 369 ASN A CA 1
ATOM 2808 C C . ASN A 1 369 ? 28.320 14.177 -25.018 1.00 85.62 369 ASN A C 1
ATOM 2810 O O . ASN A 1 369 ? 28.612 14.563 -23.889 1.00 85.62 369 ASN A O 1
ATOM 2814 N N . ASN A 1 370 ? 28.504 12.907 -25.402 1.00 85.75 370 ASN A N 1
ATOM 2815 C CA . ASN A 1 370 ? 29.031 11.838 -24.544 1.00 85.75 370 ASN A CA 1
ATOM 2816 C C . ASN A 1 370 ? 28.304 11.722 -23.181 1.00 85.75 370 ASN A C 1
ATOM 2818 O O . ASN A 1 370 ? 28.923 11.546 -22.129 1.00 85.75 370 ASN A O 1
ATOM 2822 N N . ARG A 1 371 ? 26.970 11.848 -23.191 1.00 85.00 371 ARG A N 1
ATOM 2823 C CA . ARG A 1 371 ? 26.093 11.737 -22.011 1.00 85.00 371 ARG A CA 1
ATOM 2824 C C . ARG A 1 371 ? 25.302 10.427 -22.060 1.00 85.00 371 ARG A C 1
ATOM 2826 O O . ARG A 1 371 ? 24.949 9.935 -23.126 1.00 85.00 371 ARG A O 1
ATOM 2833 N N . THR A 1 372 ? 24.964 9.873 -20.896 1.00 85.94 372 THR A N 1
ATOM 2834 C CA . THR A 1 372 ? 24.148 8.642 -20.771 1.00 85.94 372 THR A CA 1
ATOM 2835 C C . THR A 1 372 ? 22.701 8.905 -20.353 1.00 85.94 372 THR A C 1
ATOM 2837 O O . THR A 1 372 ? 21.886 7.979 -20.291 1.00 85.94 372 THR A O 1
ATOM 2840 N N . HIS A 1 373 ? 22.393 10.161 -20.039 1.00 89.44 373 HIS A N 1
ATOM 2841 C CA . HIS A 1 373 ? 21.109 10.621 -19.540 1.00 89.44 373 HIS A CA 1
ATOM 2842 C C . HIS A 1 373 ? 20.893 12.091 -19.911 1.00 89.44 373 HIS A C 1
ATOM 2844 O O . HIS A 1 373 ? 21.858 12.837 -20.073 1.00 89.44 373 HIS A O 1
ATOM 2850 N N . LEU A 1 374 ? 19.628 12.488 -20.039 1.00 90.50 374 LEU A N 1
ATOM 2851 C CA . LEU A 1 374 ? 19.197 13.861 -20.293 1.00 90.50 374 LEU A CA 1
ATOM 2852 C C . LEU A 1 374 ? 17.952 14.152 -19.443 1.00 90.50 374 LEU A C 1
ATOM 2854 O O . LEU A 1 374 ? 17.000 13.362 -19.486 1.00 90.50 374 LEU A O 1
ATOM 2858 N N . PRO A 1 375 ? 17.912 15.256 -18.680 1.00 90.44 375 PRO A N 1
ATOM 2859 C CA . PRO A 1 375 ? 16.666 15.756 -18.122 1.00 90.44 375 PRO A CA 1
ATOM 2860 C C . PRO A 1 375 ? 15.683 16.106 -19.243 1.00 90.44 375 PRO A C 1
ATOM 2862 O O . PRO A 1 375 ? 16.063 16.655 -20.280 1.00 90.44 375 PRO A O 1
ATOM 2865 N N . VAL A 1 376 ? 14.415 15.781 -19.027 1.00 90.50 376 VAL A N 1
ATOM 2866 C CA . VAL A 1 376 ? 13.329 16.023 -19.974 1.00 90.50 376 VAL A CA 1
ATOM 2867 C C . VAL A 1 376 ? 12.514 17.212 -19.495 1.00 90.50 376 VAL A C 1
ATOM 2869 O O . VAL A 1 376 ? 12.048 17.213 -18.355 1.00 90.50 376 VAL A O 1
ATOM 2872 N N . VAL A 1 377 ? 12.333 18.198 -20.368 1.00 90.44 377 VAL A N 1
ATOM 2873 C CA . VAL A 1 377 ? 11.542 19.409 -20.117 1.00 90.44 377 VAL A CA 1
ATOM 2874 C C . VAL A 1 377 ? 10.304 19.446 -21.006 1.00 90.44 377 VAL A C 1
ATOM 2876 O O . VAL A 1 377 ? 10.339 18.951 -22.132 1.00 90.44 377 VAL A O 1
ATOM 2879 N N . ASP A 1 378 ? 9.211 20.020 -20.519 1.00 85.69 378 ASP A N 1
ATOM 2880 C CA . ASP A 1 378 ? 8.038 20.304 -21.350 1.00 85.69 378 ASP A CA 1
ATOM 2881 C C . ASP A 1 378 ? 8.131 21.654 -22.073 1.00 85.69 378 ASP A C 1
ATOM 2883 O O . ASP A 1 378 ? 9.122 22.384 -21.984 1.00 85.69 378 ASP A O 1
ATOM 2887 N N . GLY A 1 379 ? 7.064 22.003 -22.797 1.00 80.88 379 GLY A N 1
ATOM 2888 C CA . GLY A 1 379 ? 6.943 23.280 -23.497 1.00 80.88 379 GLY A CA 1
ATOM 2889 C C . GLY A 1 379 ? 6.944 24.521 -22.593 1.00 80.88 379 GLY A C 1
ATOM 2890 O O . GLY A 1 379 ? 7.166 25.612 -23.111 1.00 80.88 379 GLY A O 1
ATOM 2891 N N . THR A 1 380 ? 6.730 24.369 -21.282 1.00 81.06 380 THR A N 1
ATOM 2892 C CA . THR A 1 380 ? 6.799 25.453 -20.283 1.00 81.06 380 THR A CA 1
ATOM 2893 C C . THR A 1 380 ? 8.181 25.574 -19.637 1.00 81.06 380 THR A C 1
ATOM 2895 O O . THR A 1 380 ? 8.443 26.535 -18.919 1.00 81.06 380 THR A O 1
ATOM 2898 N N . GLY A 1 381 ? 9.080 24.620 -19.905 1.00 79.75 381 GLY A N 1
ATOM 2899 C CA . GLY A 1 381 ? 10.387 24.516 -19.258 1.00 79.75 381 GLY A CA 1
ATOM 2900 C C . GLY A 1 381 ? 10.365 23.730 -17.944 1.00 79.75 381 GLY A C 1
ATOM 2901 O O . GLY A 1 381 ? 11.401 23.617 -17.287 1.00 79.75 381 GLY A O 1
ATOM 2902 N N . ALA A 1 382 ? 9.226 23.149 -17.555 1.00 82.06 382 ALA A N 1
ATOM 2903 C CA . ALA A 1 382 ? 9.135 22.322 -16.361 1.00 82.06 382 ALA A CA 1
ATOM 2904 C C . ALA A 1 382 ? 9.778 20.949 -16.599 1.00 82.06 382 ALA A C 1
ATOM 2906 O O . ALA A 1 382 ? 9.624 20.328 -17.651 1.00 82.06 382 ALA A O 1
ATOM 2907 N N . ILE A 1 383 ? 10.525 20.465 -15.605 1.00 84.62 383 ILE A N 1
ATOM 2908 C CA . ILE A 1 383 ? 11.246 19.191 -15.700 1.00 84.62 383 ILE A CA 1
ATOM 2909 C C . ILE A 1 383 ? 10.307 18.036 -15.350 1.00 84.62 383 ILE A C 1
ATOM 2911 O O . ILE A 1 383 ? 9.889 17.903 -14.193 1.00 84.62 383 ILE A O 1
ATOM 2915 N N . ASN A 1 384 ? 10.056 17.184 -16.346 1.00 82.38 384 ASN A N 1
ATOM 2916 C CA . ASN A 1 384 ? 9.118 16.059 -16.313 1.00 82.38 384 ASN A CA 1
ATOM 2917 C C . ASN A 1 384 ? 9.775 14.711 -15.999 1.00 82.38 384 ASN A C 1
ATOM 2919 O O . ASN A 1 384 ? 9.082 13.727 -15.735 1.00 82.38 384 ASN A O 1
ATOM 2923 N N . GLY A 1 385 ? 11.105 14.645 -16.032 1.00 86.62 385 GLY A N 1
ATOM 2924 C CA . GLY A 1 385 ? 11.857 13.456 -15.655 1.00 86.62 385 GLY A CA 1
ATOM 2925 C C . GLY A 1 385 ? 13.221 13.384 -16.298 1.00 86.62 385 GLY A C 1
ATOM 2926 O O . GLY A 1 385 ? 13.788 14.395 -16.702 1.00 86.62 385 GLY A O 1
ATOM 2927 N N . VAL A 1 386 ? 13.751 12.172 -16.375 1.00 88.44 386 VAL A N 1
ATOM 2928 C CA . VAL A 1 386 ? 15.046 11.888 -16.988 1.00 88.44 386 VAL A CA 1
ATOM 2929 C C . VAL A 1 386 ? 14.848 10.808 -18.036 1.00 88.44 386 VAL A C 1
ATOM 2931 O O . VAL A 1 386 ? 14.170 9.812 -17.804 1.00 88.44 386 VAL A O 1
ATOM 2934 N N . VAL A 1 387 ? 15.445 10.972 -19.207 1.00 90.50 387 VAL A N 1
ATOM 2935 C CA . VAL A 1 387 ? 15.611 9.874 -20.153 1.00 90.50 387 VAL A CA 1
ATOM 2936 C C . VAL A 1 387 ? 17.041 9.368 -20.027 1.00 90.50 387 VAL A C 1
ATOM 2938 O O . VAL A 1 387 ? 17.984 10.152 -20.048 1.00 90.50 387 VAL A O 1
ATOM 2941 N N . HIS A 1 388 ? 17.217 8.061 -19.846 1.00 88.38 388 HIS A N 1
ATOM 2942 C CA . HIS A 1 388 ? 18.539 7.455 -19.704 1.00 88.38 388 HIS A CA 1
ATOM 2943 C C . HIS A 1 388 ? 18.654 6.189 -20.544 1.00 88.38 388 HIS A C 1
ATOM 2945 O O . HIS A 1 388 ? 17.675 5.469 -20.775 1.00 88.38 388 HIS A O 1
ATOM 2951 N N . LEU A 1 389 ? 19.875 5.924 -21.000 1.00 84.62 389 LEU A N 1
ATOM 2952 C CA . LEU A 1 389 ? 20.144 4.951 -22.050 1.00 84.62 389 LEU A CA 1
ATOM 2953 C C . LEU A 1 389 ? 19.664 3.520 -21.709 1.00 84.62 389 LEU A C 1
ATOM 2955 O O . LEU A 1 389 ? 18.982 2.935 -22.550 1.00 84.62 389 LEU A O 1
ATOM 2959 N N . PRO A 1 390 ? 19.892 2.959 -20.498 1.00 80.75 390 PRO A N 1
ATOM 2960 C CA . PRO A 1 390 ? 19.370 1.634 -20.142 1.00 80.75 390 PRO A CA 1
ATOM 2961 C C . PRO A 1 390 ? 17.845 1.470 -20.280 1.00 80.75 390 PRO A C 1
ATOM 2963 O O . PRO A 1 390 ? 17.383 0.475 -20.840 1.00 80.75 390 PRO A O 1
ATOM 2966 N N . ASN A 1 391 ? 17.053 2.435 -19.798 1.00 81.44 391 ASN A N 1
ATOM 2967 C CA . ASN A 1 391 ? 15.587 2.370 -19.867 1.00 81.44 391 ASN A CA 1
ATOM 2968 C C . ASN A 1 391 ? 15.094 2.545 -21.308 1.00 81.44 391 ASN A C 1
ATOM 2970 O O . ASN A 1 391 ? 14.241 1.790 -21.775 1.00 81.44 391 ASN A O 1
ATOM 2974 N N . LEU A 1 392 ? 15.687 3.488 -22.040 1.00 85.06 392 LEU A N 1
ATOM 2975 C CA . LEU A 1 392 ? 15.352 3.743 -23.436 1.00 85.06 392 LEU A CA 1
ATOM 2976 C C . LEU A 1 392 ? 15.648 2.516 -24.316 1.00 85.06 392 LEU A C 1
ATOM 2978 O O . LEU A 1 392 ? 14.784 2.087 -25.080 1.00 85.06 392 LEU A O 1
ATOM 2982 N N . LEU A 1 393 ? 16.811 1.878 -24.141 1.00 79.81 393 LEU A N 1
ATOM 2983 C CA . LEU A 1 393 ? 17.166 0.639 -24.841 1.00 79.81 393 LEU A CA 1
ATOM 2984 C C . LEU A 1 393 ? 16.227 -0.515 -24.485 1.00 79.81 393 LEU A C 1
ATOM 2986 O O . LEU A 1 393 ? 15.758 -1.212 -25.381 1.00 79.81 393 LEU A O 1
ATOM 2990 N N . SER A 1 394 ? 15.909 -0.700 -23.201 1.00 77.19 394 SER A N 1
ATOM 2991 C CA . SER A 1 394 ? 14.961 -1.731 -22.765 1.00 77.19 394 SER A CA 1
ATOM 2992 C C . SER A 1 394 ? 13.590 -1.557 -23.431 1.00 77.19 394 SER A C 1
ATOM 2994 O O . SER A 1 394 ? 13.024 -2.520 -23.952 1.00 77.19 394 SER A O 1
ATOM 2996 N N . LYS A 1 395 ? 13.071 -0.322 -23.492 1.00 79.50 395 LYS A N 1
ATOM 2997 C CA . LYS A 1 395 ? 11.783 -0.023 -24.136 1.00 79.50 395 LYS A CA 1
ATOM 2998 C C . LYS A 1 395 ? 11.813 -0.250 -25.651 1.00 79.50 395 LYS A C 1
ATOM 3000 O O . LYS A 1 395 ? 10.855 -0.806 -26.188 1.00 79.50 395 LYS A O 1
ATOM 3005 N N . LEU A 1 396 ? 12.902 0.113 -26.332 1.00 82.75 396 LEU A N 1
ATOM 3006 C CA . LEU A 1 396 ? 13.065 -0.136 -27.770 1.00 82.75 396 LEU A CA 1
ATOM 3007 C C . LEU A 1 396 ? 13.188 -1.638 -28.088 1.00 82.75 396 LEU A C 1
ATOM 3009 O O . LEU A 1 396 ? 12.489 -2.139 -28.968 1.00 82.75 396 LEU A O 1
ATOM 3013 N N . LEU A 1 397 ? 14.029 -2.377 -27.354 1.00 81.31 397 LEU A N 1
ATOM 3014 C CA . LEU A 1 397 ? 14.262 -3.813 -27.575 1.00 81.31 397 LEU A CA 1
ATOM 3015 C C . LEU A 1 397 ? 13.005 -4.655 -27.326 1.00 81.31 397 LEU A C 1
ATOM 3017 O O . LEU A 1 397 ? 12.721 -5.579 -28.086 1.00 81.31 397 LEU A O 1
ATOM 3021 N N . ASN A 1 398 ? 12.217 -4.300 -26.309 1.00 74.31 398 ASN A N 1
ATOM 3022 C CA . ASN A 1 398 ? 10.955 -4.971 -25.991 1.00 74.31 398 ASN A CA 1
ATOM 3023 C C . ASN A 1 398 ? 9.773 -4.498 -26.859 1.00 74.31 398 ASN A C 1
ATOM 3025 O O . ASN A 1 398 ? 8.638 -4.894 -26.607 1.00 74.31 398 ASN A O 1
ATOM 3029 N N . ARG A 1 399 ? 10.018 -3.653 -27.875 1.00 78.19 399 ARG A N 1
ATOM 3030 C CA . ARG A 1 399 ? 8.995 -3.072 -28.767 1.00 78.19 399 ARG A CA 1
ATOM 3031 C C . ARG A 1 399 ? 7.899 -2.287 -28.032 1.00 78.19 399 ARG A C 1
ATOM 3033 O O . ARG A 1 399 ? 6.785 -2.159 -28.534 1.00 78.19 399 ARG A O 1
ATOM 3040 N N . LEU A 1 400 ? 8.225 -1.739 -26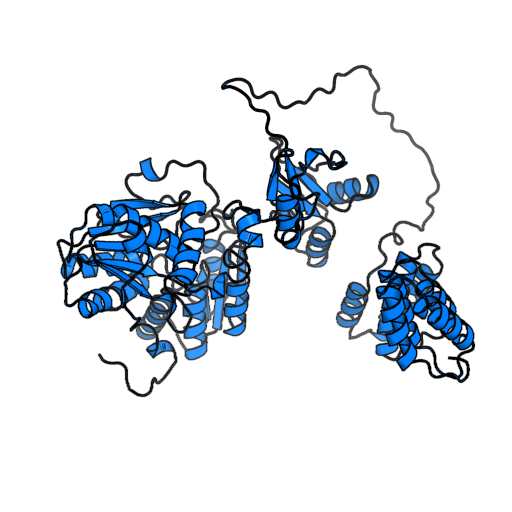.862 1.00 71.69 400 LEU A N 1
ATOM 3041 C CA . LEU A 1 400 ? 7.344 -0.867 -26.078 1.00 71.69 400 LEU A CA 1
ATOM 3042 C C . LEU A 1 400 ? 7.390 0.593 -26.566 1.00 71.69 400 LEU A C 1
ATOM 3044 O O . LEU A 1 400 ? 6.499 1.378 -26.245 1.00 71.69 400 LEU A O 1
ATOM 3048 N N . ALA A 1 401 ? 8.417 0.951 -27.341 1.00 84.62 401 ALA A N 1
ATOM 3049 C CA . ALA A 1 401 ? 8.562 2.234 -28.021 1.00 84.62 401 ALA A CA 1
ATOM 3050 C C . ALA A 1 401 ? 9.259 2.052 -29.380 1.00 84.62 401 ALA A C 1
ATOM 3052 O O . ALA A 1 401 ? 9.967 1.065 -29.600 1.00 84.62 401 ALA A O 1
ATOM 3053 N N . LYS A 1 402 ? 9.082 3.019 -30.281 1.00 89.00 402 LYS A N 1
ATOM 3054 C CA . LYS A 1 402 ? 9.785 3.128 -31.567 1.00 89.00 402 LYS A CA 1
ATOM 3055 C C . LYS A 1 402 ? 10.701 4.356 -31.576 1.00 89.00 402 LYS A C 1
ATOM 3057 O O . LYS A 1 402 ? 10.388 5.331 -30.904 1.00 89.00 402 LYS A O 1
ATOM 3062 N N . PRO A 1 403 ? 11.777 4.380 -32.384 1.00 86.81 403 PRO A N 1
ATOM 3063 C CA . PRO A 1 403 ? 12.650 5.557 -32.493 1.00 86.81 403 PRO A CA 1
ATOM 3064 C C . PRO A 1 403 ? 11.934 6.845 -32.935 1.00 86.81 403 PRO A C 1
ATOM 3066 O O . PRO A 1 403 ? 12.374 7.938 -32.591 1.00 86.81 403 PRO A O 1
ATOM 3069 N N . SER A 1 404 ? 10.837 6.707 -33.686 1.00 89.88 404 SER A N 1
ATOM 3070 C CA . SER A 1 404 ? 9.972 7.808 -34.125 1.00 89.88 404 SER A CA 1
ATOM 3071 C C . SER A 1 404 ? 8.984 8.283 -33.061 1.00 89.88 404 SER A C 1
ATOM 3073 O O . SER A 1 404 ? 8.328 9.301 -33.261 1.00 89.88 404 SER A O 1
ATOM 3075 N N . ASP A 1 405 ? 8.803 7.524 -31.978 1.00 89.50 405 ASP A N 1
ATOM 3076 C CA . ASP A 1 405 ? 7.895 7.927 -30.914 1.00 89.50 405 ASP A CA 1
ATOM 3077 C C . ASP A 1 405 ? 8.509 9.077 -30.104 1.00 89.50 405 ASP A C 1
ATOM 3079 O O . ASP A 1 405 ? 9.724 9.274 -30.078 1.00 89.50 405 ASP A O 1
ATOM 3083 N N . GLN A 1 406 ? 7.655 9.828 -29.414 1.00 92.00 406 GLN A N 1
ATOM 3084 C CA . GLN A 1 406 ? 8.069 10.960 -28.590 1.00 92.00 406 GLN A CA 1
ATOM 3085 C C . GLN A 1 406 ? 8.731 10.514 -27.280 1.00 92.00 406 GLN A C 1
ATOM 3087 O O . GLN A 1 406 ? 8.305 9.534 -26.652 1.00 92.00 406 GLN A O 1
ATOM 3092 N N . VAL A 1 407 ? 9.715 11.295 -26.818 1.00 90.00 407 VAL A N 1
ATOM 3093 C CA . VAL A 1 407 ? 10.473 11.066 -25.577 1.00 90.00 407 VAL A CA 1
ATOM 3094 C C . VAL A 1 407 ? 9.551 10.873 -24.375 1.00 90.00 407 VAL A C 1
ATOM 3096 O O . VAL A 1 407 ? 9.848 10.014 -23.539 1.00 90.00 407 VAL A O 1
ATOM 3099 N N . ARG A 1 408 ? 8.394 11.557 -24.325 1.00 86.94 408 ARG A N 1
ATOM 3100 C CA . ARG A 1 408 ? 7.375 11.407 -23.267 1.00 86.94 408 ARG A CA 1
ATOM 3101 C C . ARG A 1 408 ? 6.997 9.959 -22.925 1.00 86.94 408 ARG A C 1
ATOM 3103 O O . ARG A 1 408 ? 6.713 9.668 -21.769 1.00 86.94 408 ARG A O 1
ATOM 3110 N N . ARG A 1 409 ? 7.066 9.020 -23.882 1.00 82.06 409 ARG A N 1
ATOM 3111 C CA . ARG A 1 409 ? 6.774 7.583 -23.655 1.00 82.06 409 ARG A CA 1
ATOM 3112 C C . ARG A 1 409 ? 7.874 6.840 -22.890 1.00 82.06 409 ARG A C 1
ATOM 3114 O O . ARG A 1 409 ? 7.662 5.750 -22.351 1.00 82.06 409 ARG A O 1
ATOM 3121 N N . THR A 1 410 ? 9.080 7.395 -22.871 1.00 84.00 410 THR A N 1
ATOM 3122 C CA . THR A 1 410 ? 10.291 6.765 -22.321 1.00 84.00 410 THR A CA 1
ATOM 3123 C C . THR A 1 410 ? 10.840 7.455 -21.079 1.00 84.00 410 THR A C 1
ATOM 3125 O O . THR A 1 410 ? 11.845 6.995 -20.543 1.00 84.00 410 THR A O 1
ATOM 3128 N N . ILE A 1 411 ? 10.166 8.494 -20.580 1.00 86.12 411 ILE A N 1
ATOM 3129 C CA . ILE A 1 411 ? 10.599 9.235 -19.393 1.00 86.12 411 ILE A CA 1
ATOM 3130 C C . ILE A 1 411 ? 10.688 8.298 -18.183 1.00 86.12 411 ILE A C 1
ATOM 3132 O O . ILE A 1 411 ? 9.768 7.532 -17.893 1.00 86.12 411 ILE A O 1
ATOM 3136 N N . PHE A 1 412 ? 11.811 8.374 -17.476 1.00 81.38 412 PHE A N 1
ATOM 3137 C CA . PHE A 1 412 ? 11.973 7.863 -16.126 1.00 81.38 412 PHE A CA 1
ATOM 3138 C C . PHE A 1 412 ? 11.595 8.981 -15.150 1.00 81.38 412 PHE A C 1
ATOM 3140 O O . PHE A 1 412 ? 12.272 10.007 -15.066 1.00 81.38 412 PHE A O 1
ATOM 3147 N N . LYS A 1 413 ? 10.463 8.812 -14.465 1.00 75.81 413 LYS A N 1
ATOM 3148 C CA . LYS A 1 413 ? 9.859 9.851 -13.614 1.00 75.81 413 LYS A CA 1
ATOM 3149 C C . LYS A 1 413 ? 10.276 9.766 -12.148 1.00 75.81 413 LYS A C 1
ATOM 3151 O O . LYS A 1 413 ? 9.970 10.670 -11.381 1.00 75.81 413 LYS A O 1
ATOM 3156 N N . GLN A 1 414 ? 10.971 8.703 -11.752 1.00 71.12 414 GLN A N 1
ATOM 3157 C CA . GLN A 1 414 ? 11.430 8.540 -10.379 1.00 71.12 414 GLN A CA 1
ATOM 3158 C C . GLN A 1 414 ? 12.762 9.272 -10.183 1.00 71.12 414 GLN A C 1
ATOM 3160 O O . GLN A 1 414 ? 13.832 8.757 -10.491 1.00 71.12 414 GLN A O 1
ATOM 3165 N N . PHE A 1 415 ? 12.687 10.505 -9.704 1.00 78.06 415 PHE A N 1
ATOM 3166 C CA . PHE A 1 415 ? 13.843 11.314 -9.335 1.00 78.06 415 PHE A CA 1
ATOM 3167 C C . PHE A 1 415 ? 13.434 12.264 -8.215 1.00 78.06 415 PHE A C 1
ATOM 3169 O O . PHE A 1 415 ? 12.256 12.595 -8.064 1.00 78.06 415 PHE A O 1
ATOM 3176 N N . VAL A 1 416 ? 14.409 12.719 -7.437 1.00 77.25 416 VAL A N 1
ATOM 3177 C CA . VAL A 1 416 ? 14.168 13.699 -6.374 1.00 77.25 416 VAL A CA 1
ATOM 3178 C C . VAL A 1 416 ? 14.795 15.022 -6.778 1.00 77.25 416 VAL A C 1
ATOM 3180 O O . VAL A 1 416 ? 15.922 15.053 -7.275 1.00 77.25 416 VAL A O 1
ATOM 3183 N N . LYS A 1 417 ? 14.056 16.112 -6.569 1.00 83.50 417 LYS A N 1
ATOM 3184 C CA . LYS A 1 417 ? 14.576 17.474 -6.696 1.00 83.50 417 LYS A CA 1
ATOM 3185 C C . LYS A 1 417 ? 15.141 17.909 -5.346 1.00 83.50 417 LYS A C 1
ATOM 3187 O O . LYS A 1 417 ? 14.472 17.725 -4.326 1.00 83.50 417 LYS A O 1
ATOM 3192 N N . ILE A 1 418 ? 16.341 18.471 -5.348 1.00 84.62 418 ILE A N 1
ATOM 3193 C CA . ILE A 1 418 ? 16.931 19.126 -4.178 1.00 84.62 418 ILE A CA 1
ATOM 3194 C C . ILE A 1 418 ? 17.377 20.530 -4.554 1.00 84.62 418 ILE A C 1
ATOM 3196 O O . ILE A 1 418 ? 17.797 20.762 -5.689 1.00 84.62 418 ILE A O 1
ATOM 3200 N N . ASP A 1 419 ? 17.294 21.461 -3.613 1.00 85.88 419 ASP A N 1
ATOM 3201 C CA . ASP A 1 419 ? 17.878 22.782 -3.811 1.00 85.88 419 ASP A CA 1
ATOM 3202 C C . ASP A 1 419 ? 19.416 22.727 -3.690 1.00 85.88 419 ASP A C 1
ATOM 3204 O O . ASP A 1 419 ? 19.982 21.913 -2.957 1.00 85.88 419 ASP A O 1
ATOM 3208 N N . HIS A 1 420 ? 20.118 23.573 -4.438 1.00 85.94 420 HIS A N 1
ATOM 3209 C CA . HIS A 1 420 ? 21.576 23.688 -4.372 1.00 85.94 420 HIS A CA 1
ATOM 3210 C C . HIS A 1 420 ? 22.117 24.103 -2.986 1.00 85.94 420 HIS A C 1
ATOM 3212 O O . HIS A 1 420 ? 23.264 23.788 -2.662 1.00 85.94 420 HIS A O 1
ATOM 3218 N N . GLU A 1 421 ? 21.297 24.753 -2.155 1.00 87.06 421 GLU A N 1
ATOM 3219 C CA . GLU A 1 421 ? 21.593 25.098 -0.761 1.00 87.06 421 GLU A CA 1
ATOM 3220 C C . GLU A 1 421 ? 21.291 23.955 0.216 1.00 87.06 421 GLU A C 1
ATOM 3222 O O . GLU A 1 421 ? 21.390 24.122 1.435 1.00 87.06 421 GLU A O 1
ATOM 3227 N N . GLU A 1 422 ? 20.907 22.777 -0.260 1.00 86.38 422 GLU A N 1
ATOM 3228 C CA . GLU A 1 422 ? 20.722 21.619 0.607 1.00 86.38 422 GLU A CA 1
ATOM 3229 C C . GLU A 1 422 ? 22.044 20.931 0.929 1.00 86.38 422 GLU A C 1
ATOM 3231 O O . GLU A 1 422 ? 23.068 21.169 0.290 1.00 86.38 422 GLU A O 1
ATOM 3236 N N . ASN A 1 423 ? 22.038 20.098 1.971 1.00 87.44 423 ASN A N 1
ATOM 3237 C CA . ASN A 1 423 ? 23.247 19.417 2.415 1.00 87.44 423 ASN A CA 1
ATOM 3238 C C . ASN A 1 423 ? 23.584 18.204 1.520 1.00 87.44 423 ASN A C 1
ATOM 3240 O O . ASN A 1 423 ? 22.701 17.507 1.008 1.00 87.44 423 ASN A O 1
ATOM 3244 N N . ILE A 1 424 ? 24.880 17.935 1.336 1.00 89.50 424 ILE A N 1
ATOM 3245 C CA . ILE A 1 424 ? 25.361 16.798 0.535 1.00 89.50 424 ILE A CA 1
ATOM 3246 C C . ILE A 1 424 ? 24.944 15.464 1.175 1.00 89.50 424 ILE A C 1
ATOM 3248 O O . ILE A 1 424 ? 24.670 14.502 0.458 1.00 89.50 424 ILE A O 1
ATOM 3252 N N . GLY A 1 425 ? 24.827 15.394 2.506 1.00 86.06 425 GLY A N 1
ATOM 3253 C CA . GLY A 1 425 ? 24.333 14.213 3.221 1.00 86.06 425 GLY A CA 1
ATOM 3254 C C . GLY A 1 425 ? 22.974 13.722 2.714 1.00 86.06 425 GLY A C 1
ATOM 3255 O O . GLY A 1 425 ? 22.806 12.542 2.406 1.00 86.06 425 GLY A O 1
ATOM 3256 N N . ARG A 1 426 ? 22.016 14.634 2.529 1.00 83.75 426 ARG A N 1
ATOM 3257 C CA . ARG A 1 426 ? 20.687 14.346 1.983 1.00 83.75 426 ARG A CA 1
ATOM 3258 C C . ARG A 1 426 ? 20.786 13.875 0.537 1.00 83.75 426 ARG A C 1
ATOM 3260 O O . ARG A 1 426 ? 20.171 12.869 0.189 1.00 83.75 426 ARG A O 1
ATOM 3267 N N . ALA A 1 427 ? 21.581 14.553 -0.293 1.00 86.75 427 ALA A N 1
ATOM 3268 C CA . ALA A 1 427 ? 21.816 14.133 -1.675 1.00 86.75 427 ALA A CA 1
ATOM 3269 C C . ALA A 1 427 ? 22.370 12.697 -1.737 1.00 86.75 427 ALA A C 1
ATOM 3271 O O . ALA A 1 427 ? 21.874 11.871 -2.503 1.00 86.75 427 ALA A O 1
ATOM 3272 N N . SER A 1 428 ? 23.329 12.370 -0.864 1.00 86.50 428 SER A N 1
ATOM 3273 C CA . SER A 1 428 ? 23.881 11.021 -0.711 1.00 86.50 428 SER A CA 1
ATOM 3274 C C . SER A 1 428 ? 22.809 10.003 -0.316 1.00 86.50 428 SER A C 1
ATOM 3276 O O . SER A 1 428 ? 22.716 8.946 -0.934 1.00 86.50 428 SER A O 1
ATOM 3278 N N . ARG A 1 429 ? 21.958 10.319 0.668 1.00 83.25 429 ARG A N 1
ATOM 3279 C CA . ARG A 1 429 ? 20.865 9.436 1.117 1.00 83.25 429 ARG A CA 1
ATOM 3280 C C . ARG A 1 429 ? 19.847 9.135 0.033 1.00 83.25 429 ARG A C 1
ATOM 3282 O O . ARG A 1 429 ? 19.374 8.004 -0.061 1.00 83.25 429 ARG A O 1
ATOM 3289 N N . ILE A 1 430 ? 19.536 10.126 -0.797 1.00 82.19 430 ILE A N 1
ATOM 3290 C CA . ILE A 1 430 ? 18.677 9.920 -1.957 1.00 82.19 430 ILE A CA 1
ATOM 3291 C C . ILE A 1 430 ? 19.359 8.978 -2.957 1.00 82.19 430 ILE A C 1
ATOM 3293 O O . ILE A 1 430 ? 18.746 8.005 -3.390 1.00 82.19 430 ILE A O 1
ATOM 3297 N N . LEU A 1 431 ? 20.634 9.219 -3.279 1.00 85.38 431 LEU A N 1
ATOM 3298 C CA . LEU A 1 431 ? 21.399 8.424 -4.250 1.00 85.38 431 LEU A CA 1
ATOM 3299 C C . LEU A 1 431 ? 21.638 6.965 -3.822 1.00 85.38 431 LEU A C 1
ATOM 3301 O O . LEU A 1 431 ? 21.917 6.118 -4.668 1.00 85.38 431 LEU A O 1
ATOM 3305 N N . GLU A 1 432 ? 21.491 6.629 -2.536 1.00 79.62 432 GLU A N 1
ATOM 3306 C CA . GLU A 1 432 ? 21.493 5.232 -2.072 1.00 79.62 432 GLU A CA 1
ATOM 3307 C C . GLU A 1 432 ? 20.284 4.423 -2.590 1.00 79.62 432 GLU A C 1
ATOM 3309 O O . GLU A 1 432 ? 20.309 3.188 -2.561 1.00 79.62 432 GLU A O 1
ATOM 3314 N N . LYS A 1 433 ? 19.208 5.090 -3.030 1.00 71.19 433 LYS A N 1
ATOM 3315 C CA . LYS A 1 433 ? 17.958 4.452 -3.479 1.00 71.19 433 LYS A CA 1
ATOM 3316 C C . LYS A 1 433 ? 17.543 4.860 -4.884 1.00 71.19 433 LYS A C 1
ATOM 3318 O O . LYS A 1 433 ? 17.164 3.999 -5.677 1.00 71.19 433 LYS A O 1
ATOM 3323 N N . ASP A 1 434 ? 17.591 6.149 -5.180 1.00 75.31 434 ASP A N 1
ATOM 3324 C CA . ASP A 1 434 ? 17.180 6.708 -6.457 1.00 75.31 434 ASP A CA 1
ATOM 3325 C C . ASP A 1 434 ? 18.400 6.893 -7.367 1.00 75.31 434 ASP A C 1
ATOM 3327 O O . ASP A 1 434 ? 19.475 7.306 -6.941 1.00 75.31 434 ASP A O 1
ATOM 3331 N N . SER A 1 435 ? 18.242 6.584 -8.656 1.00 78.25 435 SER A N 1
ATOM 3332 C CA . SER A 1 435 ? 19.350 6.671 -9.621 1.00 78.25 435 SER A CA 1
ATOM 3333 C C . SER A 1 435 ? 19.724 8.106 -9.992 1.00 78.25 435 SER A C 1
ATOM 3335 O O . SER A 1 435 ? 20.805 8.331 -10.532 1.00 78.25 435 SER A O 1
ATOM 3337 N N . PHE A 1 436 ? 18.825 9.063 -9.745 1.00 83.25 436 PHE A N 1
ATOM 3338 C CA . PHE A 1 436 ? 18.985 10.451 -10.156 1.00 83.25 436 PHE A CA 1
ATOM 3339 C C . PHE A 1 436 ? 18.507 11.407 -9.067 1.00 83.25 436 PHE A C 1
ATOM 3341 O O . PHE A 1 436 ? 17.403 11.274 -8.534 1.00 83.25 436 PHE A O 1
ATOM 3348 N N . VAL A 1 437 ? 19.328 12.424 -8.820 1.00 85.94 437 VAL A N 1
ATOM 3349 C CA . VAL A 1 437 ? 18.977 13.604 -8.037 1.00 85.94 437 VAL A CA 1
ATOM 3350 C C . VAL A 1 437 ? 19.144 14.814 -8.932 1.00 85.94 437 VAL A C 1
ATOM 3352 O O . VAL A 1 437 ? 20.194 15.003 -9.543 1.00 85.94 437 VAL A O 1
ATOM 3355 N N . LEU A 1 438 ? 18.088 15.608 -9.037 1.00 85.81 438 LEU A N 1
ATOM 3356 C CA . LEU A 1 438 ? 18.089 16.827 -9.819 1.00 85.81 438 LEU A CA 1
ATOM 3357 C C . LEU A 1 438 ? 18.328 18.011 -8.888 1.00 85.81 438 LEU A C 1
ATOM 3359 O O . LEU A 1 438 ? 17.519 18.277 -8.001 1.00 85.81 438 LEU A O 1
ATOM 3363 N N . VAL A 1 439 ? 19.420 18.730 -9.119 1.00 87.06 439 VAL A N 1
ATOM 3364 C CA . VAL A 1 439 ? 19.740 19.943 -8.367 1.00 87.06 439 VAL A CA 1
ATOM 3365 C C . VAL A 1 439 ? 19.051 21.128 -9.032 1.00 87.06 439 VAL A C 1
ATOM 3367 O O . VAL A 1 439 ? 19.231 21.372 -10.225 1.00 87.06 439 VAL A O 1
ATOM 3370 N N . THR A 1 440 ? 18.239 21.845 -8.265 1.00 83.25 440 THR A N 1
ATOM 3371 C CA . THR A 1 440 ? 17.523 23.047 -8.697 1.00 83.25 440 THR A CA 1
ATOM 3372 C C . THR A 1 440 ? 18.009 24.268 -7.926 1.00 83.25 440 THR A C 1
ATOM 3374 O O . THR A 1 440 ? 18.543 24.140 -6.828 1.00 83.25 440 THR A O 1
ATOM 3377 N N . ARG A 1 441 ? 17.797 25.456 -8.491 1.00 80.12 441 ARG A N 1
ATOM 3378 C CA . ARG A 1 441 ? 18.010 26.737 -7.816 1.00 80.12 441 ARG A CA 1
ATOM 3379 C C . ARG A 1 441 ? 16.653 27.409 -7.644 1.00 80.12 441 ARG A C 1
ATOM 3381 O O . ARG A 1 441 ? 16.038 27.760 -8.647 1.00 80.12 441 ARG A O 1
ATOM 3388 N N . GLN A 1 442 ? 16.160 27.545 -6.415 1.00 56.50 442 GLN A N 1
ATOM 3389 C CA . GLN A 1 442 ? 15.018 28.417 -6.147 1.00 56.50 442 GLN A CA 1
ATOM 3390 C C . GLN A 1 442 ? 15.485 29.876 -6.124 1.00 56.50 442 GLN A C 1
ATOM 3392 O O . GLN A 1 442 ? 16.366 30.243 -5.349 1.00 56.50 442 GLN A O 1
ATOM 3397 N N . GLU A 1 443 ? 14.896 30.722 -6.967 1.00 41.75 443 GLU A N 1
ATOM 3398 C CA . GLU A 1 443 ? 14.973 32.172 -6.785 1.00 41.75 443 GLU A CA 1
ATOM 3399 C C . GLU A 1 443 ? 13.894 32.583 -5.773 1.00 41.75 443 GLU A C 1
ATOM 3401 O O . GLU A 1 443 ? 12.708 32.318 -5.968 1.00 41.75 443 GLU A O 1
ATOM 3406 N N . LEU A 1 444 ? 14.306 33.197 -4.660 1.00 31.22 444 LEU A N 1
ATOM 3407 C CA . LEU A 1 444 ? 13.400 33.895 -3.746 1.00 31.22 444 LEU A CA 1
ATOM 3408 C C . LEU A 1 444 ? 12.880 35.143 -4.471 1.00 31.22 444 LEU A C 1
ATOM 3410 O O . LEU A 1 444 ? 13.583 36.148 -4.542 1.00 31.22 444 LEU A O 1
ATOM 3414 N N . GLY A 1 445 ? 11.678 35.060 -5.036 1.00 29.70 445 GLY A N 1
ATOM 3415 C CA . GLY A 1 445 ? 11.001 36.176 -5.690 1.00 29.70 445 GLY A CA 1
ATOM 3416 C C . GLY A 1 445 ? 9.722 36.559 -4.956 1.00 29.70 445 GLY A C 1
ATOM 3417 O O . GLY A 1 445 ? 8.818 35.737 -4.811 1.00 29.70 445 GLY A O 1
ATOM 3418 N N . ASP A 1 446 ? 9.670 37.816 -4.517 1.00 25.47 446 ASP A N 1
ATOM 3419 C CA . ASP A 1 446 ? 8.457 38.551 -4.168 1.00 25.47 446 ASP A CA 1
ATOM 3420 C C . ASP A 1 446 ? 7.336 38.331 -5.198 1.00 25.47 446 ASP A C 1
ATOM 3422 O O . ASP A 1 446 ? 7.568 38.101 -6.387 1.00 25.47 446 ASP A O 1
ATOM 3426 N N . HIS A 1 447 ? 6.090 38.445 -4.742 1.00 35.00 447 HIS A N 1
ATOM 3427 C CA . HIS A 1 447 ? 4.923 38.463 -5.614 1.00 35.00 447 HIS A CA 1
ATOM 3428 C C . HIS A 1 447 ? 5.060 39.532 -6.716 1.00 35.00 447 HIS A C 1
ATOM 3430 O O . HIS A 1 447 ? 4.959 40.724 -6.434 1.00 35.00 447 HIS A O 1
ATOM 3436 N N . ASN A 1 448 ? 5.192 39.050 -7.959 1.00 30.30 448 ASN A N 1
ATOM 3437 C CA . ASN A 1 448 ? 5.053 39.695 -9.276 1.00 30.30 448 ASN A CA 1
ATOM 3438 C C . ASN A 1 448 ? 6.331 39.638 -10.130 1.00 30.30 448 ASN A C 1
ATOM 3440 O O . ASN A 1 448 ? 7.349 40.216 -9.781 1.00 30.30 448 ASN A O 1
ATOM 3444 N N . GLN A 1 449 ? 6.164 39.044 -11.321 1.00 26.78 449 GLN A N 1
ATOM 3445 C CA . GLN A 1 449 ? 7.112 38.873 -12.438 1.00 26.78 449 GLN A CA 1
ATOM 3446 C C . GLN A 1 449 ? 8.030 37.645 -12.358 1.00 26.78 449 GLN A C 1
ATOM 3448 O O . GLN A 1 449 ? 9.134 37.669 -11.834 1.00 26.78 449 GLN A O 1
ATOM 3453 N N . THR A 1 450 ? 7.562 36.557 -12.972 1.00 27.91 450 THR A N 1
ATOM 3454 C CA . THR A 1 450 ? 8.388 35.424 -13.395 1.00 27.91 450 THR A CA 1
ATOM 3455 C C . THR A 1 450 ? 9.096 35.774 -14.705 1.00 27.91 450 THR A C 1
ATOM 3457 O O . THR A 1 450 ? 8.503 35.625 -15.774 1.00 27.91 450 THR A O 1
ATOM 3460 N N . ASP A 1 451 ? 10.349 36.215 -14.624 1.00 23.52 451 ASP A N 1
ATOM 3461 C CA . ASP A 1 451 ? 11.297 36.119 -15.736 1.00 23.52 451 ASP A CA 1
ATOM 3462 C C . ASP A 1 451 ? 12.128 34.839 -15.544 1.00 23.52 451 ASP A C 1
ATOM 3464 O O . ASP A 1 451 ? 12.920 34.757 -14.605 1.00 23.52 451 ASP A O 1
ATOM 3468 N N . PRO A 1 452 ? 11.982 33.808 -16.394 1.00 30.70 452 PRO A N 1
ATOM 3469 C CA . PRO A 1 452 ? 12.975 32.752 -16.462 1.00 30.70 452 PRO A CA 1
ATOM 3470 C C . PRO A 1 452 ? 14.236 33.349 -17.087 1.00 30.70 452 PRO A C 1
ATOM 3472 O O . PRO A 1 452 ? 14.176 33.932 -18.168 1.00 30.70 452 PRO A O 1
ATOM 3475 N N . CYS A 1 453 ? 15.383 33.202 -16.423 1.00 23.72 453 CYS A N 1
ATOM 3476 C CA . CYS A 1 453 ? 16.673 33.623 -16.958 1.00 23.72 453 CYS A CA 1
ATOM 3477 C C . CYS A 1 453 ? 16.954 32.891 -18.290 1.00 23.72 453 CYS A C 1
ATOM 3479 O O . CYS A 1 453 ? 17.458 31.770 -18.334 1.00 23.72 453 CYS A O 1
ATOM 3481 N N . LEU A 1 454 ? 16.566 33.547 -19.381 1.00 25.92 454 LEU A N 1
ATOM 3482 C CA . LEU A 1 454 ? 16.748 33.193 -20.779 1.00 25.92 454 LEU A CA 1
ATOM 3483 C C . LEU A 1 454 ? 17.130 34.504 -21.467 1.00 25.92 454 LEU A C 1
ATOM 3485 O O . LEU A 1 454 ? 16.272 35.265 -21.897 1.00 25.92 454 LEU A O 1
ATOM 3489 N N . ILE A 1 455 ? 18.427 34.790 -21.565 1.00 22.48 455 ILE A N 1
ATOM 3490 C CA . ILE A 1 455 ? 18.928 35.750 -22.551 1.00 22.48 455 ILE A CA 1
ATOM 3491 C C . ILE A 1 455 ? 20.105 35.105 -23.277 1.00 22.48 455 ILE A C 1
ATOM 3493 O O . ILE A 1 455 ? 21.261 35.199 -22.875 1.00 22.48 455 ILE A O 1
ATOM 3497 N N . CYS A 1 456 ? 19.778 34.470 -24.404 1.00 21.48 456 CYS A N 1
ATOM 3498 C CA . CYS A 1 456 ? 20.524 34.731 -25.625 1.00 21.48 456 CYS A CA 1
ATOM 3499 C C . CYS A 1 456 ? 20.290 36.203 -25.996 1.00 21.48 456 CYS A C 1
ATOM 3501 O O . CYS A 1 456 ? 19.141 36.603 -26.180 1.00 21.48 456 CYS A O 1
ATOM 3503 N N . SER A 1 457 ? 21.347 36.995 -26.158 1.00 22.38 457 SER A N 1
ATOM 3504 C CA . SER A 1 457 ? 21.289 38.204 -26.979 1.00 22.38 457 SER A CA 1
ATOM 3505 C C . SER A 1 457 ? 21.920 37.894 -28.335 1.00 22.38 457 SER A C 1
ATOM 3507 O O . SER A 1 457 ? 22.992 37.302 -28.441 1.00 22.38 457 SER A O 1
ATOM 3509 N N . ALA A 1 458 ? 21.170 38.221 -29.383 1.00 24.28 458 ALA A N 1
ATOM 3510 C CA . ALA A 1 458 ? 21.499 37.972 -30.772 1.00 24.28 458 ALA A CA 1
ATOM 3511 C C . ALA A 1 458 ? 22.280 39.143 -31.386 1.00 24.28 458 ALA A C 1
ATOM 3513 O O . ALA A 1 458 ? 21.819 40.280 -31.347 1.00 24.28 458 ALA A O 1
ATOM 3514 N N . SER A 1 459 ? 23.390 38.832 -32.047 1.00 21.56 459 SER A N 1
ATOM 3515 C CA . SER A 1 459 ? 23.890 39.432 -33.295 1.00 21.56 459 SER A CA 1
ATOM 3516 C C . SER A 1 459 ? 25.030 38.499 -33.752 1.00 21.56 459 SER A C 1
ATOM 3518 O O . SER A 1 459 ? 25.802 38.030 -32.932 1.00 21.56 459 SER A O 1
ATOM 3520 N N . GLU A 1 460 ? 25.165 38.018 -34.983 1.00 23.88 460 GLU A N 1
ATOM 3521 C CA . GLU A 1 460 ? 24.878 38.580 -36.289 1.00 23.88 460 GLU A CA 1
ATOM 3522 C C . GLU A 1 460 ? 24.491 37.472 -37.288 1.00 23.88 460 GLU A C 1
ATOM 3524 O O . GLU A 1 460 ? 24.794 36.291 -37.128 1.00 23.88 460 GLU A O 1
ATOM 3529 N N . LYS A 1 461 ? 23.815 37.911 -38.350 1.00 28.31 461 LYS A N 1
ATOM 3530 C CA . LYS A 1 461 ? 23.479 37.203 -39.591 1.00 28.31 461 LYS A CA 1
ATOM 3531 C C . LYS A 1 461 ? 24.454 36.076 -39.967 1.00 28.31 461 LYS A C 1
ATOM 3533 O O . LYS A 1 461 ? 25.591 36.354 -40.318 1.00 28.31 461 LYS A O 1
ATOM 3538 N N . THR A 1 462 ? 23.952 34.854 -40.126 1.00 24.89 462 THR A N 1
ATOM 3539 C CA . THR A 1 462 ? 24.381 33.973 -41.226 1.00 24.89 462 THR A CA 1
ATOM 3540 C C . THR A 1 462 ? 23.264 32.998 -41.604 1.00 24.89 462 THR A C 1
ATOM 3542 O O . THR A 1 462 ? 22.653 32.339 -40.771 1.00 24.89 462 THR A O 1
ATOM 3545 N N . GLN A 1 463 ? 22.963 32.989 -42.901 1.00 23.94 463 GLN A N 1
ATOM 3546 C CA . GLN A 1 463 ? 22.064 32.080 -43.611 1.00 23.94 463 GLN A CA 1
ATOM 3547 C C . GLN A 1 463 ? 22.467 30.600 -43.454 1.00 23.94 463 GLN A C 1
ATOM 3549 O O . GLN A 1 463 ? 23.612 30.313 -43.100 1.00 23.94 463 GLN A O 1
ATOM 3554 N N . PRO A 1 464 ? 21.570 29.647 -43.783 1.00 26.39 464 PRO A N 1
ATOM 3555 C CA . PRO A 1 464 ? 21.868 28.224 -43.703 1.00 26.39 464 PRO A CA 1
ATOM 3556 C C . PRO A 1 464 ? 22.893 27.851 -44.778 1.00 26.39 464 PRO A C 1
ATOM 3558 O O . PRO A 1 464 ? 22.567 27.730 -45.959 1.00 26.39 464 PRO A O 1
ATOM 3561 N N . VAL A 1 465 ? 24.150 27.662 -44.380 1.00 23.31 465 VAL A N 1
ATOM 3562 C CA . VAL A 1 465 ? 25.156 27.083 -45.269 1.00 23.31 465 VAL A CA 1
ATOM 3563 C C . VAL A 1 465 ? 24.985 25.572 -45.242 1.00 23.31 465 VAL A C 1
ATOM 3565 O O . VAL A 1 465 ? 25.455 24.873 -44.347 1.00 23.31 465 VAL A O 1
ATOM 3568 N N . VAL A 1 466 ? 24.308 25.072 -46.274 1.00 34.41 466 VAL A N 1
ATOM 3569 C CA . VAL A 1 466 ? 24.438 23.695 -46.748 1.00 34.41 466 VAL A CA 1
ATOM 3570 C C . VAL A 1 466 ? 25.899 23.493 -47.154 1.00 34.41 466 VAL A C 1
ATOM 3572 O O . VAL A 1 466 ? 26.311 23.788 -48.275 1.00 34.41 466 VAL A O 1
ATOM 3575 N N . GLY A 1 467 ? 26.707 23.022 -46.209 1.00 22.98 467 GLY A N 1
ATOM 3576 C CA . GLY A 1 467 ? 28.083 22.619 -46.445 1.00 22.98 467 GLY A CA 1
ATOM 3577 C C . GLY A 1 467 ? 28.131 21.187 -46.961 1.00 22.98 467 GLY A C 1
ATOM 3578 O O . GLY A 1 467 ? 28.160 20.242 -46.178 1.00 22.98 467 GLY A O 1
ATOM 3579 N N . LYS A 1 468 ? 28.175 21.015 -48.287 1.00 28.41 468 LYS A N 1
ATOM 3580 C CA . LYS A 1 468 ? 28.695 19.787 -48.903 1.00 28.41 468 LYS A CA 1
ATOM 3581 C C . LYS A 1 468 ? 30.159 19.631 -48.482 1.00 28.41 468 LYS A C 1
ATOM 3583 O O . LYS A 1 468 ? 31.040 20.226 -49.093 1.00 28.41 468 LYS A O 1
ATOM 3588 N N . MET A 1 469 ? 30.421 18.790 -47.488 1.00 21.81 469 MET A N 1
ATOM 3589 C CA . MET A 1 469 ? 31.723 18.151 -47.330 1.00 21.81 469 MET A CA 1
ATOM 3590 C C . MET A 1 469 ? 31.581 16.675 -47.675 1.00 21.81 469 MET A C 1
ATOM 3592 O O . MET A 1 469 ? 31.013 15.877 -46.935 1.00 21.81 469 MET A O 1
ATOM 3596 N N . ALA A 1 470 ? 32.097 16.328 -48.852 1.00 27.31 470 ALA A N 1
ATOM 3597 C CA . ALA A 1 470 ? 32.397 14.958 -49.210 1.00 27.31 470 ALA A CA 1
ATOM 3598 C C . ALA A 1 470 ? 33.552 14.480 -48.320 1.00 27.31 470 ALA A C 1
ATOM 3600 O O . ALA A 1 470 ? 34.717 14.758 -48.593 1.00 27.31 470 ALA A O 1
ATOM 3601 N N . LEU A 1 471 ? 33.223 13.758 -47.253 1.00 22.12 471 LEU A N 1
ATOM 3602 C CA . LEU A 1 471 ? 34.170 12.923 -46.529 1.00 22.12 471 LEU A CA 1
ATOM 3603 C C . LEU A 1 471 ? 33.743 11.469 -46.711 1.00 22.12 471 LEU A C 1
ATOM 3605 O O . LEU A 1 471 ? 32.601 11.093 -46.458 1.00 22.12 471 LEU A O 1
ATOM 3609 N N . LYS A 1 472 ? 34.682 10.692 -47.258 1.00 21.59 472 LYS A N 1
ATOM 3610 C CA . LYS A 1 472 ? 34.625 9.251 -47.517 1.00 21.59 472 LYS A CA 1
ATOM 3611 C C . LYS A 1 472 ? 33.747 8.514 -46.504 1.00 21.59 472 LYS A C 1
ATOM 3613 O O . LYS A 1 472 ? 34.024 8.540 -45.309 1.00 21.59 472 LYS A O 1
ATOM 3618 N N . MET A 1 473 ? 32.786 7.746 -47.016 1.00 24.67 473 MET A N 1
ATOM 3619 C CA . MET A 1 473 ? 32.235 6.587 -46.317 1.00 24.67 473 MET A CA 1
ATOM 3620 C C . MET A 1 473 ? 33.386 5.653 -45.923 1.00 24.67 473 MET A C 1
ATOM 3622 O O . MET A 1 473 ? 33.810 4.808 -46.710 1.00 24.67 473 MET A O 1
ATOM 3626 N N . VAL A 1 474 ? 33.891 5.790 -44.701 1.00 23.55 474 VAL A N 1
ATOM 3627 C CA . VAL A 1 474 ? 34.569 4.689 -44.026 1.00 23.55 474 VAL A CA 1
ATOM 3628 C C . VAL A 1 474 ? 33.452 3.855 -43.416 1.00 23.55 474 VAL A C 1
ATOM 3630 O O . VAL A 1 474 ? 32.939 4.143 -42.337 1.00 23.55 474 VAL A O 1
ATOM 3633 N N . LYS A 1 475 ? 33.007 2.844 -44.171 1.00 29.27 475 LYS A N 1
ATOM 3634 C CA . LYS A 1 475 ? 32.245 1.733 -43.602 1.00 29.27 475 LYS A CA 1
ATOM 3635 C C . LYS A 1 475 ? 33.094 1.141 -42.477 1.00 29.27 475 LYS A C 1
ATOM 3637 O O . LYS A 1 475 ? 34.130 0.545 -42.749 1.00 29.27 475 LYS A O 1
ATOM 3642 N N . GLY A 1 476 ? 32.641 1.317 -41.243 1.00 31.06 476 GLY A N 1
ATOM 3643 C CA . GLY A 1 476 ? 33.244 0.719 -40.057 1.00 31.06 476 GLY A CA 1
ATOM 3644 C C . GLY A 1 476 ? 33.623 1.778 -39.035 1.00 31.06 476 GLY A C 1
ATOM 3645 O O . GLY A 1 476 ? 34.718 2.315 -39.110 1.00 31.06 476 GLY A O 1
ATOM 3646 N N . ASN A 1 477 ? 32.700 2.085 -38.116 1.00 31.25 477 ASN A N 1
ATOM 3647 C CA . ASN A 1 477 ? 33.018 2.482 -36.731 1.00 31.25 477 ASN A CA 1
ATOM 3648 C C . ASN A 1 477 ? 31.773 2.728 -35.854 1.00 31.25 477 ASN A C 1
ATOM 3650 O O . ASN A 1 477 ? 31.911 2.800 -34.640 1.00 31.25 477 ASN A O 1
ATOM 3654 N N . LEU A 1 478 ? 30.554 2.778 -36.412 1.00 28.52 478 LEU A N 1
ATOM 3655 C CA . LEU A 1 478 ? 29.329 2.972 -35.614 1.00 28.52 478 LEU A CA 1
ATOM 3656 C C . LEU A 1 478 ? 28.911 1.746 -34.768 1.00 28.52 478 LEU A C 1
ATOM 3658 O O . LEU A 1 478 ? 28.152 1.900 -33.816 1.00 28.52 478 LEU A O 1
ATOM 3662 N N . GLU A 1 479 ? 29.398 0.542 -35.087 1.00 34.28 479 GLU A N 1
ATOM 3663 C CA . GLU A 1 479 ? 29.102 -0.682 -34.318 1.00 34.28 479 GLU A CA 1
ATOM 3664 C C . GLU A 1 479 ? 29.951 -0.818 -33.042 1.00 34.28 479 GLU A C 1
ATOM 3666 O O . GLU A 1 479 ? 29.542 -1.499 -32.109 1.00 34.28 479 GLU A O 1
ATOM 3671 N N . ARG A 1 480 ? 31.103 -0.142 -32.951 1.00 41.91 480 ARG A N 1
ATOM 3672 C CA . ARG A 1 480 ? 32.136 -0.426 -31.931 1.00 41.91 480 ARG A CA 1
ATOM 3673 C C . ARG A 1 480 ? 32.123 0.494 -30.707 1.00 41.91 480 ARG A C 1
ATOM 3675 O O . ARG A 1 480 ? 33.086 0.541 -29.956 1.00 41.91 480 ARG A O 1
ATOM 3682 N N . MET A 1 481 ? 31.028 1.224 -30.502 1.00 33.19 481 MET A N 1
ATOM 3683 C CA . MET A 1 481 ? 30.734 1.916 -29.236 1.00 33.19 481 MET A CA 1
ATOM 3684 C C . MET A 1 481 ? 29.664 1.180 -28.407 1.00 33.19 481 MET A C 1
ATOM 3686 O O . MET A 1 481 ? 29.313 1.619 -27.315 1.00 33.19 481 MET A O 1
ATOM 3690 N N . PHE A 1 482 ? 29.138 0.070 -28.939 1.00 46.78 482 PHE A N 1
ATOM 3691 C CA . PHE A 1 482 ? 28.065 -0.749 -28.376 1.00 46.78 482 PHE A CA 1
ATOM 3692 C C . PHE A 1 482 ? 28.561 -2.168 -28.101 1.00 46.78 482 PHE A C 1
ATOM 3694 O O . PHE A 1 482 ? 27.967 -3.147 -28.557 1.00 46.78 482 PHE A O 1
ATOM 3701 N N . ASP A 1 483 ? 29.655 -2.284 -27.355 1.00 55.25 483 ASP A N 1
ATOM 3702 C CA . ASP A 1 483 ? 30.140 -3.592 -26.934 1.00 55.25 483 ASP A CA 1
ATOM 3703 C C . ASP A 1 483 ? 29.089 -4.212 -26.007 1.00 55.25 483 ASP A C 1
ATOM 3705 O O . ASP A 1 483 ? 28.902 -3.792 -24.859 1.00 55.25 483 ASP A O 1
ATOM 3709 N N . LYS A 1 484 ? 28.352 -5.199 -26.533 1.00 70.88 484 LYS A N 1
ATOM 3710 C CA . LYS A 1 484 ? 27.376 -5.999 -25.781 1.00 70.88 484 LYS A CA 1
ATOM 3711 C C . LYS A 1 484 ? 28.036 -6.448 -24.480 1.00 70.88 484 LYS A C 1
ATOM 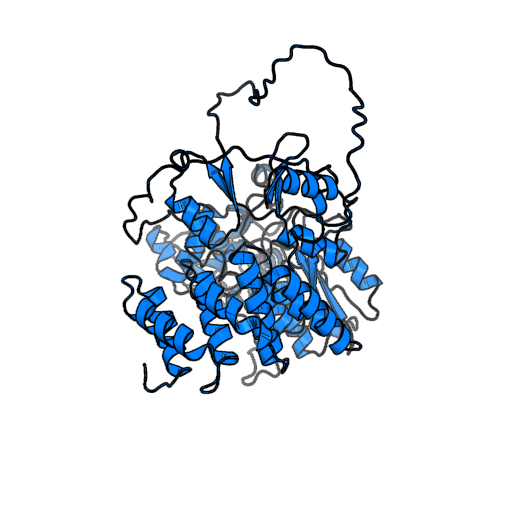3713 O O . LYS A 1 484 ? 29.140 -7.000 -24.505 1.00 70.88 484 LYS A O 1
ATOM 3718 N N . ASN A 1 485 ? 27.391 -6.209 -23.342 1.00 82.44 4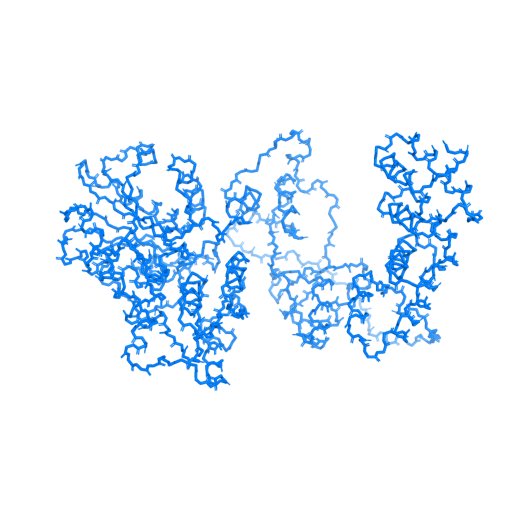85 ASN A N 1
ATOM 3719 C CA . ASN A 1 485 ? 27.922 -6.668 -22.059 1.00 82.44 485 ASN A CA 1
ATOM 3720 C C . ASN A 1 485 ? 27.624 -8.164 -21.853 1.00 82.44 485 ASN A C 1
ATOM 3722 O O . ASN A 1 485 ? 26.915 -8.794 -22.642 1.00 82.44 485 ASN A O 1
ATOM 3726 N N . LEU A 1 486 ? 28.159 -8.750 -20.780 1.00 87.62 486 LEU A N 1
ATOM 3727 C CA . LEU A 1 486 ? 27.925 -10.159 -20.444 1.00 87.62 486 LEU A CA 1
ATOM 3728 C C . LEU A 1 486 ? 26.429 -10.529 -20.375 1.00 87.62 486 LEU A C 1
ATOM 3730 O O . LEU A 1 486 ? 26.029 -11.588 -20.856 1.00 87.62 486 LEU A O 1
ATOM 3734 N N . THR A 1 487 ? 25.585 -9.654 -19.830 1.00 82.75 487 THR A N 1
ATOM 3735 C CA . THR A 1 487 ? 24.137 -9.892 -19.733 1.00 82.75 487 THR A CA 1
ATOM 3736 C C . THR A 1 487 ? 23.489 -9.983 -21.114 1.00 82.75 487 THR A C 1
ATOM 3738 O O . THR A 1 487 ? 22.600 -10.809 -21.327 1.00 82.75 487 THR A O 1
ATOM 3741 N N . ASP A 1 488 ? 23.942 -9.166 -22.064 1.00 84.62 488 ASP A N 1
ATOM 3742 C CA . ASP A 1 488 ? 23.454 -9.191 -23.443 1.00 84.62 488 ASP A CA 1
ATOM 3743 C C . ASP A 1 488 ? 23.910 -10.454 -24.185 1.00 84.62 488 ASP A C 1
ATOM 3745 O O . ASP A 1 488 ? 23.118 -11.031 -24.932 1.00 84.62 488 ASP A O 1
ATOM 3749 N N . LEU A 1 489 ? 25.130 -10.941 -23.923 1.00 87.38 489 LEU A N 1
ATOM 3750 C CA . LEU A 1 489 ? 25.600 -12.239 -24.422 1.00 87.38 489 LEU A CA 1
ATOM 3751 C C . LEU A 1 489 ? 24.715 -13.382 -23.903 1.00 87.38 489 LEU A C 1
ATOM 3753 O O . LEU A 1 489 ? 24.192 -14.160 -24.699 1.00 87.38 489 LEU A O 1
ATOM 3757 N N . VAL A 1 490 ? 24.484 -13.448 -22.587 1.00 89.25 490 VAL A N 1
ATOM 3758 C CA . VAL A 1 490 ? 23.663 -14.496 -21.951 1.00 89.25 490 VAL A CA 1
ATOM 3759 C C . VAL A 1 490 ? 22.224 -14.461 -22.471 1.00 89.25 490 VAL A C 1
ATOM 3761 O O . VAL A 1 490 ? 21.641 -15.502 -22.780 1.00 89.25 490 VAL A O 1
ATOM 3764 N N . ARG A 1 491 ? 21.632 -13.266 -22.603 1.00 85.50 491 ARG A N 1
ATOM 3765 C CA . ARG A 1 491 ? 20.288 -13.098 -23.175 1.00 85.50 491 ARG A CA 1
ATOM 3766 C C . ARG A 1 491 ? 20.253 -13.530 -24.642 1.00 85.50 491 ARG A C 1
ATOM 3768 O O . ARG A 1 491 ? 19.311 -14.199 -25.054 1.00 85.50 491 ARG A O 1
ATOM 3775 N N . GLY A 1 492 ? 21.281 -13.174 -25.410 1.00 84.56 492 GLY A N 1
ATOM 3776 C CA . GLY A 1 492 ? 21.432 -13.562 -26.807 1.00 84.56 492 GLY A CA 1
ATOM 3777 C C . GLY A 1 492 ? 21.482 -15.076 -26.994 1.00 84.56 492 GLY A C 1
ATOM 3778 O O . GLY A 1 492 ? 20.721 -15.604 -27.798 1.00 84.56 492 GLY A O 1
ATOM 3779 N N . ILE A 1 493 ? 22.291 -15.775 -26.194 1.00 86.75 493 ILE A N 1
ATOM 3780 C CA . ILE A 1 493 ? 22.382 -17.244 -26.198 1.00 86.75 493 ILE A CA 1
ATOM 3781 C C . ILE A 1 493 ? 21.010 -17.861 -25.885 1.00 86.75 493 ILE A C 1
ATOM 3783 O O . ILE A 1 493 ? 20.496 -18.663 -26.661 1.00 86.75 493 ILE A O 1
ATOM 3787 N N . ARG A 1 494 ? 20.340 -17.402 -24.817 1.00 86.00 494 ARG A N 1
ATOM 3788 C CA . ARG A 1 494 ? 19.010 -17.905 -24.412 1.00 86.00 494 ARG A CA 1
ATOM 3789 C C . ARG A 1 494 ? 17.919 -17.719 -25.467 1.00 86.00 494 ARG A C 1
ATOM 3791 O O . ARG A 1 494 ? 16.985 -18.518 -25.503 1.00 86.00 494 ARG A O 1
ATOM 3798 N N . ASN A 1 495 ? 18.017 -16.673 -26.283 1.00 83.88 495 ASN A N 1
ATOM 3799 C CA . ASN A 1 495 ? 17.047 -16.360 -27.332 1.00 83.88 495 ASN A CA 1
ATOM 3800 C C . ASN A 1 495 ? 17.331 -17.090 -28.656 1.00 83.88 495 ASN A C 1
ATOM 3802 O O . ASN A 1 495 ? 16.477 -17.073 -29.537 1.00 83.88 495 ASN A O 1
ATOM 3806 N N . ASN A 1 496 ? 18.494 -17.732 -28.802 1.00 84.38 496 ASN A N 1
ATOM 3807 C CA . ASN A 1 496 ? 18.917 -18.430 -30.019 1.00 84.38 496 ASN A CA 1
ATOM 3808 C C . ASN A 1 496 ? 19.095 -19.941 -29.784 1.00 84.38 496 ASN A C 1
ATOM 3810 O O . ASN A 1 496 ? 20.035 -20.530 -30.309 1.00 84.38 496 ASN A O 1
ATOM 3814 N N . LYS A 1 497 ? 18.196 -20.583 -29.022 1.00 81.19 497 LYS A N 1
ATOM 3815 C CA . LYS A 1 497 ? 18.305 -22.016 -28.667 1.00 81.19 497 LYS A CA 1
ATOM 3816 C C . LYS A 1 497 ? 18.447 -22.941 -29.879 1.00 81.19 497 LYS A C 1
ATOM 3818 O O . LYS A 1 497 ? 19.231 -23.879 -29.842 1.00 81.19 497 LYS A O 1
ATOM 3823 N N . ASP A 1 498 ? 17.744 -22.638 -30.968 1.00 82.88 498 ASP A N 1
ATOM 3824 C CA . ASP A 1 498 ? 17.744 -23.478 -32.173 1.00 82.88 498 ASP A CA 1
ATOM 3825 C C . ASP A 1 498 ? 19.016 -23.316 -33.032 1.00 82.88 498 ASP A C 1
ATOM 3827 O O . ASP A 1 498 ? 19.234 -24.088 -33.960 1.00 82.88 498 ASP A O 1
ATOM 3831 N N . ASN A 1 499 ? 19.858 -22.309 -32.755 1.00 88.06 499 ASN A N 1
ATOM 3832 C CA . ASN A 1 499 ? 21.078 -21.994 -33.517 1.00 88.06 499 ASN A CA 1
ATOM 3833 C C . ASN A 1 499 ? 22.237 -21.533 -32.610 1.00 88.06 499 ASN A C 1
ATOM 3835 O O . ASN A 1 499 ? 23.061 -20.698 -32.997 1.00 88.06 499 ASN A O 1
ATOM 3839 N N . GLU A 1 500 ? 22.301 -22.073 -31.394 1.00 87.69 500 GLU A N 1
ATOM 3840 C CA . GLU A 1 500 ? 23.159 -21.577 -30.316 1.00 87.69 500 GLU A CA 1
ATOM 3841 C C . GLU A 1 500 ? 24.649 -21.560 -30.695 1.00 87.69 500 GLU A C 1
ATOM 3843 O O . GLU A 1 500 ? 25.313 -20.532 -30.562 1.00 87.69 500 GLU A O 1
ATOM 3848 N N . ALA A 1 501 ? 25.158 -22.654 -31.270 1.00 87.06 501 ALA A N 1
ATOM 3849 C CA . ALA A 1 501 ? 26.562 -22.773 -31.672 1.00 87.06 501 ALA A CA 1
ATOM 3850 C C . ALA A 1 501 ? 26.977 -21.717 -32.714 1.00 87.06 501 ALA A C 1
ATOM 3852 O O . ALA A 1 501 ? 28.069 -21.151 -32.642 1.00 87.06 501 ALA A O 1
ATOM 3853 N N . LYS A 1 502 ? 26.088 -21.403 -33.667 1.00 86.75 502 LYS A N 1
ATOM 3854 C CA . LYS A 1 502 ? 26.339 -20.385 -34.698 1.00 86.75 502 LYS A CA 1
ATOM 3855 C C . LYS A 1 502 ? 26.359 -18.980 -34.095 1.00 86.75 502 LYS A C 1
ATOM 3857 O O . LYS A 1 502 ? 27.198 -18.165 -34.475 1.00 86.75 502 LYS A O 1
ATOM 3862 N N . TYR A 1 503 ? 25.457 -18.709 -33.153 1.00 87.19 503 TYR A N 1
ATOM 3863 C CA . TYR A 1 503 ? 25.411 -17.435 -32.441 1.00 87.19 503 TYR A CA 1
ATOM 3864 C C . TYR A 1 503 ? 26.660 -17.230 -31.574 1.00 87.19 503 TYR A C 1
ATOM 3866 O O . TYR A 1 503 ? 27.280 -16.169 -31.623 1.00 87.19 503 TYR A O 1
ATOM 3874 N N . ILE A 1 504 ? 27.087 -18.262 -30.841 1.00 90.69 504 ILE A N 1
ATOM 3875 C CA . ILE A 1 504 ? 28.291 -18.198 -30.004 1.00 90.69 504 ILE A CA 1
ATOM 3876 C C . ILE A 1 504 ? 29.548 -18.003 -30.856 1.00 90.69 504 ILE A C 1
ATOM 3878 O O . ILE A 1 504 ? 30.375 -17.159 -30.515 1.00 90.69 504 ILE A O 1
ATOM 3882 N N . ALA A 1 505 ? 29.667 -18.689 -31.998 1.00 89.12 505 ALA A N 1
ATOM 3883 C CA . ALA A 1 505 ? 30.777 -18.476 -32.929 1.00 89.12 505 ALA A CA 1
ATOM 3884 C C . ALA A 1 505 ? 30.862 -17.014 -33.409 1.00 89.12 505 ALA A C 1
ATOM 3886 O O . ALA A 1 505 ? 31.946 -16.434 -33.434 1.00 89.12 505 ALA A O 1
ATOM 3887 N N . GLN A 1 506 ? 29.721 -16.385 -33.716 1.00 88.00 506 GLN A N 1
ATOM 3888 C CA . GLN A 1 506 ? 29.676 -14.960 -34.053 1.00 88.00 506 GLN A CA 1
ATOM 3889 C C . GLN A 1 506 ? 30.111 -14.080 -32.870 1.00 88.00 506 GLN A C 1
ATOM 3891 O O . GLN A 1 506 ? 30.910 -13.161 -33.050 1.00 88.00 506 GLN A O 1
ATOM 3896 N N . CYS A 1 507 ? 29.628 -14.366 -31.659 1.00 90.69 507 CYS A N 1
ATOM 3897 C CA . CYS A 1 507 ? 30.024 -13.623 -30.463 1.00 90.69 507 CYS A CA 1
ATOM 3898 C C . CYS A 1 507 ? 31.526 -13.734 -30.169 1.00 90.69 507 CYS A C 1
ATOM 3900 O O . CYS A 1 507 ? 32.127 -12.747 -29.758 1.00 90.69 507 CYS A O 1
ATOM 3902 N N . ILE A 1 508 ? 32.149 -14.891 -30.406 1.00 92.06 508 ILE A N 1
ATOM 3903 C CA . ILE A 1 508 ? 33.600 -15.066 -30.247 1.00 92.06 508 ILE A CA 1
ATOM 3904 C C . ILE A 1 508 ? 34.371 -14.162 -31.219 1.00 92.06 508 ILE A C 1
ATOM 3906 O O . ILE A 1 508 ? 35.352 -13.536 -30.817 1.00 92.06 508 ILE A O 1
ATOM 3910 N N . GLU A 1 509 ? 33.927 -14.033 -32.470 1.00 90.62 509 GLU A N 1
ATOM 3911 C CA . GLU A 1 509 ? 34.560 -13.127 -33.438 1.00 90.62 509 GLU A CA 1
ATOM 3912 C C . GLU A 1 509 ? 34.389 -11.646 -33.062 1.00 90.62 509 GLU A C 1
ATOM 3914 O O . GLU A 1 509 ? 35.334 -10.868 -33.203 1.00 90.62 509 GLU A O 1
ATOM 3919 N N . GLU A 1 510 ? 33.230 -11.255 -32.522 1.00 90.19 510 GLU A N 1
ATOM 3920 C CA . GLU A 1 510 ? 33.011 -9.913 -31.957 1.00 90.19 510 GLU A CA 1
ATOM 3921 C C . GLU A 1 510 ? 33.978 -9.655 -30.783 1.00 90.19 510 GLU A C 1
ATOM 3923 O O . GLU A 1 510 ? 34.703 -8.659 -30.769 1.00 90.19 510 GLU A O 1
ATOM 3928 N N . ILE A 1 511 ? 34.084 -10.604 -29.849 1.00 93.31 511 ILE A N 1
ATOM 3929 C CA . ILE A 1 511 ? 34.973 -10.517 -28.682 1.00 93.31 511 ILE A CA 1
ATOM 3930 C C . ILE A 1 511 ? 36.449 -10.414 -29.094 1.00 93.31 511 ILE A C 1
ATOM 3932 O O . ILE A 1 511 ? 37.196 -9.619 -28.526 1.00 93.31 511 ILE A O 1
ATOM 3936 N N . LYS A 1 512 ? 36.894 -11.160 -30.114 1.00 93.06 512 LYS A N 1
ATOM 3937 C CA . LYS A 1 512 ? 38.263 -11.037 -30.648 1.00 93.06 512 LYS A CA 1
ATOM 3938 C C . LYS A 1 512 ? 38.571 -9.624 -31.145 1.00 93.06 512 LYS A C 1
ATOM 3940 O O . LYS A 1 512 ? 39.720 -9.195 -31.058 1.00 93.06 512 LYS A O 1
ATOM 3945 N N . GLN A 1 513 ? 37.583 -8.902 -31.677 1.00 89.31 513 GLN A N 1
ATOM 3946 C CA . GLN A 1 513 ? 37.764 -7.510 -32.098 1.00 89.31 513 GLN A CA 1
ATOM 3947 C C . GLN A 1 513 ? 37.848 -6.565 -30.899 1.00 89.31 513 GLN A C 1
ATOM 3949 O O . GLN A 1 513 ? 38.677 -5.658 -30.908 1.00 89.31 513 GLN A O 1
ATOM 3954 N N . GLU A 1 514 ? 37.039 -6.794 -29.864 1.00 90.31 514 GLU A N 1
ATOM 3955 C CA . GLU A 1 514 ? 37.074 -6.026 -28.614 1.00 90.31 514 GLU A CA 1
ATOM 3956 C C . GLU A 1 514 ? 38.422 -6.157 -27.894 1.00 90.31 514 GLU A C 1
ATOM 3958 O O . GLU A 1 514 ? 38.995 -5.159 -27.465 1.00 90.31 514 GLU A O 1
ATOM 3963 N N . LEU A 1 515 ? 38.986 -7.367 -27.837 1.00 92.44 515 LEU A N 1
ATOM 3964 C CA . LEU A 1 515 ? 40.280 -7.621 -27.192 1.00 92.44 515 LEU A CA 1
ATOM 3965 C C . LEU A 1 515 ? 41.462 -6.910 -27.871 1.00 92.44 515 LEU A C 1
ATOM 3967 O O . LEU A 1 515 ? 42.484 -6.678 -27.234 1.00 92.44 515 LEU A O 1
ATOM 3971 N N . ARG A 1 516 ? 41.332 -6.527 -29.147 1.00 90.50 516 ARG A N 1
ATOM 3972 C CA . ARG A 1 516 ? 42.365 -5.768 -29.875 1.00 90.50 516 ARG A CA 1
ATOM 3973 C C . ARG A 1 516 ? 42.357 -4.269 -29.565 1.00 90.50 516 ARG A C 1
ATOM 3975 O O . ARG A 1 516 ? 43.249 -3.572 -30.032 1.00 90.50 516 ARG A O 1
ATOM 3982 N N . GLN A 1 517 ? 41.355 -3.760 -28.851 1.00 85.00 517 GLN A N 1
ATOM 3983 C CA . GLN A 1 517 ? 41.251 -2.334 -28.532 1.00 85.00 517 GLN A CA 1
ATOM 3984 C C . GLN A 1 517 ? 42.111 -1.972 -27.323 1.00 85.00 517 GLN A C 1
ATOM 3986 O O . GLN A 1 517 ? 42.117 -2.719 -26.359 1.00 85.00 517 GLN A O 1
ATOM 3991 N N . ASP A 1 518 ? 42.724 -0.789 -27.286 1.00 84.38 518 ASP A N 1
ATOM 3992 C CA . ASP A 1 518 ? 43.594 -0.374 -26.166 1.00 84.38 518 ASP A CA 1
ATOM 3993 C C . ASP A 1 518 ? 42.843 -0.063 -24.851 1.00 84.38 518 ASP A C 1
ATOM 3995 O O . ASP A 1 518 ? 43.448 0.109 -23.792 1.00 84.38 518 ASP A O 1
ATOM 3999 N N . ASN A 1 519 ? 41.509 0.015 -24.876 1.00 86.50 519 ASN A N 1
ATOM 4000 C CA . ASN A 1 519 ? 40.717 0.361 -23.698 1.00 86.50 519 ASN A CA 1
ATOM 4001 C C . ASN A 1 519 ? 40.561 -0.832 -22.740 1.00 86.50 519 ASN A C 1
ATOM 4003 O O . ASN A 1 519 ? 39.825 -1.782 -23.012 1.00 86.50 519 ASN A O 1
ATOM 4007 N N . VAL A 1 520 ? 41.163 -0.732 -21.551 1.00 88.44 520 VAL A N 1
ATOM 4008 C CA . VAL A 1 520 ? 41.117 -1.791 -20.528 1.00 88.44 520 VAL A CA 1
ATOM 4009 C C . VAL A 1 520 ? 39.697 -2.152 -20.064 1.00 88.44 520 VAL A C 1
ATOM 4011 O O . VAL A 1 520 ? 39.457 -3.292 -19.678 1.00 88.44 520 VAL A O 1
ATOM 4014 N N . ASN A 1 521 ? 38.729 -1.225 -20.120 1.00 85.81 521 ASN A N 1
ATOM 4015 C CA . ASN A 1 521 ? 37.332 -1.527 -19.771 1.00 85.81 521 ASN A CA 1
ATOM 4016 C C . ASN A 1 521 ? 36.673 -2.427 -20.812 1.00 85.81 521 ASN A C 1
ATOM 4018 O O . ASN A 1 521 ? 35.922 -3.334 -20.456 1.00 85.81 521 ASN A O 1
ATOM 4022 N N . VAL A 1 522 ? 36.970 -2.170 -22.087 1.00 89.50 522 VAL A N 1
ATOM 4023 C CA . VAL A 1 522 ? 36.483 -2.976 -23.206 1.00 89.50 522 VAL A CA 1
ATOM 4024 C C . VAL A 1 522 ? 37.095 -4.369 -23.118 1.00 89.50 522 VAL A C 1
ATOM 4026 O O . VAL A 1 522 ? 36.354 -5.349 -23.077 1.00 89.50 522 VAL A O 1
ATOM 4029 N N . LYS A 1 523 ? 38.421 -4.464 -22.934 1.00 93.56 523 LYS A N 1
ATOM 4030 C CA . LYS A 1 523 ? 39.101 -5.749 -22.705 1.00 93.56 523 LYS A CA 1
ATOM 4031 C C . LYS A 1 523 ? 38.541 -6.488 -21.491 1.00 93.56 523 LYS A C 1
ATOM 4033 O O . LYS A 1 523 ? 38.320 -7.689 -21.557 1.00 93.56 523 LYS A O 1
ATOM 4038 N N . SER A 1 524 ? 38.258 -5.788 -20.393 1.00 94.69 524 SER A N 1
ATOM 4039 C CA . SER A 1 524 ? 37.689 -6.403 -19.192 1.00 94.69 524 SER A CA 1
ATOM 4040 C C . SER A 1 524 ? 36.279 -6.958 -19.429 1.00 94.69 524 SER A C 1
ATOM 4042 O O . SER A 1 524 ? 35.992 -8.080 -19.016 1.00 94.69 524 SER A O 1
ATOM 4044 N N . ASN A 1 525 ? 35.415 -6.230 -20.143 1.00 93.19 525 ASN A N 1
ATOM 4045 C CA . ASN A 1 525 ? 34.089 -6.721 -20.532 1.00 93.19 525 ASN A CA 1
ATOM 4046 C C . ASN A 1 525 ? 34.181 -7.919 -21.499 1.00 93.19 525 ASN A C 1
ATOM 4048 O O . ASN A 1 525 ? 33.455 -8.903 -21.346 1.00 93.19 525 ASN A O 1
ATOM 4052 N N . ALA A 1 526 ? 35.110 -7.870 -22.454 1.00 94.81 526 ALA A N 1
ATOM 4053 C CA . ALA A 1 526 ? 35.406 -8.963 -23.374 1.00 94.81 526 ALA A CA 1
ATOM 4054 C C . ALA A 1 526 ? 35.889 -10.224 -22.633 1.00 94.81 526 ALA A C 1
ATOM 4056 O O . ALA A 1 526 ? 35.376 -11.317 -22.871 1.00 94.81 526 ALA A O 1
ATOM 4057 N N . VAL A 1 527 ? 36.802 -10.071 -21.667 1.00 96.00 527 VAL A N 1
ATOM 4058 C CA . VAL A 1 527 ? 37.275 -11.165 -20.805 1.00 96.00 527 VAL A CA 1
ATOM 4059 C C . VAL A 1 527 ? 36.134 -11.735 -19.960 1.00 96.00 527 VAL A C 1
ATOM 4061 O O . VAL A 1 527 ? 35.991 -12.949 -19.909 1.00 96.00 527 VAL A O 1
ATOM 4064 N N . ALA A 1 528 ? 35.261 -10.905 -19.378 1.00 95.81 528 ALA A N 1
ATOM 4065 C CA . ALA A 1 528 ? 34.097 -11.394 -18.628 1.00 95.81 528 ALA A CA 1
ATOM 4066 C C . ALA A 1 528 ? 33.153 -12.253 -19.492 1.00 95.81 528 ALA A C 1
ATOM 4068 O O . ALA A 1 528 ? 32.630 -13.268 -19.027 1.00 95.81 528 ALA A O 1
ATOM 4069 N N . LYS A 1 529 ? 32.952 -11.865 -20.758 1.00 95.44 529 LYS A N 1
ATOM 4070 C CA . LYS A 1 529 ? 32.197 -12.654 -21.740 1.00 95.44 529 LYS A CA 1
ATOM 4071 C C . LYS A 1 529 ? 32.868 -13.993 -22.038 1.00 95.44 529 LYS A C 1
ATOM 4073 O O . LYS A 1 529 ? 32.181 -15.011 -22.054 1.00 95.44 529 LYS A O 1
ATOM 4078 N N . LEU A 1 530 ? 34.188 -14.006 -22.219 1.00 95.50 530 LEU A N 1
ATOM 4079 C CA . LEU A 1 530 ? 34.946 -15.243 -22.412 1.00 95.50 530 LEU A CA 1
ATOM 4080 C C . LEU A 1 530 ? 34.870 -16.164 -21.200 1.00 95.50 530 LEU A C 1
ATOM 4082 O O . LEU A 1 530 ? 34.627 -17.350 -21.381 1.00 95.50 530 LEU A O 1
ATOM 4086 N N . THR A 1 531 ? 34.993 -15.642 -19.977 1.00 94.81 531 THR A N 1
ATOM 4087 C CA . THR A 1 531 ? 34.871 -16.454 -18.758 1.00 94.81 531 THR A CA 1
ATOM 4088 C C . THR A 1 531 ? 33.540 -17.201 -18.716 1.00 94.81 531 THR A C 1
ATOM 4090 O O . THR A 1 531 ? 33.504 -18.380 -18.384 1.00 94.81 531 THR A O 1
ATOM 4093 N N . TYR A 1 532 ? 32.441 -16.546 -19.101 1.00 95.00 532 TYR A N 1
ATOM 4094 C CA . TYR A 1 532 ? 31.141 -17.209 -19.184 1.00 95.00 532 TYR A CA 1
ATOM 4095 C C . TYR A 1 532 ? 31.107 -18.301 -20.261 1.00 95.00 532 TYR A C 1
ATOM 4097 O O . TYR A 1 532 ? 30.609 -19.393 -20.004 1.00 95.00 532 TYR A O 1
ATOM 4105 N N . LEU A 1 533 ? 31.668 -18.040 -21.445 1.00 93.69 533 LEU A N 1
ATOM 4106 C CA . LEU A 1 533 ? 31.753 -19.047 -22.507 1.00 93.69 533 LEU A CA 1
ATOM 4107 C C . LEU A 1 533 ? 32.619 -20.250 -22.094 1.00 93.69 533 LEU A C 1
ATOM 4109 O O . LEU A 1 533 ? 32.236 -21.382 -22.378 1.00 93.69 533 LEU A O 1
ATOM 4113 N N . GLN A 1 534 ? 33.704 -20.029 -21.349 1.00 93.12 534 GLN A N 1
ATOM 4114 C CA . GLN A 1 534 ? 34.515 -21.093 -20.747 1.00 93.12 534 GLN A CA 1
ATOM 4115 C C . GLN A 1 534 ? 33.688 -21.952 -19.784 1.00 93.12 534 GLN A C 1
ATOM 4117 O O . GLN A 1 534 ? 33.748 -23.177 -19.851 1.00 93.12 534 GLN A O 1
ATOM 4122 N N . MET A 1 535 ? 32.843 -21.340 -18.946 1.00 91.31 535 MET A N 1
ATOM 4123 C CA . MET A 1 535 ? 31.915 -22.081 -18.077 1.00 91.31 535 MET A CA 1
ATOM 4124 C C . MET A 1 535 ? 30.867 -22.879 -18.872 1.00 91.31 535 MET A C 1
ATOM 4126 O O . MET A 1 535 ? 30.366 -23.890 -18.387 1.00 91.31 535 MET A O 1
ATOM 4130 N N . CYS A 1 536 ? 30.546 -22.450 -20.095 1.00 88.81 536 CYS A N 1
ATOM 4131 C CA . CYS A 1 536 ? 29.704 -23.190 -21.037 1.00 88.81 536 CYS A CA 1
ATOM 4132 C C . CYS A 1 536 ? 30.474 -24.250 -21.853 1.00 88.81 536 CYS A C 1
ATOM 4134 O O . CYS A 1 536 ? 29.869 -24.898 -22.704 1.00 88.81 536 CYS A O 1
ATOM 4136 N N . GLY A 1 537 ? 31.776 -24.440 -21.607 1.00 89.94 537 GLY A N 1
ATOM 4137 C CA . GLY A 1 537 ? 32.611 -25.461 -22.250 1.00 89.94 537 GLY A CA 1
ATOM 4138 C C . GLY A 1 537 ? 33.332 -25.020 -23.530 1.00 89.94 537 GLY A C 1
ATOM 4139 O O . GLY A 1 537 ? 33.862 -25.874 -24.238 1.00 89.94 537 GLY A O 1
ATOM 4140 N N . TYR A 1 538 ? 33.362 -23.723 -23.852 1.00 91.19 538 TYR A N 1
ATOM 4141 C CA . TYR A 1 538 ? 34.098 -23.200 -25.011 1.00 91.19 538 TYR A CA 1
ATOM 4142 C C . TYR A 1 538 ? 35.524 -22.817 -24.628 1.00 91.19 538 TYR A C 1
ATOM 4144 O O . TYR A 1 538 ? 35.703 -22.031 -23.709 1.00 91.19 538 TYR A O 1
ATOM 4152 N N . ASP A 1 539 ? 36.521 -23.293 -25.375 1.00 88.25 539 ASP A N 1
ATOM 4153 C CA . ASP A 1 539 ? 37.927 -22.977 -25.107 1.00 88.25 539 ASP A CA 1
ATOM 4154 C C . ASP A 1 539 ? 38.255 -21.489 -25.335 1.00 88.25 539 ASP A C 1
ATOM 4156 O O . ASP A 1 539 ? 38.042 -20.929 -26.421 1.00 88.25 539 ASP A O 1
ATOM 4160 N N . ILE A 1 540 ? 38.822 -20.856 -24.305 1.00 91.31 540 ILE A N 1
ATOM 4161 C CA . ILE A 1 540 ? 39.284 -19.462 -24.341 1.00 91.31 540 ILE A CA 1
ATOM 4162 C C . ILE A 1 540 ? 40.801 -19.317 -24.166 1.00 91.31 540 ILE A C 1
ATOM 4164 O O . ILE A 1 540 ? 41.281 -18.192 -24.019 1.00 91.31 540 ILE A O 1
ATOM 4168 N N . SER A 1 541 ? 41.570 -20.412 -24.206 1.00 84.88 541 SER A N 1
ATOM 4169 C CA . SER A 1 541 ? 43.018 -20.414 -23.923 1.00 84.88 541 SER A CA 1
ATOM 4170 C C . SER A 1 541 ? 43.809 -19.427 -24.796 1.00 84.88 541 SER A C 1
ATOM 4172 O O . SER A 1 541 ? 44.777 -18.809 -24.351 1.00 84.88 541 SER A O 1
ATOM 4174 N N . TRP A 1 542 ? 43.336 -19.174 -26.020 1.00 91.19 542 TRP A N 1
ATOM 4175 C CA . TRP A 1 542 ? 43.888 -18.185 -26.953 1.00 91.19 542 TRP A CA 1
ATOM 4176 C C . TRP A 1 542 ? 43.837 -16.729 -26.445 1.00 91.19 542 TRP A C 1
ATOM 4178 O O . TRP A 1 542 ? 44.541 -15.868 -26.974 1.00 91.19 542 TRP A O 1
ATOM 4188 N N . ALA A 1 543 ? 43.021 -16.424 -25.433 1.00 92.81 543 ALA A N 1
ATOM 4189 C CA . ALA A 1 543 ? 42.882 -15.087 -24.858 1.00 92.81 543 ALA A CA 1
ATOM 4190 C C . ALA A 1 543 ? 43.820 -14.826 -23.665 1.00 92.81 543 ALA A C 1
ATOM 4192 O O . ALA A 1 543 ? 43.753 -13.747 -23.071 1.00 92.81 543 ALA A O 1
ATOM 4193 N N . GLY A 1 544 ? 44.705 -15.768 -23.318 1.00 91.50 544 GLY A N 1
ATOM 4194 C CA . GLY A 1 544 ? 45.487 -15.735 -22.081 1.00 91.50 544 GLY A CA 1
ATOM 4195 C C . GLY A 1 544 ? 46.283 -14.445 -21.834 1.00 91.50 544 GLY A C 1
ATOM 4196 O O . GLY A 1 544 ? 46.221 -13.890 -20.738 1.00 91.50 544 GLY A O 1
ATOM 4197 N N . PHE A 1 545 ? 46.950 -13.882 -22.846 1.00 92.19 545 PHE A N 1
ATOM 4198 C CA . PHE A 1 545 ? 47.659 -12.602 -22.683 1.00 92.19 545 PHE A CA 1
ATOM 4199 C C . PHE A 1 545 ? 46.723 -11.434 -22.341 1.00 92.19 545 PHE A C 1
ATOM 4201 O O . PHE A 1 545 ? 47.067 -10.603 -21.504 1.00 92.19 545 PHE A O 1
ATOM 4208 N N . ASN A 1 546 ? 45.517 -11.397 -22.916 1.00 95.25 546 ASN A N 1
ATOM 4209 C CA . ASN A 1 546 ? 44.526 -10.369 -22.589 1.00 95.25 546 ASN A CA 1
ATOM 4210 C C . ASN A 1 546 ? 43.977 -10.545 -21.165 1.00 95.25 546 ASN A C 1
ATOM 4212 O O . ASN A 1 546 ? 43.686 -9.561 -20.488 1.00 95.25 546 ASN A O 1
ATOM 4216 N N . ILE A 1 547 ? 43.852 -11.790 -20.693 1.00 94.31 547 ILE A N 1
ATOM 4217 C CA . ILE A 1 547 ? 43.469 -12.090 -19.307 1.00 94.31 547 ILE A CA 1
ATOM 4218 C C . ILE A 1 547 ? 44.531 -11.553 -18.340 1.00 94.31 547 ILE A C 1
ATOM 4220 O O . ILE A 1 547 ? 44.177 -10.849 -17.394 1.00 94.31 547 ILE A O 1
ATOM 4224 N N . ILE A 1 548 ? 45.818 -11.813 -18.605 1.00 93.25 548 ILE A N 1
ATOM 4225 C CA . ILE A 1 548 ? 46.937 -11.267 -17.818 1.00 93.25 548 ILE A CA 1
ATOM 4226 C C . ILE A 1 548 ? 46.944 -9.734 -17.860 1.00 93.25 548 ILE A C 1
ATOM 4228 O O . ILE A 1 548 ? 47.126 -9.087 -16.831 1.00 93.25 548 ILE A O 1
ATOM 4232 N N . GLU A 1 549 ? 46.693 -9.133 -19.021 1.00 94.06 549 GLU A N 1
ATOM 4233 C CA . GLU A 1 549 ? 46.626 -7.679 -19.161 1.00 94.06 549 GLU A CA 1
ATOM 4234 C C . GLU A 1 549 ? 45.511 -7.072 -18.293 1.00 94.06 549 GLU A C 1
ATOM 4236 O O . GLU A 1 549 ? 45.756 -6.141 -17.523 1.00 94.06 549 GLU A O 1
ATOM 4241 N N . VAL A 1 550 ? 44.301 -7.638 -18.336 1.00 95.06 550 VAL A N 1
ATOM 4242 C CA . VAL A 1 550 ? 43.169 -7.210 -17.495 1.00 95.06 550 VAL A CA 1
ATOM 4243 C C . VAL A 1 550 ? 43.450 -7.454 -16.006 1.00 95.06 550 VAL A C 1
ATOM 4245 O O . VAL A 1 550 ? 43.127 -6.601 -15.176 1.00 95.06 550 VAL A O 1
ATOM 4248 N N . MET A 1 551 ? 44.088 -8.577 -15.666 1.00 93.25 551 MET A N 1
ATOM 4249 C CA . MET A 1 551 ? 44.534 -8.918 -14.308 1.00 93.25 551 MET A CA 1
ATOM 4250 C C . MET A 1 551 ? 45.563 -7.908 -13.778 1.00 93.25 551 MET A C 1
ATOM 4252 O O . MET A 1 551 ? 45.528 -7.556 -12.604 1.00 93.25 551 MET A O 1
ATOM 4256 N N . SER A 1 552 ? 46.426 -7.368 -14.641 1.00 93.50 552 SER A N 1
ATOM 4257 C CA . SER A 1 552 ? 47.439 -6.373 -14.266 1.00 93.50 552 SER A CA 1
ATOM 4258 C C . SER A 1 552 ? 46.890 -4.951 -14.044 1.00 93.50 552 SER A C 1
ATOM 4260 O O . SER A 1 552 ? 47.637 -4.054 -13.646 1.00 93.50 552 SER A O 1
ATOM 4262 N N . SER A 1 553 ? 45.594 -4.722 -14.293 1.00 93.31 553 SER A N 1
ATOM 4263 C CA . SER A 1 553 ? 44.966 -3.400 -14.215 1.00 93.31 553 SER A CA 1
ATOM 4264 C C . SER A 1 553 ? 45.048 -2.781 -12.816 1.00 93.31 553 SER A C 1
ATOM 4266 O O . SER A 1 553 ? 44.755 -3.428 -11.816 1.00 93.31 553 SER A O 1
ATOM 4268 N N . ASN A 1 554 ? 45.310 -1.473 -12.738 1.00 89.81 554 ASN A N 1
ATOM 4269 C CA . ASN A 1 554 ? 45.258 -0.723 -11.474 1.00 89.81 554 ASN A CA 1
ATOM 4270 C C . ASN A 1 554 ? 43.822 -0.532 -10.942 1.00 89.81 554 ASN A C 1
ATOM 4272 O O . ASN A 1 554 ? 43.629 -0.060 -9.825 1.00 89.81 554 ASN A O 1
ATOM 4276 N N . ARG A 1 555 ? 42.794 -0.863 -11.736 1.00 90.94 555 ARG A N 1
ATOM 4277 C CA . ARG A 1 555 ? 41.387 -0.756 -11.331 1.00 90.94 555 ARG A CA 1
ATOM 4278 C C . ARG A 1 555 ? 40.891 -2.098 -10.817 1.00 90.94 555 ARG A C 1
ATOM 4280 O O . ARG A 1 555 ? 40.728 -3.034 -11.599 1.00 90.94 555 ARG A O 1
ATOM 4287 N N . PHE A 1 556 ? 40.542 -2.153 -9.532 1.00 91.06 556 PHE A N 1
ATOM 4288 C CA . PHE A 1 556 ? 40.025 -3.357 -8.869 1.00 91.06 556 PHE A CA 1
ATOM 4289 C C . PHE A 1 556 ? 38.891 -4.052 -9.647 1.00 91.06 556 PHE A C 1
ATOM 4291 O O . PHE A 1 556 ? 38.883 -5.273 -9.793 1.00 91.06 556 PHE A O 1
ATOM 4298 N N . THR A 1 557 ? 37.951 -3.281 -10.205 1.00 90.81 557 THR A N 1
ATOM 4299 C CA . THR A 1 557 ? 36.806 -3.820 -10.959 1.00 90.81 557 THR A CA 1
ATOM 4300 C C . THR A 1 557 ? 37.207 -4.587 -12.217 1.00 90.81 557 THR A C 1
ATOM 4302 O O . THR A 1 557 ? 36.514 -5.539 -12.570 1.00 90.81 557 THR A O 1
ATOM 4305 N N . CYS A 1 558 ? 38.308 -4.200 -12.868 1.00 93.62 558 CYS A N 1
ATOM 4306 C CA . CYS A 1 558 ? 38.869 -4.901 -14.023 1.00 93.62 558 CYS A CA 1
ATOM 4307 C C . CYS A 1 558 ? 39.753 -6.063 -13.561 1.00 93.62 558 CYS A C 1
ATOM 4309 O O . CYS A 1 558 ? 39.576 -7.192 -14.011 1.00 93.62 558 CYS A O 1
ATOM 4311 N N . LYS A 1 559 ? 40.631 -5.803 -12.583 1.00 94.12 559 LYS A N 1
ATOM 4312 C CA . LYS A 1 559 ? 41.540 -6.791 -11.994 1.00 94.12 559 LYS A CA 1
ATOM 4313 C C . LYS A 1 559 ? 40.807 -8.050 -11.535 1.00 94.12 559 LYS A C 1
ATOM 4315 O O . LYS A 1 559 ? 41.186 -9.149 -11.927 1.00 94.12 559 LYS A O 1
ATOM 4320 N N . ARG A 1 560 ? 39.707 -7.909 -10.784 1.00 94.38 560 ARG A N 1
ATOM 4321 C CA . ARG A 1 560 ? 38.918 -9.059 -10.298 1.00 94.38 560 ARG A CA 1
ATOM 4322 C C . ARG A 1 560 ? 38.387 -9.954 -11.420 1.00 94.38 560 ARG A C 1
ATOM 4324 O O . ARG A 1 560 ? 38.268 -11.158 -11.229 1.00 94.38 560 ARG A O 1
ATOM 4331 N N . ILE A 1 561 ? 38.074 -9.372 -12.579 1.00 95.19 561 ILE A N 1
ATOM 4332 C CA . ILE A 1 561 ? 37.604 -10.117 -13.751 1.00 95.19 561 ILE A CA 1
ATOM 4333 C C . ILE A 1 561 ? 38.769 -10.903 -14.357 1.00 95.19 561 ILE A C 1
ATOM 4335 O O . ILE A 1 561 ? 38.595 -12.070 -14.690 1.00 95.19 561 ILE A O 1
ATOM 4339 N N . GLY A 1 562 ? 39.959 -10.299 -14.432 1.00 94.50 562 GLY A N 1
ATOM 4340 C CA . GLY A 1 562 ? 41.178 -10.985 -14.863 1.00 94.50 562 GLY A CA 1
ATOM 4341 C C . GLY A 1 562 ? 41.533 -12.172 -13.963 1.00 94.50 562 GLY A C 1
ATOM 4342 O O . GLY A 1 562 ? 41.736 -13.269 -14.470 1.00 94.50 562 GLY A O 1
ATOM 4343 N N . TYR A 1 563 ? 41.512 -11.990 -12.637 1.00 93.44 563 TYR A N 1
ATOM 4344 C CA . TYR A 1 563 ? 41.747 -13.075 -11.671 1.00 93.44 563 TYR A CA 1
ATOM 4345 C C . TYR A 1 563 ? 40.732 -14.219 -11.803 1.00 93.44 563 TYR A C 1
ATOM 4347 O O . TYR A 1 563 ? 41.119 -15.385 -11.785 1.00 93.44 563 TYR A O 1
ATOM 4355 N N . LEU A 1 564 ? 39.445 -13.898 -11.975 1.00 92.75 564 LEU A N 1
ATOM 4356 C CA . LEU A 1 564 ? 38.402 -14.904 -12.187 1.00 92.75 564 LEU A CA 1
ATOM 4357 C C . LEU A 1 564 ? 38.578 -15.647 -13.519 1.00 92.75 564 LEU A C 1
ATOM 4359 O O . LEU A 1 564 ? 38.417 -16.857 -13.573 1.00 92.75 564 LEU A O 1
ATOM 4363 N N . ALA A 1 565 ? 38.904 -14.945 -14.604 1.00 92.50 565 ALA A N 1
ATOM 4364 C CA . ALA A 1 565 ? 39.138 -15.579 -15.899 1.00 92.50 565 ALA A CA 1
ATOM 4365 C C . ALA A 1 565 ? 40.370 -16.493 -15.867 1.00 92.50 565 ALA A C 1
ATOM 4367 O O . ALA A 1 565 ? 40.318 -17.617 -16.362 1.00 92.50 565 ALA A O 1
ATOM 4368 N N . ALA A 1 566 ? 41.449 -16.032 -15.229 1.00 91.44 566 ALA A N 1
ATOM 4369 C CA . ALA A 1 566 ? 42.653 -16.821 -15.034 1.00 91.44 566 ALA A CA 1
ATOM 4370 C C . ALA A 1 566 ? 42.350 -18.098 -14.237 1.00 91.44 566 ALA A C 1
ATOM 4372 O O . ALA A 1 566 ? 42.808 -19.164 -14.632 1.00 91.44 566 ALA A O 1
ATOM 4373 N N . SER A 1 567 ? 41.543 -18.030 -13.167 1.00 89.31 567 SER A N 1
ATOM 4374 C CA . SER A 1 567 ? 41.293 -19.197 -12.303 1.00 89.31 567 SER A CA 1
ATOM 4375 C C . SER A 1 567 ? 40.462 -20.287 -12.973 1.00 89.31 567 SER A C 1
ATOM 4377 O O . SER A 1 567 ? 40.479 -21.432 -12.532 1.00 89.31 567 SER A O 1
ATOM 4379 N N . GLN A 1 568 ? 39.741 -19.937 -14.039 1.00 86.00 568 GLN A N 1
ATOM 4380 C CA . GLN A 1 568 ? 38.967 -20.880 -14.844 1.00 86.00 568 GLN A CA 1
ATOM 4381 C C . GLN A 1 568 ? 39.753 -21.453 -16.033 1.00 86.00 568 GLN A C 1
ATOM 4383 O O . GLN A 1 568 ? 39.370 -22.500 -16.547 1.00 86.00 568 GLN A O 1
ATOM 4388 N N . CYS A 1 569 ? 40.794 -20.759 -16.508 1.00 85.38 569 CYS A N 1
ATOM 4389 C CA . CYS A 1 569 ? 41.442 -21.059 -17.790 1.00 85.38 569 CYS A CA 1
ATOM 4390 C C . CYS A 1 569 ? 42.923 -21.445 -17.675 1.00 85.38 569 CYS A C 1
ATOM 4392 O O . CYS A 1 569 ? 43.438 -22.135 -18.553 1.00 85.38 569 CYS A O 1
ATOM 4394 N N . PHE A 1 570 ? 43.644 -20.984 -16.650 1.00 87.62 570 PHE A N 1
ATOM 4395 C CA . PHE A 1 570 ? 45.062 -21.302 -16.501 1.00 87.62 570 PHE A CA 1
ATOM 4396 C C . PHE A 1 570 ? 45.238 -22.528 -15.616 1.00 87.62 570 PHE A C 1
ATOM 4398 O O . PHE A 1 570 ? 44.836 -22.552 -14.455 1.00 87.62 570 PHE A O 1
ATOM 4405 N N . HIS A 1 571 ? 45.876 -23.538 -16.192 1.00 80.06 571 HIS A N 1
ATOM 4406 C CA . HIS A 1 571 ? 46.241 -24.786 -15.536 1.00 80.06 571 HIS A CA 1
ATOM 4407 C C . HIS A 1 571 ? 47.751 -24.819 -15.247 1.00 80.06 571 HIS A C 1
ATOM 4409 O O . HIS A 1 571 ? 48.478 -23.968 -15.768 1.00 80.06 571 HIS A O 1
ATOM 4415 N N . PRO A 1 572 ? 48.242 -25.783 -14.444 1.00 70.88 572 PRO A N 1
ATOM 4416 C CA . PRO A 1 572 ? 49.669 -25.913 -14.128 1.00 70.88 572 PRO A CA 1
ATOM 4417 C C . PRO A 1 572 ? 50.589 -25.972 -15.358 1.00 70.88 572 PRO A C 1
ATOM 4419 O O . PRO A 1 572 ? 51.713 -25.487 -15.300 1.00 70.88 572 PRO A O 1
ATOM 4422 N N . ASP A 1 573 ? 50.089 -26.483 -16.486 1.00 70.69 573 ASP A N 1
ATOM 4423 C CA . ASP A 1 573 ? 50.838 -26.586 -17.746 1.00 70.69 573 ASP A CA 1
ATOM 4424 C C . ASP A 1 573 ? 50.753 -25.317 -18.624 1.00 70.69 573 ASP A C 1
ATOM 4426 O O . ASP A 1 573 ? 51.244 -25.296 -19.752 1.00 70.69 573 ASP A O 1
ATOM 4430 N N . SER A 1 574 ? 50.104 -24.248 -18.147 1.00 77.69 574 SER A N 1
ATOM 4431 C CA . SER A 1 574 ? 49.969 -22.993 -18.894 1.00 77.69 574 SER A CA 1
ATOM 4432 C C . SER A 1 574 ? 51.292 -22.226 -18.936 1.00 77.69 574 SER A C 1
ATOM 4434 O O . SER A 1 574 ? 51.846 -21.867 -17.897 1.00 77.69 574 SER A O 1
ATOM 4436 N N . GLU A 1 575 ? 51.739 -21.845 -20.135 1.00 77.75 575 GLU A N 1
ATOM 4437 C CA . GLU A 1 575 ? 52.926 -20.994 -20.345 1.00 77.75 575 GLU A CA 1
ATOM 4438 C C . GLU A 1 575 ? 52.822 -19.619 -19.647 1.00 77.75 575 GLU A C 1
ATOM 4440 O O . GLU A 1 575 ? 53.821 -18.927 -19.450 1.00 77.75 575 GLU A O 1
ATOM 4445 N N . LEU A 1 576 ? 51.612 -19.218 -19.239 1.00 84.12 576 LEU A N 1
ATOM 4446 C CA . LEU A 1 576 ? 51.334 -17.946 -18.568 1.00 84.12 576 LEU A CA 1
ATOM 4447 C C . LEU A 1 576 ? 51.382 -18.032 -17.036 1.00 84.12 576 LEU A C 1
ATOM 4449 O O . LEU A 1 576 ? 51.272 -16.998 -16.374 1.00 84.12 576 LEU A O 1
ATOM 4453 N N . LEU A 1 577 ? 51.589 -19.225 -16.464 1.00 81.19 577 LEU A N 1
ATOM 4454 C CA . LEU A 1 577 ? 51.574 -19.441 -15.015 1.00 81.19 577 LEU A CA 1
ATOM 4455 C C . LEU A 1 577 ? 52.603 -18.564 -14.289 1.00 81.19 577 LEU A C 1
ATOM 4457 O O . LEU A 1 577 ? 52.288 -17.961 -13.268 1.00 81.19 577 LEU A O 1
ATOM 4461 N N . MET A 1 578 ? 53.801 -18.396 -14.856 1.00 82.69 578 MET A N 1
ATOM 4462 C CA . MET A 1 578 ? 54.836 -17.524 -14.288 1.00 82.69 578 MET A CA 1
ATOM 4463 C C . MET A 1 578 ? 54.381 -16.053 -14.192 1.00 82.69 578 MET A C 1
ATOM 4465 O O . MET A 1 578 ? 54.676 -15.369 -13.209 1.00 82.69 578 MET A O 1
ATOM 4469 N N . LEU A 1 579 ? 53.637 -15.548 -15.186 1.00 85.56 579 LEU A N 1
ATOM 4470 C CA . LEU A 1 579 ? 53.087 -14.186 -15.157 1.00 85.56 579 LEU A CA 1
ATOM 4471 C C . LEU A 1 579 ? 51.992 -14.061 -14.092 1.00 85.56 579 LEU A C 1
ATOM 4473 O O . LEU A 1 579 ? 51.971 -13.075 -13.354 1.00 85.56 579 LEU A O 1
ATOM 4477 N N . THR A 1 580 ? 51.135 -15.075 -13.966 1.00 87.12 580 THR A N 1
ATOM 4478 C CA . THR A 1 580 ? 50.102 -15.159 -12.925 1.00 87.12 580 THR A CA 1
ATOM 4479 C C . THR A 1 580 ? 50.716 -15.151 -11.524 1.00 87.12 580 THR A C 1
ATOM 4481 O O . THR A 1 580 ? 50.317 -14.337 -10.691 1.00 87.12 580 THR A O 1
ATOM 4484 N N . THR A 1 581 ? 51.741 -15.971 -11.284 1.00 86.56 581 THR A N 1
ATOM 4485 C CA . THR A 1 581 ? 52.490 -16.040 -10.020 1.00 86.56 581 THR A CA 1
ATOM 4486 C C . THR A 1 581 ? 53.102 -14.691 -9.637 1.00 86.56 581 THR A C 1
ATOM 4488 O O . THR A 1 581 ? 52.959 -14.231 -8.501 1.00 86.56 581 THR A O 1
ATOM 4491 N N . ASN A 1 582 ? 53.730 -14.002 -10.594 1.00 87.69 582 ASN A N 1
ATOM 4492 C CA . ASN A 1 582 ? 54.307 -12.677 -10.362 1.00 87.69 582 ASN A CA 1
ATOM 4493 C C . ASN A 1 582 ? 53.240 -11.624 -10.022 1.00 87.69 582 ASN A C 1
ATOM 4495 O O . ASN A 1 582 ? 53.474 -10.77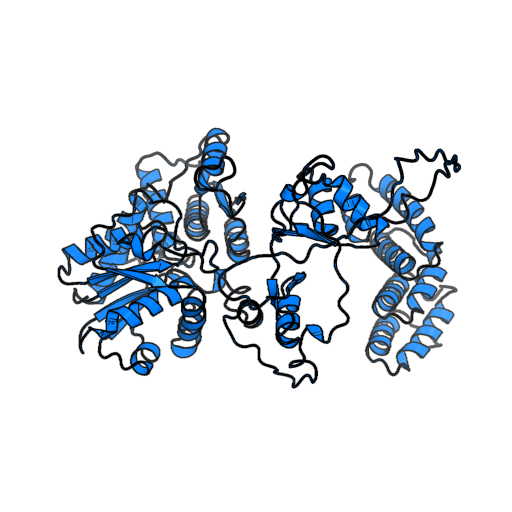7 -9.156 1.00 87.69 582 ASN A O 1
ATOM 4499 N N . MET A 1 583 ? 52.071 -11.674 -10.669 1.00 89.75 583 MET A N 1
ATOM 4500 C CA . MET A 1 583 ? 50.959 -10.769 -10.355 1.00 89.75 583 MET A CA 1
ATOM 4501 C C . MET A 1 583 ? 50.380 -11.035 -8.964 1.00 89.75 583 MET A C 1
ATOM 4503 O O . MET A 1 583 ? 50.191 -10.085 -8.208 1.00 89.75 583 MET A O 1
ATOM 4507 N N . ILE A 1 584 ? 50.194 -12.304 -8.585 1.00 90.06 584 ILE A N 1
ATOM 4508 C CA . ILE A 1 584 ? 49.728 -12.683 -7.243 1.00 90.06 584 ILE A CA 1
ATOM 4509 C C . ILE A 1 584 ? 50.691 -12.158 -6.177 1.00 90.06 584 ILE A C 1
ATOM 4511 O O . ILE A 1 584 ? 50.259 -11.490 -5.243 1.00 90.06 584 ILE A O 1
ATOM 4515 N N . ARG A 1 585 ? 52.005 -12.374 -6.333 1.00 88.62 585 ARG A N 1
ATOM 4516 C CA . ARG A 1 585 ? 53.013 -11.885 -5.375 1.00 88.62 585 ARG A CA 1
ATOM 4517 C C . ARG A 1 585 ? 52.997 -10.358 -5.239 1.00 88.62 585 ARG A C 1
ATOM 4519 O O . ARG A 1 585 ? 53.098 -9.833 -4.126 1.00 88.62 585 ARG A O 1
ATOM 4526 N N . LYS A 1 586 ? 52.852 -9.648 -6.363 1.00 91.12 586 LYS A N 1
ATOM 4527 C CA . LYS A 1 586 ? 52.746 -8.184 -6.400 1.00 91.12 586 LYS A CA 1
ATOM 4528 C C . LYS A 1 586 ? 51.501 -7.699 -5.655 1.00 91.12 586 LYS A C 1
ATOM 4530 O O . LYS A 1 586 ? 51.610 -6.806 -4.821 1.00 91.12 586 LYS A O 1
ATOM 4535 N N . ASP A 1 587 ? 50.341 -8.281 -5.944 1.00 93.06 587 ASP A N 1
ATOM 4536 C CA . ASP A 1 587 ? 49.063 -7.836 -5.385 1.00 93.06 587 ASP A CA 1
ATOM 4537 C C . ASP A 1 587 ? 48.870 -8.265 -3.919 1.00 93.06 587 ASP A C 1
ATOM 4539 O O . ASP A 1 587 ? 48.299 -7.502 -3.143 1.00 93.06 587 ASP A O 1
ATOM 4543 N N . LEU A 1 588 ? 49.420 -9.412 -3.494 1.00 90.38 588 LEU A N 1
ATOM 4544 C CA . LEU A 1 588 ? 49.488 -9.815 -2.079 1.00 90.38 588 LEU A CA 1
ATOM 4545 C C . LEU A 1 588 ? 50.294 -8.826 -1.229 1.00 90.38 588 LEU A C 1
ATOM 4547 O O . LEU A 1 588 ? 49.981 -8.618 -0.060 1.00 90.38 588 LEU A O 1
ATOM 4551 N N . SER A 1 589 ? 51.312 -8.202 -1.825 1.00 90.38 589 SER A N 1
ATOM 4552 C CA . SER A 1 589 ? 52.144 -7.184 -1.172 1.00 90.38 589 SER A CA 1
ATOM 4553 C C . SER A 1 589 ? 51.554 -5.768 -1.280 1.00 90.38 589 SER A C 1
ATOM 4555 O O . SER A 1 589 ? 52.208 -4.798 -0.894 1.00 90.38 589 SER A O 1
ATOM 4557 N N . SER A 1 590 ? 50.343 -5.616 -1.833 1.00 90.38 590 SER A N 1
ATOM 4558 C CA . SER A 1 590 ? 49.694 -4.315 -2.011 1.00 90.38 590 SER A CA 1
ATOM 4559 C C . SER A 1 590 ? 49.234 -3.724 -0.676 1.00 90.38 590 SER A C 1
ATOM 4561 O O . SER A 1 590 ? 48.679 -4.414 0.176 1.00 90.38 590 SER A O 1
ATOM 4563 N N . THR A 1 591 ? 49.384 -2.407 -0.516 1.00 88.00 591 THR A N 1
ATOM 4564 C CA . THR A 1 591 ? 48.804 -1.661 0.615 1.00 88.00 591 THR A CA 1
ATOM 4565 C C . THR A 1 591 ? 47.280 -1.532 0.514 1.00 88.00 591 THR A C 1
ATOM 4567 O O . THR A 1 591 ? 46.616 -1.204 1.498 1.00 88.00 591 THR A O 1
ATOM 4570 N N . ASN A 1 592 ? 46.707 -1.807 -0.661 1.00 88.62 592 ASN A N 1
ATOM 4571 C CA . ASN A 1 592 ? 45.270 -1.843 -0.889 1.00 88.62 592 ASN A CA 1
ATOM 4572 C C . ASN A 1 592 ? 44.705 -3.232 -0.554 1.00 88.62 592 ASN A C 1
ATOM 4574 O O . ASN A 1 592 ? 44.932 -4.205 -1.276 1.00 88.62 592 ASN A O 1
ATOM 4578 N N . GLN A 1 593 ? 43.900 -3.306 0.509 1.00 90.38 593 GLN A N 1
ATOM 4579 C CA . GLN A 1 593 ? 43.313 -4.555 1.009 1.00 90.38 593 GLN A CA 1
ATOM 4580 C C . GLN A 1 593 ? 42.460 -5.296 -0.036 1.00 90.38 593 GLN A C 1
ATOM 4582 O O . GLN A 1 593 ? 42.381 -6.522 0.001 1.00 90.38 593 GLN A O 1
ATOM 4587 N N . TYR A 1 594 ? 41.856 -4.586 -0.995 1.00 90.62 594 TYR A N 1
ATOM 4588 C CA . TYR A 1 594 ? 41.071 -5.209 -2.065 1.00 90.62 594 TYR A CA 1
ATOM 4589 C C . TYR A 1 594 ? 41.944 -5.949 -3.089 1.00 90.62 594 TYR A C 1
ATOM 4591 O O . TYR A 1 594 ? 41.546 -7.003 -3.585 1.00 90.62 594 TYR A O 1
ATOM 4599 N N . ASP A 1 595 ? 43.140 -5.429 -3.380 1.00 90.25 595 ASP A N 1
ATOM 4600 C CA . ASP A 1 595 ? 44.102 -6.088 -4.268 1.00 90.25 595 ASP A CA 1
ATOM 4601 C C . ASP A 1 595 ? 44.692 -7.337 -3.595 1.00 90.25 595 ASP A C 1
ATOM 4603 O O . ASP A 1 595 ? 44.737 -8.407 -4.200 1.00 90.25 595 ASP A O 1
ATOM 4607 N N . ALA A 1 596 ? 45.038 -7.239 -2.309 1.00 90.44 596 ALA A N 1
ATOM 4608 C CA . ALA A 1 596 ? 45.492 -8.393 -1.539 1.00 90.44 596 ALA A CA 1
ATOM 4609 C C . ALA A 1 596 ? 44.395 -9.470 -1.424 1.00 90.44 596 ALA A C 1
ATOM 4611 O O . ALA A 1 596 ? 44.659 -10.656 -1.618 1.00 90.44 596 ALA A O 1
ATOM 4612 N N . GLY A 1 597 ? 43.142 -9.071 -1.178 1.00 90.25 597 GLY A N 1
ATOM 4613 C CA . GLY A 1 597 ? 42.007 -9.992 -1.075 1.00 90.25 597 GLY A CA 1
ATOM 4614 C C . GLY A 1 597 ? 41.699 -10.745 -2.375 1.00 90.25 597 GLY A C 1
ATOM 4615 O O . GLY A 1 597 ? 41.396 -11.943 -2.344 1.00 90.25 597 GLY A O 1
ATOM 4616 N N . VAL A 1 598 ? 41.810 -10.081 -3.531 1.00 90.50 598 VAL A N 1
ATOM 4617 C CA . VAL A 1 598 ? 41.601 -10.754 -4.823 1.00 90.50 598 VAL A CA 1
ATOM 4618 C C . VAL A 1 598 ? 42.756 -11.696 -5.164 1.00 90.50 598 VAL A C 1
ATOM 4620 O O . VAL A 1 598 ? 42.513 -12.796 -5.658 1.00 90.50 598 VAL A O 1
ATOM 4623 N N . ALA A 1 599 ? 43.990 -11.324 -4.810 1.00 90.25 599 ALA A N 1
ATOM 4624 C CA . ALA A 1 599 ? 45.158 -12.181 -4.973 1.00 90.25 599 ALA A CA 1
ATOM 4625 C C . ALA A 1 599 ? 45.092 -13.435 -4.086 1.00 90.25 599 ALA A C 1
ATOM 4627 O O . ALA A 1 599 ? 45.360 -14.531 -4.573 1.00 90.25 599 ALA A O 1
ATOM 4628 N N . LEU A 1 600 ? 44.643 -13.308 -2.830 1.00 88.62 600 LEU A N 1
ATOM 4629 C CA . LEU A 1 600 ? 44.387 -14.446 -1.933 1.00 88.62 600 LEU A CA 1
ATOM 4630 C C . LEU A 1 600 ? 43.337 -15.409 -2.499 1.00 88.62 600 LEU A C 1
ATOM 4632 O O . LEU A 1 600 ? 43.493 -16.624 -2.400 1.00 88.62 600 LEU A O 1
ATOM 4636 N N . SER A 1 601 ? 42.283 -14.875 -3.120 1.00 84.12 601 SER A N 1
ATOM 4637 C CA . SER A 1 601 ? 41.258 -15.702 -3.769 1.00 84.12 601 SER A CA 1
ATOM 4638 C C . SER A 1 601 ? 41.845 -16.469 -4.958 1.00 84.12 601 SER A C 1
ATOM 4640 O O . SER A 1 601 ? 41.598 -17.664 -5.106 1.00 84.12 601 SER A O 1
ATOM 4642 N N . GLY A 1 602 ? 42.674 -15.801 -5.769 1.00 82.50 602 GLY A N 1
ATOM 4643 C CA . GLY A 1 602 ? 43.388 -16.423 -6.884 1.00 82.50 602 GLY A CA 1
ATOM 4644 C C . GLY A 1 602 ? 44.387 -17.494 -6.444 1.00 82.50 602 GLY A C 1
ATOM 4645 O O . GLY A 1 602 ? 44.450 -18.543 -7.073 1.00 82.50 602 GLY A O 1
ATOM 4646 N N . LEU A 1 603 ? 45.113 -17.277 -5.342 1.00 83.00 603 LEU A N 1
ATOM 4647 C CA . LEU A 1 603 ? 46.125 -18.205 -4.817 1.00 83.00 603 LEU A CA 1
ATOM 4648 C C . LEU A 1 603 ? 45.576 -19.626 -4.613 1.00 83.00 603 LEU A C 1
ATOM 4650 O O . LEU A 1 603 ? 46.264 -20.599 -4.900 1.00 83.00 603 LEU A O 1
ATOM 4654 N N . SER A 1 604 ? 44.315 -19.754 -4.188 1.00 78.69 604 SER A N 1
ATOM 4655 C CA . SER A 1 604 ? 43.661 -21.060 -4.015 1.00 78.69 604 SER A CA 1
ATOM 4656 C C . SER A 1 604 ? 43.512 -21.869 -5.313 1.00 78.69 604 SER A C 1
ATOM 4658 O O . SER A 1 604 ? 43.325 -23.083 -5.261 1.00 78.69 604 SER A O 1
ATOM 4660 N N . CYS A 1 605 ? 43.596 -21.209 -6.471 1.00 80.94 605 CYS A N 1
ATOM 4661 C CA . CYS A 1 605 ? 43.414 -21.812 -7.788 1.00 80.94 605 CYS A CA 1
ATOM 4662 C C . CYS A 1 605 ? 44.734 -22.063 -8.531 1.00 80.94 605 CYS A C 1
ATOM 4664 O O . CYS A 1 605 ? 44.756 -22.874 -9.453 1.00 80.94 605 CYS A O 1
ATOM 4666 N N . PHE A 1 606 ? 45.827 -21.399 -8.144 1.00 77.50 606 PHE A N 1
ATOM 4667 C CA . PHE A 1 606 ? 47.128 -21.516 -8.807 1.00 77.50 606 PHE A CA 1
ATOM 4668 C C . PHE A 1 606 ? 48.157 -22.057 -7.820 1.00 77.50 606 PHE A C 1
ATOM 4670 O O . PHE A 1 606 ? 48.760 -21.305 -7.063 1.00 77.50 606 PHE A O 1
ATOM 4677 N N . ILE A 1 607 ? 48.351 -23.375 -7.817 1.00 64.50 607 ILE A N 1
ATOM 4678 C CA . ILE A 1 607 ? 49.377 -24.019 -6.995 1.00 64.50 607 ILE A CA 1
ATOM 4679 C C . ILE A 1 607 ? 50.595 -24.257 -7.886 1.00 64.50 607 ILE A C 1
ATOM 4681 O O . ILE A 1 607 ? 50.558 -25.092 -8.787 1.00 64.50 607 ILE A O 1
ATOM 4685 N N . SER A 1 608 ? 51.662 -23.505 -7.637 1.00 69.62 608 SER A N 1
ATOM 4686 C CA . SER A 1 608 ? 52.977 -23.682 -8.258 1.00 69.62 608 SER A CA 1
ATOM 4687 C C . SER A 1 608 ? 54.036 -23.700 -7.163 1.00 69.62 608 SER A C 1
ATOM 4689 O O . SER A 1 608 ? 53.851 -23.064 -6.131 1.00 69.62 608 SER A O 1
ATOM 4691 N N . THR A 1 609 ? 55.160 -24.381 -7.390 1.00 66.62 609 THR A N 1
ATOM 4692 C CA . THR A 1 609 ? 56.319 -24.365 -6.479 1.00 66.62 609 THR A CA 1
ATOM 4693 C C . THR A 1 609 ? 56.939 -22.974 -6.307 1.00 66.62 609 THR A C 1
ATOM 4695 O O . THR A 1 609 ? 57.730 -22.776 -5.390 1.00 66.62 609 THR A O 1
ATOM 4698 N N . ASP A 1 610 ? 56.592 -22.028 -7.186 1.00 64.19 610 ASP A N 1
ATOM 4699 C CA . ASP A 1 610 ? 57.097 -20.651 -7.188 1.00 64.19 610 ASP A CA 1
ATOM 4700 C C . ASP A 1 610 ? 56.247 -19.659 -6.357 1.00 64.19 610 ASP A C 1
ATOM 4702 O O . ASP A 1 610 ? 56.666 -18.508 -6.173 1.00 64.19 610 ASP A O 1
ATOM 4706 N N . LEU A 1 611 ? 55.047 -20.059 -5.911 1.00 60.66 611 LEU A N 1
ATOM 4707 C CA . LEU A 1 611 ? 54.136 -19.288 -5.043 1.00 60.66 611 LEU A CA 1
ATOM 4708 C C . LEU A 1 611 ? 54.331 -19.689 -3.583 1.00 60.66 611 LEU A C 1
ATOM 4710 O O . LEU A 1 611 ? 54.359 -18.757 -2.746 1.00 60.66 611 LEU A O 1
#

pLDDT: mean 87.18, std 17.42, range [21.48, 98.94]

Secondary structure (DSSP, 8-state):
-PPPSS-SSGGGGSS---EEE--SHHHHTT--SEEEEE-GGGSTTSBTHHHHHHHHHHHHHHTTSS-TTPEEEEE-SSHHHHHHHHHHHHHT-EEEEEEETTS-HHHHHHHHHTT-EEEEE-SS--TTSTTSHHHHHHHHHHHSTTEEE--TTT-THHHHHIIIIIHHHHHHHTTT--SEEEEE-SSSHHHHHHHHHHHHH-TT-EEEEEEETT-S-SSSGGGG--S----S--S---SS--TT--GGG-SEEEEE-HHHHHHHHHHHHHHH---B-HHHHHHHHHHHHHGGGPPTT-EEEEE--BBGGGGTTTTTSHHHHHHTTSSPPP-TT--TTTTSBGGGS-PPPPP-EETTSBHHHHHHHHHHTT-SEEEEE-TTS-EEEEEEHHHHHHHHHTTSS-TTSBGGGT-B---EEEETTSBHHHHHHHHTT-S-EEEE------SS-------PPP------------------STTTT----HHHHHHHHHH-GGGHHHHHHHHHHHHHHHHTSS-HHHHHHHHHHHHHHHHTT---GGGHHHHHHHHT-SSHHHHHHHHHHHHHH--TT-TTHHHHHHHHHHHHT-SSHHHHHHHHHHHTT---TT-

Radius of gyration: 30.62 Å; chains: 1; bounding box: 85×66×80 Å